Protein 5NCK (pdb70)

Structure (mmCIF, N/CA/C/O backbone):
data_5NCK
#
_entry.id   5NCK
#
_cell.length_a   126.520
_cell.length_b   126.520
_cell.length_c   108.850
_cell.angle_alpha   90.00
_cell.angle_beta   90.00
_cell.angle_gamma   120.00
#
_symmetry.space_group_name_H-M   'P 32 2 1'
#
loop_
_entity.id
_entity.type
_entity.pdbx_description
1 polymer 'N-acetylmannosamine kinase'
2 water water
#
loop_
_atom_site.group_PDB
_atom_site.id
_atom_site.type_symbol
_atom_site.label_atom_id
_atom_site.label_alt_id
_atom_site.label_comp_id
_atom_site.label_asym_id
_atom_site.label_entity_id
_atom_site.label_seq_id
_atom_site.pdbx_PDB_ins_code
_atom_site.Cartn_x
_atom_site.Cartn_y
_atom_site.Cartn_z
_atom_site.occupancy
_atom_site.B_iso_or_equiv
_atom_site.auth_seq_id
_atom_site.auth_comp_id
_atom_site.auth_asym_id
_atom_site.auth_atom_id
_atom_site.pdbx_PDB_model_num
ATOM 1 N N . MET A 1 1 ? 87.483 24.260 43.055 1.00 66.19 1 MET A N 1
ATOM 2 C CA . MET A 1 1 ? 86.703 23.549 44.065 1.00 61.58 1 MET A CA 1
ATOM 3 C C . MET A 1 1 ? 85.292 23.177 43.553 1.00 57.95 1 MET A C 1
ATOM 4 O O . MET A 1 1 ? 85.024 23.266 42.352 1.00 54.84 1 MET A O 1
ATOM 9 N N . ASN A 1 2 ? 84.401 22.774 44.468 1.00 41.53 2 ASN A N 1
ATOM 10 C CA . ASN A 1 2 ? 83.089 22.223 44.134 1.00 36.67 2 ASN A CA 1
ATOM 11 C C . ASN A 1 2 ? 82.051 22.642 45.165 1.00 36.31 2 ASN A C 1
ATOM 12 O O . ASN A 1 2 ? 82.373 23.075 46.273 1.00 31.14 2 ASN A O 1
ATOM 17 N N . ILE A 1 3 ? 80.791 22.379 44.829 1.00 27.12 3 ILE A N 1
ATOM 18 C CA . ILE A 1 3 ? 79.644 22.705 45.666 1.00 24.58 3 ILE A CA 1
ATOM 19 C C . ILE A 1 3 ? 78.894 21.416 45.985 1.00 26.68 3 ILE A C 1
ATOM 20 O O . ILE A 1 3 ? 78.558 20.647 45.073 1.00 26.21 3 ILE A O 1
ATOM 25 N N . LEU A 1 4 ? 78.611 21.194 47.272 1.00 21.77 4 LEU A N 1
ATOM 26 C CA . LEU A 1 4 ? 77.746 20.098 47.707 1.00 27.33 4 LEU A CA 1
ATOM 27 C C . LEU A 1 4 ? 76.286 20.538 47.577 1.00 35.92 4 LEU A C 1
ATOM 28 O O . LEU A 1 4 ? 75.817 21.420 48.320 1.00 28.29 4 LEU A O 1
ATOM 33 N N . ALA A 1 5 ? 75.561 19.917 46.647 1.00 21.12 5 ALA A N 1
ATOM 34 C CA . ALA A 1 5 ? 74.189 20.290 46.341 1.00 23.68 5 ALA A CA 1
ATOM 35 C C . ALA A 1 5 ? 73.243 19.198 46.817 1.00 31.61 5 ALA A C 1
ATOM 36 O O . ALA A 1 5 ? 73.497 18.004 46.613 1.00 30.08 5 ALA A O 1
ATOM 38 N N . ILE A 1 6 ? 72.147 19.616 47.444 1.00 19.49 6 ILE A N 1
ATOM 39 C CA . ILE A 1 6 ? 71.177 18.708 48.039 1.00 25.63 6 ILE A CA 1
ATOM 40 C C . ILE A 1 6 ? 69.789 19.150 47.598 1.00 25.83 6 ILE A C 1
ATOM 41 O O . ILE A 1 6 ? 69.382 20.292 47.852 1.00 22.60 6 ILE A O 1
ATOM 46 N N . ASP A 1 7 ? 69.067 18.243 46.951 1.00 26.13 7 ASP A N 1
ATOM 47 C CA . ASP A 1 7 ? 67.734 18.484 46.407 1.00 21.23 7 ASP A CA 1
ATOM 48 C C . ASP A 1 7 ? 66.745 17.643 47.214 1.00 27.31 7 ASP A C 1
ATOM 49 O O . ASP A 1 7 ? 66.633 16.429 47.012 1.00 34.63 7 ASP A O 1
ATOM 54 N N . ILE A 1 8 ? 66.024 18.286 48.126 1.00 29.06 8 ILE A N 1
ATOM 55 C CA . ILE A 1 8 ? 65.076 17.598 49.000 1.00 36.95 8 ILE A CA 1
ATOM 56 C C . ILE A 1 8 ? 63.709 17.555 48.323 1.00 31.05 8 ILE A C 1
ATOM 57 O O . ILE A 1 8 ? 63.040 18.580 48.189 1.00 35.78 8 ILE A O 1
ATOM 62 N N . GLY A 1 9 ? 63.304 16.368 47.871 1.00 40.01 9 GLY A N 1
ATOM 63 C CA . GLY A 1 9 ? 61.948 16.136 47.425 1.00 34.91 9 GLY A CA 1
ATOM 64 C C . GLY A 1 9 ? 61.115 15.460 48.514 1.00 41.88 9 GLY A C 1
ATOM 65 O O . GLY A 1 9 ? 61.627 14.998 49.531 1.00 37.80 9 GLY A O 1
ATOM 66 N N . GLY A 1 10 ? 59.803 15.398 48.276 1.00 38.93 10 GLY A N 1
ATOM 67 C CA . GLY A 1 10 ? 58.905 14.777 49.237 1.00 31.39 10 GLY A CA 1
ATOM 68 C C . GLY A 1 10 ? 59.130 13.289 49.414 1.00 39.03 10 GLY A C 1
ATOM 69 O O . GLY A 1 10 ? 58.797 12.744 50.472 1.00 42.95 10 GLY A O 1
ATOM 70 N N . THR A 1 11 ? 59.712 12.629 48.418 1.00 37.83 11 THR A N 1
ATOM 71 C CA . THR A 1 11 ? 59.957 11.193 48.471 1.00 41.16 11 THR A CA 1
ATOM 72 C C . THR A 1 11 ? 61.433 10.850 48.458 1.00 35.29 11 THR A C 1
ATOM 73 O O . THR A 1 11 ? 61.860 9.932 49.165 1.00 38.36 11 THR A O 1
ATOM 77 N N . MET A 1 12 ? 62.222 11.557 47.654 1.00 32.68 12 MET A N 1
ATOM 78 C CA . MET A 1 12 ? 63.643 11.278 47.546 1.00 40.37 12 MET A CA 1
ATOM 79 C C . MET A 1 12 ? 64.453 12.541 47.787 1.00 45.78 12 MET A C 1
ATOM 80 O O . MET A 1 12 ? 64.021 13.658 47.484 1.00 36.96 12 MET A O 1
ATOM 85 N N . ILE A 1 13 ? 65.662 12.335 48.289 1.00 36.56 13 ILE A N 1
ATOM 86 C CA . ILE A 1 13 ? 66.681 13.372 48.358 1.00 36.58 13 ILE A CA 1
ATOM 87 C C . ILE A 1 13 ? 67.760 12.982 47.369 1.00 26.37 13 ILE A C 1
ATOM 88 O O . ILE A 1 13 ? 68.283 11.866 47.431 1.00 36.41 13 ILE A O 1
ATOM 93 N N . LYS A 1 14 ? 68.058 13.879 46.438 1.00 32.91 14 LYS A N 1
ATOM 94 C CA . LYS A 1 14 ? 69.120 13.713 45.456 1.00 29.30 14 LYS A CA 1
ATOM 95 C C . LYS A 1 14 ? 70.260 14.673 45.816 1.00 36.56 14 LYS A C 1
ATOM 96 O O . LYS A 1 14 ? 70.015 15.842 46.141 1.00 29.98 14 LYS A O 1
ATOM 102 N N . TYR A 1 15 ? 71.503 14.194 45.781 1.00 27.52 15 TYR A N 1
ATOM 103 C CA . TYR A 1 15 ? 72.603 15.047 46.211 1.00 31.82 15 TYR A CA 1
ATOM 104 C C . TYR A 1 15 ? 73.881 14.664 45.483 1.00 39.10 15 TYR A C 1
ATOM 105 O O . TYR A 1 15 ? 73.992 13.574 44.919 1.00 32.99 15 TYR A O 1
ATOM 114 N N . GLY A 1 16 ? 74.852 15.573 45.513 1.00 28.32 16 GLY A N 1
ATOM 115 C CA . GLY A 1 16 ? 76.149 15.310 44.915 1.00 27.03 16 GLY A CA 1
ATOM 116 C C . GLY A 1 16 ? 76.931 16.600 44.740 1.00 28.61 16 GLY A C 1
ATOM 117 O O . GLY A 1 16 ? 76.563 17.637 45.284 1.00 25.85 16 GLY A O 1
ATOM 118 N N . LEU A 1 17 ? 77.983 16.522 43.924 1.00 22.86 17 LEU A N 1
ATOM 119 C CA . LEU A 1 17 ? 78.878 17.657 43.718 1.00 34.02 17 LEU A CA 1
ATOM 120 C C . LEU A 1 17 ? 78.563 18.340 42.396 1.00 32.77 17 LEU A C 1
ATOM 121 O O . LEU A 1 17 ? 78.307 17.679 41.386 1.00 30.20 17 LEU A O 1
ATOM 126 N N . VAL A 1 18 ? 78.597 19.670 42.407 1.00 29.94 18 VAL A N 1
ATOM 127 C CA . VAL A 1 18 ? 78.401 20.480 41.215 1.00 22.03 18 VAL A CA 1
ATOM 128 C C . VAL A 1 18 ? 79.626 21.361 41.031 1.00 25.22 18 VAL A C 1
ATOM 129 O O . VAL A 1 18 ? 80.139 21.939 41.995 1.00 31.89 18 VAL A O 1
ATOM 133 N N . SER A 1 19 ? 80.087 21.478 39.797 1.00 28.06 19 SER A N 1
ATOM 134 C CA . SER A 1 19 ? 81.254 22.300 39.549 1.00 31.24 19 SER A CA 1
ATOM 135 C C . SER A 1 19 ? 80.882 23.781 39.549 1.00 31.79 19 SER A C 1
ATOM 136 O O . SER A 1 19 ? 79.708 24.169 39.498 1.00 32.50 19 SER A O 1
ATOM 139 N N . PHE A 1 20 ? 81.923 24.616 39.578 1.00 29.69 20 PHE A N 1
ATOM 140 C CA . PHE A 1 20 ? 81.790 26.067 39.470 1.00 36.45 20 PHE A CA 1
ATOM 141 C C . PHE A 1 20 ? 81.245 26.512 38.126 1.00 32.22 20 PHE A C 1
ATOM 142 O O . PHE A 1 20 ? 80.863 27.677 37.989 1.00 41.12 20 PHE A O 1
ATOM 150 N N . ASP A 1 21 ? 81.226 25.623 37.142 1.00 27.69 21 ASP A N 1
ATOM 151 C CA . ASP A 1 21 ? 80.659 25.868 35.824 1.00 35.53 21 ASP A CA 1
ATOM 152 C C . ASP A 1 21 ? 79.269 25.279 35.679 1.00 35.02 21 ASP A C 1
ATOM 153 O O . ASP A 1 21 ? 78.708 25.304 34.577 1.00 35.01 21 ASP A O 1
ATOM 158 N N . GLY A 1 22 ? 78.724 24.709 36.747 1.00 27.06 22 GLY A N 1
ATOM 159 C CA . GLY A 1 22 ? 77.389 24.172 36.708 1.00 25.59 22 GLY A CA 1
ATOM 160 C C . GLY A 1 22 ? 77.285 22.745 36.235 1.00 27.07 22 GLY A C 1
ATOM 161 O O . GLY A 1 22 ? 76.208 22.351 35.784 1.00 31.11 22 GLY A O 1
ATOM 162 N N . LYS A 1 23 ? 78.361 21.961 36.282 1.00 30.73 23 LYS A N 1
ATOM 163 C CA . LYS A 1 23 ? 78.323 20.584 35.799 1.00 32.51 23 LYS A CA 1
ATOM 164 C C . LYS A 1 23 ? 78.123 19.628 36.967 1.00 25.86 23 LYS A C 1
ATOM 165 O O . LYS A 1 23 ? 78.793 19.754 37.994 1.00 32.31 23 LYS A O 1
ATOM 171 N N . ILE A 1 24 ? 77.192 18.687 36.805 1.00 33.02 24 ILE A N 1
ATOM 172 C CA . ILE A 1 24 ? 77.017 17.595 37.759 1.00 30.79 24 ILE A CA 1
ATOM 173 C C . ILE A 1 24 ? 78.260 16.710 37.726 1.00 34.39 24 ILE A C 1
ATOM 174 O O . ILE A 1 24 ? 78.638 16.178 36.676 1.00 29.91 24 ILE A O 1
ATOM 179 N N . LEU A 1 25 ? 78.905 16.557 38.880 1.00 32.51 25 LEU A N 1
ATOM 180 C CA . LEU A 1 25 ? 80.067 15.690 39.018 1.00 32.12 25 LEU A CA 1
ATOM 181 C C . LEU A 1 25 ? 79.724 14.354 39.652 1.00 30.65 25 LEU A C 1
ATOM 182 O O . LEU A 1 25 ? 80.384 13.352 39.359 1.00 33.64 25 LEU A O 1
ATOM 187 N N . SER A 1 26 ? 78.709 14.308 40.506 1.00 22.73 26 SER A N 1
ATOM 188 C CA . SER A 1 26 ? 78.260 13.041 41.063 1.00 32.93 26 SER A CA 1
ATOM 189 C C . SER A 1 26 ? 76.871 13.235 41.652 1.00 35.83 26 SER A C 1
ATOM 190 O O . SER A 1 26 ? 76.503 14.337 42.058 1.00 39.77 26 SER A O 1
ATOM 193 N N . THR A 1 27 ? 76.098 12.159 41.664 1.00 29.82 27 THR A N 1
ATOM 194 C CA . THR A 1 27 ? 74.774 12.168 42.258 1.00 29.41 27 THR A CA 1
ATOM 195 C C . THR A 1 27 ? 74.558 10.867 43.013 1.00 30.97 27 THR A C 1
ATOM 196 O O . THR A 1 27 ? 75.162 9.834 42.702 1.00 33.80 27 THR A O 1
ATOM 200 N N . ASP A 1 28 ? 73.699 10.954 44.024 1.00 28.03 28 ASP A N 1
ATOM 201 C CA . ASP A 1 28 ? 73.218 9.836 44.808 1.00 29.13 28 ASP A CA 1
ATOM 202 C C . ASP A 1 28 ? 71.775 10.129 45.150 1.00 32.72 28 ASP A C 1
ATOM 203 O O . ASP A 1 28 ? 71.307 11.266 45.036 1.00 36.57 28 ASP A O 1
ATOM 208 N N . LYS A 1 29 ? 71.102 9.120 45.672 1.00 34.11 29 LYS A N 1
ATOM 209 C CA . LYS A 1 29 ? 69.719 9.266 46.065 1.00 32.95 29 LYS A CA 1
ATOM 210 C C . LYS A 1 29 ? 69.542 8.573 47.399 1.00 34.55 29 LYS A C 1
ATOM 211 O O . LYS A 1 29 ? 70.230 7.594 47.695 1.00 38.86 29 LYS A O 1
ATOM 217 N N . ILE A 1 30 ? 68.620 9.087 48.208 1.00 36.35 30 ILE A N 1
ATOM 218 C CA . ILE A 1 30 ? 68.260 8.437 49.461 1.00 39.95 30 ILE A CA 1
ATOM 219 C C . ILE A 1 30 ? 66.835 8.867 49.785 1.00 32.49 30 ILE A C 1
ATOM 220 O O . ILE A 1 30 ? 66.406 9.961 49.414 1.00 40.35 30 ILE A O 1
ATOM 225 N N . LYS A 1 31 ? 66.074 7.969 50.415 1.00 41.99 31 LYS A N 1
ATOM 226 C CA . LYS A 1 31 ? 64.664 8.242 50.677 1.00 43.19 31 LYS A CA 1
ATOM 227 C C . LYS A 1 31 ? 64.534 9.428 51.622 1.00 38.93 31 LYS A C 1
ATOM 228 O O . LYS A 1 31 ? 65.298 9.557 52.583 1.00 45.13 31 LYS A O 1
ATOM 234 N N . THR A 1 32 ? 63.560 10.304 51.353 1.00 38.67 32 THR A N 1
ATOM 235 C CA . THR A 1 32 ? 63.376 11.443 52.246 1.00 40.18 32 THR A CA 1
ATOM 236 C C . THR A 1 32 ? 62.875 10.985 53.606 1.00 45.08 32 THR A C 1
ATOM 237 O O . THR A 1 32 ? 63.365 11.450 54.643 1.00 35.63 32 THR A O 1
ATOM 241 N N . GLU A 1 33 ? 61.911 10.062 53.615 1.00 50.11 33 GLU A N 1
ATOM 242 C CA . GLU A 1 33 ? 61.234 9.638 54.838 1.00 41.84 33 GLU A CA 1
ATOM 243 C C . GLU A 1 33 ? 60.626 10.847 55.542 1.00 42.33 33 GLU A C 1
ATOM 244 O O . GLU A 1 33 ? 60.864 11.091 56.728 1.00 47.57 33 GLU A O 1
ATOM 250 N N . ALA A 1 34 ? 59.804 11.588 54.795 1.00 36.38 34 ALA A N 1
ATOM 251 C CA . ALA A 1 34 ? 59.332 12.895 55.250 1.00 42.38 34 ALA A CA 1
ATOM 252 C C . ALA A 1 34 ? 58.652 12.819 56.611 1.00 44.57 34 ALA A C 1
ATOM 253 O O . ALA A 1 34 ? 58.812 13.724 57.439 1.00 43.02 34 ALA A O 1
ATOM 255 N N . SER A 1 35 ? 57.888 11.755 56.866 1.00 43.63 35 SER A N 1
ATOM 256 C CA . SER A 1 35 ? 57.096 11.707 58.091 1.00 48.44 35 SER A CA 1
ATOM 257 C C . SER A 1 35 ? 57.963 11.612 59.342 1.00 38.51 35 SER A C 1
ATOM 258 O O . SER A 1 35 ? 57.485 11.916 60.441 1.00 40.14 35 SER A O 1
ATOM 261 N N . LYS A 1 36 ? 59.238 11.255 59.197 1.00 42.19 36 LYS A N 1
ATOM 262 C CA . LYS A 1 36 ? 60.130 11.194 60.349 1.00 36.24 36 LYS A CA 1
ATOM 263 C C . LYS A 1 36 ? 60.541 12.571 60.868 1.00 38.64 36 LYS A C 1
ATOM 264 O O . LYS A 1 36 ? 61.083 12.658 61.977 1.00 49.13 36 LYS A O 1
ATOM 270 N N . GLY A 1 37 ? 60.286 13.646 60.124 1.00 39.52 37 GLY A N 1
ATOM 271 C CA . GLY A 1 37 ? 60.442 14.982 60.667 1.00 31.34 37 GLY A CA 1
ATOM 272 C C . GLY A 1 37 ? 61.792 15.618 60.381 1.00 38.66 37 GLY A C 1
ATOM 273 O O . GLY A 1 37 ? 62.660 15.088 59.665 1.00 31.05 37 GLY A O 1
ATOM 274 N N . LEU A 1 38 ? 61.963 16.795 61.000 1.00 32.14 38 LEU A N 1
ATOM 275 C CA . LEU A 1 38 ? 63.121 17.639 60.728 1.00 29.57 38 LEU A CA 1
ATOM 276 C C . LEU A 1 38 ? 64.428 16.969 61.150 1.00 36.96 38 LEU A C 1
ATOM 277 O O . LEU A 1 38 ? 65.410 17.002 60.395 1.00 32.71 38 LEU A O 1
ATOM 282 N N . ASN A 1 39 ? 64.453 16.322 62.331 1.00 32.22 39 ASN A N 1
ATOM 283 C CA . ASN A 1 39 ? 65.709 15.755 62.835 1.00 39.76 39 ASN A CA 1
ATOM 284 C C . ASN A 1 39 ? 66.203 14.645 61.920 1.00 36.63 39 ASN A C 1
ATOM 285 O O . ASN A 1 39 ? 67.415 14.496 61.703 1.00 34.90 39 ASN A O 1
ATOM 290 N N . ASN A 1 40 ? 65.268 13.885 61.351 1.00 32.18 40 ASN A N 1
ATOM 291 C CA . ASN A 1 40 ? 65.572 12.957 60.269 1.00 33.13 40 ASN A CA 1
ATOM 292 C C . ASN A 1 40 ? 66.228 13.679 59.084 1.00 26.96 40 ASN A C 1
ATOM 293 O O . ASN A 1 40 ? 67.266 13.243 58.572 1.00 31.40 40 ASN A O 1
ATOM 298 N N . ILE A 1 41 ? 65.640 14.789 58.631 1.00 24.86 41 ILE A N 1
ATOM 299 C CA . ILE A 1 41 ? 66.226 15.519 57.503 1.00 28.81 41 ILE A CA 1
ATOM 300 C C . ILE A 1 41 ? 67.646 15.970 57.844 1.00 33.58 41 ILE A C 1
ATOM 301 O O . ILE A 1 41 ? 68.571 15.843 57.026 1.00 36.80 41 ILE A O 1
ATOM 306 N N . LEU A 1 42 ? 67.848 16.473 59.074 1.00 31.26 42 LEU A N 1
ATOM 307 C CA . LEU A 1 42 ? 69.169 16.949 59.486 1.00 32.04 42 LEU A CA 1
ATOM 308 C C . LEU A 1 42 ? 70.188 15.815 59.542 1.00 30.54 42 LEU A C 1
ATOM 309 O O . LEU A 1 42 ? 71.353 16.011 59.180 1.00 41.35 42 LEU A O 1
ATOM 314 N N . ASN A 1 43 ? 69.762 14.618 59.961 1.00 29.87 43 ASN A N 1
ATOM 315 C CA . ASN A 1 43 ? 70.636 13.445 59.922 1.00 35.63 43 ASN A CA 1
ATOM 316 C C . ASN A 1 43 ? 71.056 13.117 58.500 1.00 40.69 43 ASN A C 1
ATOM 317 O O . ASN A 1 43 ? 72.240 12.879 58.220 1.00 29.01 43 ASN A O 1
ATOM 322 N N . LYS A 1 44 ? 70.087 13.058 57.588 1.00 29.97 44 LYS A N 1
ATOM 323 C CA . LYS A 1 44 ? 70.430 12.761 56.207 1.00 38.53 44 LYS A CA 1
ATOM 324 C C . LYS A 1 44 ? 71.417 13.791 55.665 1.00 29.07 44 LYS A C 1
ATOM 325 O O . LYS A 1 44 ? 72.428 13.424 55.056 1.00 28.12 44 LYS A O 1
ATOM 331 N N . ILE A 1 45 ? 71.170 15.086 55.916 1.00 33.86 45 ILE A N 1
ATOM 332 C CA . ILE A 1 45 ? 72.130 16.102 55.478 1.00 29.90 45 ILE A CA 1
ATOM 333 C C . ILE A 1 45 ? 73.502 15.834 56.081 1.00 31.62 45 ILE A C 1
ATOM 334 O O . ILE A 1 45 ? 74.533 15.946 55.399 1.00 28.16 45 ILE A O 1
ATOM 339 N N . ASP A 1 46 ? 73.530 15.431 57.358 1.00 27.32 46 ASP A N 1
ATOM 340 C CA . ASP A 1 46 ? 74.789 15.142 58.041 1.00 27.20 46 ASP A CA 1
ATOM 341 C C . ASP A 1 46 ? 75.537 13.978 57.385 1.00 35.13 46 ASP A C 1
ATOM 342 O O . ASP A 1 46 ? 76.756 14.046 57.166 1.00 31.68 46 ASP A O 1
ATOM 347 N N . ASN A 1 47 ? 74.828 12.892 57.071 1.00 34.03 47 ASN A N 1
ATOM 348 C CA . ASN A 1 47 ? 75.475 11.773 56.394 1.00 33.42 47 ASN A CA 1
ATOM 349 C C . ASN A 1 47 ? 75.906 12.160 54.988 1.00 36.18 47 ASN A C 1
ATOM 350 O O . ASN A 1 47 ? 76.967 11.731 54.515 1.00 35.80 47 ASN A O 1
ATOM 355 N N . ILE A 1 48 ? 75.097 12.969 54.305 1.00 32.35 48 ILE A N 1
ATOM 356 C CA . ILE A 1 48 ? 75.514 13.497 53.013 1.00 28.14 48 ILE A CA 1
ATOM 357 C C . ILE A 1 48 ? 76.792 14.316 53.156 1.00 29.33 48 ILE A C 1
ATOM 358 O O . ILE A 1 48 ? 77.745 14.151 52.382 1.00 34.19 48 ILE A O 1
ATOM 363 N N . PHE A 1 49 ? 76.853 15.186 54.171 1.00 31.32 49 PHE A N 1
ATOM 364 C CA . PHE A 1 49 ? 78.054 15.999 54.342 1.00 37.51 49 PHE A CA 1
ATOM 365 C C . PHE A 1 49 ? 79.270 15.134 54.690 1.00 42.64 49 PHE A C 1
ATOM 366 O O . PHE A 1 49 ? 80.366 15.360 54.157 1.00 37.05 49 PHE A O 1
ATOM 374 N N . LYS A 1 50 ? 79.104 14.127 55.561 1.00 36.94 50 LYS A N 1
ATOM 375 C CA . LYS A 1 50 ? 80.244 13.271 55.888 1.00 40.20 50 LYS A CA 1
ATOM 376 C C . LYS A 1 50 ? 80.788 12.552 54.659 1.00 37.77 50 LYS A C 1
ATOM 377 O O . LYS A 1 50 ? 82.007 12.416 54.507 1.00 42.02 50 LYS A O 1
ATOM 383 N N . ARG A 1 51 ? 79.907 12.087 53.769 1.00 38.10 51 ARG A N 1
ATOM 384 C CA . ARG A 1 51 ? 80.379 11.398 52.572 1.00 29.17 51 ARG A CA 1
ATOM 385 C C . ARG A 1 51 ? 81.220 12.306 51.686 1.00 36.61 51 ARG A C 1
ATOM 386 O O . ARG A 1 51 ? 82.148 11.835 51.018 1.00 41.63 51 ARG A O 1
ATOM 394 N N . TYR A 1 52 ? 80.945 13.605 51.675 1.00 34.70 52 TYR A N 1
ATOM 395 C CA . TYR A 1 52 ? 81.667 14.486 50.774 1.00 30.31 52 TYR A CA 1
ATOM 396 C C . TYR A 1 52 ? 82.623 15.446 51.472 1.00 39.95 52 TYR A C 1
ATOM 397 O O . TYR A 1 52 ? 83.272 16.242 50.785 1.00 44.00 52 TYR A O 1
ATOM 406 N N . LYS A 1 53 ? 82.756 15.370 52.803 1.00 38.45 53 LYS A N 1
ATOM 407 C CA . LYS A 1 53 ? 83.593 16.319 53.540 1.00 41.98 53 LYS A CA 1
ATOM 408 C C . LYS A 1 53 ? 85.005 16.400 52.963 1.00 49.76 53 LYS A C 1
ATOM 409 O O . LYS A 1 53 ? 85.614 17.477 52.938 1.00 51.58 53 LYS A O 1
ATOM 415 N N . GLU A 1 54 ? 85.548 15.265 52.503 1.00 48.67 54 GLU A N 1
ATOM 416 C CA . GLU A 1 54 ? 86.949 15.195 52.102 1.00 42.51 54 GLU A CA 1
ATOM 417 C C . GLU A 1 54 ? 87.204 15.748 50.708 1.00 44.26 54 GLU A C 1
ATOM 418 O O . GLU A 1 54 ? 88.367 15.887 50.310 1.00 46.90 54 GLU A O 1
ATOM 424 N N . ASN A 1 55 ? 86.155 16.104 49.974 1.00 49.11 55 ASN A N 1
ATOM 425 C CA . ASN A 1 55 ? 86.294 16.897 48.765 1.00 37.63 55 ASN A CA 1
ATOM 426 C C . ASN A 1 55 ? 86.340 18.382 49.059 1.00 37.37 55 ASN A C 1
ATOM 427 O O . ASN A 1 55 ? 86.454 19.176 48.114 1.00 42.05 55 ASN A O 1
ATOM 432 N N . ASN A 1 56 ? 86.211 18.763 50.331 1.00 36.75 56 ASN A N 1
ATOM 433 C CA . ASN A 1 56 ? 86.239 20.158 50.757 1.00 46.20 56 ASN A CA 1
ATOM 434 C C . ASN A 1 56 ? 85.284 21.038 49.940 1.00 35.71 56 ASN A C 1
ATOM 435 O O . ASN A 1 56 ? 85.722 21.966 49.258 1.00 29.72 56 ASN A O 1
ATOM 440 N N . PRO A 1 57 ? 83.985 20.743 49.972 1.00 30.45 57 PRO A N 1
ATOM 441 C CA . PRO A 1 57 ? 83.035 21.589 49.229 1.00 29.75 57 PRO A CA 1
ATOM 442 C C . PRO A 1 57 ? 83.057 23.012 49.762 1.00 33.49 57 PRO A C 1
ATOM 443 O O . PRO A 1 57 ? 83.230 23.238 50.959 1.00 26.19 57 PRO A O 1
ATOM 447 N N . VAL A 1 58 ? 82.903 23.981 48.856 1.00 26.66 58 VAL A N 1
ATOM 448 C CA . VAL A 1 58 ? 82.901 25.367 49.289 1.00 32.36 58 VAL A CA 1
ATOM 449 C C . VAL A 1 58 ? 81.640 25.723 50.063 1.00 32.12 58 VAL A C 1
ATOM 450 O O . VAL A 1 58 ? 81.617 26.748 50.747 1.00 33.76 58 VAL A O 1
ATOM 454 N N . GLY A 1 59 ? 80.596 24.906 49.999 1.00 35.98 59 GLY A N 1
ATOM 455 C CA . GLY A 1 59 ? 79.380 25.191 50.737 1.00 25.62 59 GLY A CA 1
ATOM 456 C C . GLY A 1 59 ? 78.336 24.155 50.407 1.00 25.51 59 GLY A C 1
ATOM 457 O O . GLY A 1 59 ? 78.545 23.280 49.567 1.00 29.84 59 GLY A O 1
ATOM 458 N N . ILE A 1 60 ? 77.205 24.253 51.095 1.00 21.18 60 ILE A N 1
ATOM 459 C CA . ILE A 1 60 ? 76.075 23.352 50.900 1.00 22.08 60 ILE A CA 1
ATOM 460 C C . ILE A 1 60 ? 74.936 24.176 50.307 1.00 38.76 60 ILE A C 1
ATOM 461 O O . ILE A 1 60 ? 74.518 25.186 50.900 1.00 24.09 60 ILE A O 1
ATOM 466 N N . ALA A 1 61 ? 74.452 23.765 49.130 1.00 22.84 61 ALA A N 1
ATOM 467 C CA . ALA A 1 61 ? 73.379 24.462 48.422 1.00 21.55 61 ALA A CA 1
ATOM 468 C C . ALA A 1 61 ? 72.165 23.538 48.404 1.00 26.51 61 ALA A C 1
ATOM 469 O O . ALA A 1 61 ? 72.244 22.423 47.871 1.00 29.93 61 ALA A O 1
ATOM 471 N N . VAL A 1 62 ? 71.053 23.985 48.992 1.00 19.38 62 VAL A N 1
ATOM 472 C CA . VAL A 1 62 ? 69.915 23.109 49.246 1.00 18.77 62 VAL A CA 1
ATOM 473 C C . VAL A 1 62 ? 68.711 23.593 48.459 1.00 27.41 62 VAL A C 1
ATOM 474 O O . VAL A 1 62 ? 68.264 24.733 48.633 1.00 27.32 62 VAL A O 1
ATOM 478 N N . SER A 1 63 ? 68.163 22.711 47.629 1.00 28.52 63 SER A N 1
ATOM 479 C CA . SER A 1 63 ? 66.834 22.906 47.064 1.00 28.13 63 SER A CA 1
ATOM 480 C C . SER A 1 63 ? 65.870 22.185 47.985 1.00 19.65 63 SER A C 1
ATOM 481 O O . SER A 1 63 ? 65.963 20.964 48.142 1.00 24.48 63 SER A O 1
ATOM 484 N N . GLY A 1 64 ? 64.897 22.919 48.523 1.00 23.64 64 GLY A N 1
ATOM 485 C CA . GLY A 1 64 ? 64.019 22.396 49.541 1.00 27.60 64 GLY A CA 1
ATOM 486 C C . GLY A 1 64 ? 62.592 22.231 49.044 1.00 30.42 64 GLY A C 1
ATOM 487 O O . GLY A 1 64 ? 62.220 22.637 47.949 1.00 43.11 64 GLY A O 1
ATOM 488 N N . THR A 1 65 ? 61.801 21.573 49.869 1.00 29.18 65 THR A N 1
ATOM 489 C CA . THR A 1 65 ? 60.392 21.369 49.588 1.00 36.28 65 THR A CA 1
ATOM 490 C C . THR A 1 65 ? 59.564 22.362 50.405 1.00 38.91 65 THR A C 1
ATOM 491 O O . THR A 1 65 ? 60.017 22.863 51.437 1.00 29.86 65 THR A O 1
ATOM 495 N N . GLY A 1 66 ? 58.361 22.684 49.918 1.00 28.14 66 GLY A N 1
ATOM 496 C CA . GLY A 1 66 ? 57.519 23.633 50.634 1.00 19.77 66 GLY A CA 1
ATOM 497 C C . GLY A 1 66 ? 57.737 25.073 50.204 1.00 30.37 66 GLY A C 1
ATOM 498 O O . GLY A 1 66 ? 58.429 25.387 49.230 1.00 24.50 66 GLY A O 1
ATOM 499 N N . GLN A 1 67 ? 57.101 25.975 50.943 1.00 22.68 67 GLN A N 1
ATOM 500 C CA . GLN A 1 67 ? 57.282 27.404 50.730 1.00 24.50 67 GLN A CA 1
ATOM 501 C C . GLN A 1 67 ? 58.486 27.895 51.522 1.00 25.69 67 GLN A C 1
ATOM 502 O O . GLN A 1 67 ? 58.610 27.623 52.724 1.00 27.32 67 GLN A O 1
ATOM 508 N N . ILE A 1 68 ? 59.367 28.627 50.855 1.00 16.07 68 ILE A N 1
ATOM 509 C CA . ILE A 1 68 ? 60.659 28.960 51.429 1.00 18.47 68 ILE A CA 1
ATOM 510 C C . ILE A 1 68 ? 60.978 30.415 51.132 1.00 25.19 68 ILE A C 1
ATOM 511 O O . ILE A 1 68 ? 60.782 30.879 50.003 1.00 23.45 68 ILE A O 1
ATOM 516 N N . ASN A 1 69 ? 61.440 31.138 52.161 1.00 24.28 69 ASN A N 1
ATOM 517 C CA . ASN A 1 69 ? 62.069 32.450 52.000 1.00 20.08 69 ASN A CA 1
ATOM 518 C C . ASN A 1 69 ? 63.512 32.187 51.593 1.00 27.98 69 ASN A C 1
ATOM 519 O O . ASN A 1 69 ? 64.345 31.825 52.425 1.00 22.51 69 ASN A O 1
ATOM 524 N N . GLY A 1 70 ? 63.814 32.361 50.304 1.00 25.18 70 GLY A N 1
ATOM 525 C CA . GLY A 1 70 ? 65.145 32.044 49.805 1.00 24.17 70 GLY A CA 1
ATOM 526 C C . GLY A 1 70 ? 66.206 33.083 50.103 1.00 27.31 70 GLY A C 1
ATOM 527 O O . GLY A 1 70 ? 67.400 32.769 50.043 1.00 22.22 70 GLY A O 1
ATOM 528 N N . MET A 1 71 ? 65.810 34.308 50.444 1.00 19.54 71 MET A N 1
ATOM 529 C CA . MET A 1 71 ? 66.815 35.300 50.802 1.00 28.54 71 MET A CA 1
ATOM 530 C C . MET A 1 71 ? 67.497 34.957 52.127 1.00 29.68 71 MET A C 1
ATOM 531 O O . MET A 1 71 ? 68.699 35.186 52.287 1.00 28.28 71 MET A O 1
ATOM 536 N N . ILE A 1 72 ? 66.764 34.417 53.093 1.00 29.69 72 ILE A N 1
ATOM 537 C CA . ILE A 1 72 ? 67.385 34.054 54.360 1.00 25.38 72 ILE A CA 1
ATOM 538 C C . ILE A 1 72 ? 67.506 32.549 54.529 1.00 33.42 72 ILE A C 1
ATOM 539 O O . ILE A 1 72 ? 68.325 32.107 55.348 1.00 24.09 72 ILE A O 1
ATOM 544 N N . GLY A 1 73 ? 66.791 31.749 53.735 1.00 24.83 73 GLY A N 1
ATOM 545 C CA . GLY A 1 73 ? 66.906 30.312 53.843 1.00 19.92 73 GLY A CA 1
ATOM 546 C C . GLY A 1 73 ? 66.090 29.726 54.973 1.00 20.80 73 GLY A C 1
ATOM 547 O O . GLY A 1 73 ? 66.599 28.923 55.760 1.00 22.94 73 GLY A O 1
ATOM 548 N N . LYS A 1 74 ? 64.814 30.115 55.058 1.00 23.50 74 LYS A N 1
ATOM 549 C CA . LYS A 1 74 ? 63.892 29.652 56.090 1.00 20.67 74 LYS A CA 1
ATOM 550 C C . LYS A 1 74 ? 62.626 29.094 55.451 1.00 25.12 74 LYS A C 1
ATOM 551 O O . LYS A 1 74 ? 62.090 29.677 54.499 1.00 25.78 74 LYS A O 1
ATOM 557 N N . VAL A 1 75 ? 62.140 27.980 55.992 1.00 17.88 75 VAL A N 1
ATOM 558 C CA . VAL A 1 75 ? 60.874 27.393 55.560 1.00 24.95 75 VAL A CA 1
ATOM 559 C C . VAL A 1 75 ? 59.729 28.172 56.197 1.00 29.35 75 VAL A C 1
ATOM 560 O O . VAL A 1 75 ? 59.665 28.304 57.423 1.00 30.30 75 VAL A O 1
ATOM 564 N N . ILE A 1 76 ? 58.830 28.706 55.369 1.00 32.68 76 ILE A N 1
ATOM 565 C CA . ILE A 1 76 ? 57.752 29.564 55.858 1.00 22.92 76 ILE A CA 1
ATOM 566 C C . ILE A 1 76 ? 56.369 28.951 55.693 1.00 34.60 76 ILE A C 1
ATOM 567 O O . ILE A 1 76 ? 55.398 29.513 56.234 1.00 29.61 76 ILE A O 1
ATOM 572 N N . GLY A 1 77 ? 56.234 27.835 54.984 1.00 30.29 77 GLY A N 1
ATOM 573 C CA . GLY A 1 77 ? 54.915 27.254 54.824 1.00 26.45 77 GLY A CA 1
ATOM 574 C C . GLY A 1 77 ? 54.918 26.107 53.837 1.00 33.16 77 GLY A C 1
ATOM 575 O O . GLY A 1 77 ? 55.953 25.489 53.564 1.00 27.22 77 GLY A O 1
ATOM 576 N N . GLY A 1 78 ? 53.743 25.851 53.294 1.00 30.86 78 GLY A N 1
ATOM 577 C CA . GLY A 1 78 ? 53.530 24.731 52.405 1.00 25.65 78 GLY A CA 1
ATOM 578 C C . GLY A 1 78 ? 52.769 23.630 53.115 1.00 37.73 78 GLY A C 1
ATOM 579 O O . GLY A 1 78 ? 52.395 23.745 54.284 1.00 41.52 78 GLY A O 1
ATOM 580 N N . ASN A 1 79 ? 52.560 22.548 52.376 1.00 40.94 79 ASN A N 1
ATOM 581 C CA . ASN A 1 79 ? 51.811 21.415 52.901 1.00 42.40 79 ASN A CA 1
ATOM 582 C C . ASN A 1 79 ? 52.652 20.731 53.976 1.00 47.36 79 ASN A C 1
ATOM 583 O O . ASN A 1 79 ? 53.794 20.345 53.708 1.00 50.91 79 ASN A O 1
ATOM 588 N N . PRO A 1 80 ? 52.105 20.520 55.182 1.00 49.83 80 PRO A N 1
ATOM 589 C CA . PRO A 1 80 ? 52.937 20.008 56.290 1.00 59.07 80 PRO A CA 1
ATOM 590 C C . PRO A 1 80 ? 53.303 18.529 56.193 1.00 47.43 80 PRO A C 1
ATOM 591 O O . PRO A 1 80 ? 52.831 17.716 56.987 1.00 60.52 80 PRO A O 1
ATOM 595 N N . ILE A 1 81 ? 54.183 18.180 55.254 1.00 38.84 81 ILE A N 1
ATOM 596 C CA . ILE A 1 81 ? 54.585 16.789 55.062 1.00 43.60 81 ILE A CA 1
ATOM 597 C C . ILE A 1 81 ? 55.723 16.359 55.996 1.00 44.81 81 ILE A C 1
ATOM 598 O O . ILE A 1 81 ? 55.869 15.164 56.290 1.00 40.32 81 ILE A O 1
ATOM 603 N N . ILE A 1 82 ? 56.546 17.294 56.460 1.00 38.86 82 ILE A N 1
ATOM 604 C CA . ILE A 1 82 ? 57.681 16.967 57.319 1.00 31.80 82 ILE A CA 1
ATOM 605 C C . ILE A 1 82 ? 57.456 17.710 58.632 1.00 48.50 82 ILE A C 1
ATOM 606 O O . ILE A 1 82 ? 57.451 18.953 58.649 1.00 38.98 82 ILE A O 1
ATOM 611 N N . PRO A 1 83 ? 57.223 17.003 59.738 1.00 40.51 83 PRO A N 1
ATOM 612 C CA . PRO A 1 83 ? 56.979 17.688 61.018 1.00 47.62 83 PRO A CA 1
ATOM 613 C C . PRO A 1 83 ? 58.167 18.558 61.420 1.00 36.45 83 PRO A C 1
ATOM 614 O O . PRO A 1 83 ? 59.328 18.147 61.313 1.00 34.62 83 PRO A O 1
ATOM 618 N N . ASN A 1 84 ? 57.865 19.788 61.849 1.00 27.75 84 ASN A N 1
ATOM 619 C CA . ASN A 1 84 ? 58.810 20.817 62.287 1.00 36.37 84 ASN A CA 1
ATOM 620 C C . ASN A 1 84 ? 59.672 21.388 61.165 1.00 40.16 84 ASN A C 1
ATOM 621 O O . ASN A 1 84 ? 60.531 22.251 61.440 1.00 28.52 84 ASN A O 1
ATOM 626 N N . TRP A 1 85 ? 59.474 20.962 59.918 1.00 35.24 85 TRP A N 1
ATOM 627 C CA . TRP A 1 85 ? 60.186 21.575 58.804 1.00 24.57 85 TRP A CA 1
ATOM 628 C C . TRP A 1 85 ? 59.792 23.044 58.669 1.00 26.23 85 TRP A C 1
ATOM 629 O O . TRP A 1 85 ? 60.657 23.923 58.613 1.00 24.66 85 TRP A O 1
ATOM 640 N N . ILE A 1 86 ? 58.487 23.342 58.690 1.00 25.34 86 ILE A N 1
ATOM 641 C CA . ILE A 1 86 ? 58.051 24.735 58.592 1.00 32.43 86 ILE A CA 1
ATOM 642 C C . ILE A 1 86 ? 58.530 25.509 59.812 1.00 31.99 86 ILE A C 1
ATOM 643 O O . ILE A 1 86 ? 58.410 25.049 60.952 1.00 31.44 86 ILE A O 1
ATOM 648 N N . GLY A 1 87 ? 59.079 26.695 59.579 1.00 24.54 87 GLY A N 1
ATOM 649 C CA . GLY A 1 87 ? 59.670 27.479 60.632 1.00 26.10 87 GLY A CA 1
ATOM 650 C C . GLY A 1 87 ? 61.170 27.319 60.746 1.00 29.91 87 GLY A C 1
ATOM 651 O O . GLY A 1 87 ? 61.812 28.124 61.428 1.00 29.77 87 GLY A O 1
ATOM 652 N N . THR A 1 88 ? 61.741 26.292 60.112 1.00 26.49 88 THR A N 1
ATOM 653 C CA . THR A 1 88 ? 63.161 25.989 60.253 1.00 23.94 88 THR A CA 1
ATOM 654 C C . THR A 1 88 ? 64.001 26.989 59.468 1.00 28.31 88 THR A C 1
ATOM 655 O O . THR A 1 88 ? 63.823 27.153 58.254 1.00 25.11 88 THR A O 1
ATOM 659 N N . ASN A 1 89 ? 64.952 27.614 60.163 1.00 25.35 89 ASN A N 1
ATOM 660 C CA . ASN A 1 89 ? 65.940 28.512 59.567 1.00 25.47 89 ASN A CA 1
ATOM 661 C C . ASN A 1 89 ? 67.162 27.650 59.271 1.00 27.62 89 ASN A C 1
ATOM 662 O O . ASN A 1 89 ? 68.142 27.619 60.024 1.00 22.64 89 ASN A O 1
ATOM 667 N N . LEU A 1 90 ? 67.113 26.966 58.122 1.00 22.58 90 LEU A N 1
ATOM 668 C CA . LEU A 1 90 ? 68.128 25.958 57.826 1.00 24.72 90 LEU A CA 1
ATOM 669 C C . LEU A 1 90 ? 69.507 26.579 57.637 1.00 29.34 90 LEU A C 1
ATOM 670 O O . LEU A 1 90 ? 70.519 25.986 58.046 1.00 23.53 90 LEU A O 1
ATOM 675 N N . VAL A 1 91 ? 69.569 27.771 57.029 1.00 19.44 91 VAL A N 1
ATOM 676 C CA . VAL A 1 91 ? 70.863 28.418 56.818 1.00 25.48 91 VAL A CA 1
ATOM 677 C C . VAL A 1 91 ? 71.534 28.711 58.159 1.00 27.78 91 VAL A C 1
ATOM 678 O O . VAL A 1 91 ? 72.721 28.411 58.352 1.00 26.33 91 VAL A O 1
ATOM 682 N N . LYS A 1 92 ? 70.774 29.243 59.127 1.00 22.79 92 LYS A N 1
ATOM 683 C CA . LYS A 1 92 ? 71.338 29.514 60.449 1.00 27.17 92 LYS A CA 1
ATOM 684 C C . LYS A 1 92 ? 71.867 28.229 61.072 1.00 25.61 92 LYS A C 1
ATOM 685 O O . LYS A 1 92 ? 73.008 28.173 61.539 1.00 27.08 92 LYS A O 1
ATOM 691 N N . ILE A 1 93 ? 71.074 27.163 61.015 1.00 26.31 93 ILE A N 1
ATOM 692 C CA . ILE A 1 93 ? 71.446 25.915 61.674 1.00 29.86 93 ILE A CA 1
ATOM 693 C C . ILE A 1 93 ? 72.691 25.310 61.029 1.00 30.50 93 ILE A C 1
ATOM 694 O O . ILE A 1 93 ? 73.619 24.869 61.716 1.00 30.01 93 ILE A O 1
ATOM 699 N N . LEU A 1 94 ? 72.734 25.282 59.702 1.00 26.99 94 LEU A N 1
ATOM 700 C CA . LEU A 1 94 ? 73.823 24.576 59.040 1.00 25.36 94 LEU A CA 1
ATOM 701 C C . LEU A 1 94 ? 75.102 25.403 59.002 1.00 29.85 94 LEU A C 1
ATOM 702 O O . LEU A 1 94 ? 76.197 24.830 59.017 1.00 26.24 94 LEU A O 1
ATOM 707 N N . GLU A 1 95 ? 75.000 26.734 58.910 1.00 24.35 95 GLU A N 1
ATOM 708 C CA . GLU A 1 95 ? 76.218 27.534 58.971 1.00 26.63 95 GLU A CA 1
ATOM 709 C C . GLU A 1 95 ? 76.891 27.393 60.328 1.00 30.36 95 GLU A C 1
ATOM 710 O O . GLU A 1 95 ? 78.122 27.373 60.414 1.00 29.97 95 GLU A O 1
ATOM 716 N N . GLU A 1 96 ? 76.108 27.249 61.391 1.00 22.58 96 GLU A N 1
ATOM 717 C CA . GLU A 1 96 ? 76.704 27.031 62.702 1.00 28.14 96 GLU A CA 1
ATOM 718 C C . GLU A 1 96 ? 77.236 25.612 62.837 1.00 30.72 96 GLU A C 1
ATOM 719 O O . GLU A 1 96 ? 78.317 25.404 63.393 1.00 33.92 96 GLU A O 1
ATOM 725 N N . LYS A 1 97 ? 76.507 24.627 62.311 1.00 26.41 97 LYS A N 1
ATOM 726 C CA . LYS A 1 97 ? 76.926 23.236 62.452 1.00 26.26 97 LYS A CA 1
ATOM 727 C C . LYS A 1 97 ? 78.165 22.941 61.618 1.00 32.26 97 LYS A C 1
ATOM 728 O O . LYS A 1 97 ? 79.123 22.342 62.114 1.00 31.36 97 LYS A O 1
ATOM 734 N N . TYR A 1 98 ? 78.191 23.382 60.359 1.00 25.16 98 TYR A N 1
ATOM 735 C CA . TYR A 1 98 ? 79.275 22.996 59.461 1.00 25.63 98 TYR A CA 1
ATOM 736 C C . TYR A 1 98 ? 80.239 24.127 59.128 1.00 27.11 98 TYR A C 1
ATOM 737 O O . TYR A 1 98 ? 81.278 23.866 58.509 1.00 23.62 98 TYR A O 1
ATOM 746 N N . ASN A 1 99 ? 79.945 25.358 59.539 1.00 24.27 99 ASN A N 1
ATOM 747 C CA . ASN A 1 99 ? 80.853 26.487 59.338 1.00 26.06 99 ASN A CA 1
ATOM 748 C C . ASN A 1 99 ? 81.227 26.661 57.870 1.00 25.71 99 ASN A C 1
ATOM 749 O O . ASN A 1 99 ? 82.384 26.924 57.537 1.00 29.57 99 ASN A O 1
ATOM 754 N N . LEU A 1 100 ? 80.229 26.559 56.994 1.00 35.31 100 LEU A N 1
ATOM 755 C CA . LEU A 1 100 ? 80.353 26.844 55.571 1.00 31.88 100 LEU A CA 1
ATOM 756 C C . LEU A 1 100 ? 79.133 27.641 55.141 1.00 22.38 100 LEU A C 1
ATOM 757 O O . LEU A 1 100 ? 78.060 27.490 55.736 1.00 26.81 100 LEU A O 1
ATOM 762 N N . PRO A 1 101 ? 79.246 28.449 54.092 1.00 23.63 101 PRO A N 1
ATOM 763 C CA . PRO A 1 101 ? 78.052 29.137 53.580 1.00 27.15 101 PRO A CA 1
ATOM 764 C C . PRO A 1 101 ? 76.996 28.129 53.124 1.00 29.38 101 PRO A C 1
ATOM 765 O O . PRO A 1 101 ? 77.311 27.070 52.574 1.00 24.11 101 PRO A O 1
ATOM 769 N N . ILE A 1 102 ? 75.737 28.432 53.437 1.00 23.57 102 ILE A N 1
ATOM 770 C CA . ILE A 1 102 ? 74.591 27.593 53.107 1.00 22.31 102 ILE A CA 1
ATOM 771 C C . ILE A 1 102 ? 73.585 28.452 52.354 1.00 29.42 102 ILE A C 1
ATOM 772 O O . ILE A 1 102 ? 73.458 29.651 52.624 1.00 18.48 102 ILE A O 1
ATOM 777 N N . VAL A 1 103 ? 72.851 27.836 51.410 1.00 20.36 103 VAL A N 1
ATOM 778 C CA . VAL A 1 103 ? 71.610 28.428 50.915 1.00 23.66 103 VAL A CA 1
ATOM 779 C C . VAL A 1 103 ? 70.508 27.381 50.928 1.00 22.83 103 VAL A C 1
ATOM 780 O O . VAL A 1 103 ? 70.750 26.179 50.749 1.00 27.55 103 VAL A O 1
ATOM 784 N N . LEU A 1 104 ? 69.285 27.864 51.147 1.00 20.39 104 LEU A N 1
ATOM 785 C CA . LEU A 1 104 ? 68.064 27.083 51.021 1.00 21.70 104 LEU A CA 1
ATOM 786 C C . LEU A 1 104 ? 67.084 27.877 50.175 1.00 24.88 104 LEU A C 1
ATOM 787 O O . LEU A 1 104 ? 66.791 29.033 50.502 1.00 22.60 104 LEU A O 1
ATOM 792 N N . GLU A 1 105 ? 66.567 27.253 49.108 1.00 26.07 105 GLU A N 1
ATOM 793 C CA . GLU A 1 105 ? 65.645 27.895 48.172 1.00 20.89 105 GLU A CA 1
ATOM 794 C C . GLU A 1 105 ? 64.553 26.899 47.783 1.00 20.35 105 GLU A C 1
ATOM 795 O O . GLU A 1 105 ? 64.715 25.683 47.936 1.00 22.77 105 GLU A O 1
ATOM 801 N N . ASN A 1 106 ? 63.402 27.415 47.335 1.00 18.99 106 ASN A N 1
ATOM 802 C CA . ASN A 1 106 ? 62.317 26.501 47.009 1.00 20.72 106 ASN A CA 1
ATOM 803 C C . ASN A 1 106 ? 62.619 25.759 45.695 1.00 25.46 106 ASN A C 1
ATOM 804 O O . ASN A 1 106 ? 63.547 26.092 44.942 1.00 18.47 106 ASN A O 1
ATOM 809 N N . ASP A 1 107 ? 61.794 24.747 45.429 1.00 23.03 107 ASP A N 1
ATOM 810 C CA . ASP A 1 107 ? 62.052 23.775 44.369 1.00 23.75 107 ASP A CA 1
ATOM 811 C C . ASP A 1 107 ? 62.096 24.433 42.987 1.00 26.11 107 ASP A C 1
ATOM 812 O O . ASP A 1 107 ? 63.073 24.285 42.241 1.00 23.27 107 ASP A O 1
ATOM 817 N N . VAL A 1 108 ? 61.036 25.152 42.613 1.00 24.45 108 VAL A N 1
ATOM 818 C CA . VAL A 1 108 ? 60.961 25.609 41.231 1.00 21.08 108 VAL A CA 1
ATOM 819 C C . VAL A 1 108 ? 61.834 26.831 41.005 1.00 25.34 108 VAL A C 1
ATOM 820 O O . VAL A 1 108 ? 62.242 27.083 39.864 1.00 28.37 108 VAL A O 1
ATOM 824 N N . ASN A 1 109 ? 62.158 27.591 42.054 1.00 24.36 109 ASN A N 1
ATOM 825 C CA . ASN A 1 109 ? 63.117 28.669 41.854 1.00 24.07 109 ASN A CA 1
ATOM 826 C C . ASN A 1 109 ? 64.495 28.099 41.552 1.00 28.00 109 ASN A C 1
ATOM 827 O O . ASN A 1 109 ? 65.235 28.664 40.740 1.00 25.82 109 ASN A O 1
ATOM 832 N N . CYS A 1 110 ? 64.865 26.990 42.210 1.00 22.36 110 CYS A N 1
ATOM 833 C CA . CYS A 1 110 ? 66.142 26.341 41.906 1.00 24.73 110 CYS A CA 1
ATOM 834 C C . CYS A 1 110 ? 66.167 25.821 40.473 1.00 24.59 110 CYS A C 1
ATOM 835 O O . CYS A 1 110 ? 67.172 25.990 39.763 1.00 21.66 110 CYS A O 1
ATOM 838 N N . VAL A 1 111 ? 65.074 25.185 40.032 1.00 18.52 111 VAL A N 1
ATOM 839 C CA . VAL A 1 111 ? 65.001 24.723 38.647 1.00 18.39 111 VAL A CA 1
ATOM 840 C C . VAL A 1 111 ? 65.194 25.893 37.691 1.00 22.65 111 VAL A C 1
ATOM 841 O O . VAL A 1 111 ? 66.016 25.831 36.771 1.00 24.62 111 VAL A O 1
ATOM 845 N N . ALA A 1 112 ? 64.495 27.007 37.941 1.00 23.63 112 ALA A N 1
ATOM 846 C CA . ALA A 1 112 ? 64.625 28.186 37.086 1.00 21.44 112 ALA A CA 1
ATOM 847 C C . ALA A 1 112 ? 66.066 28.686 37.030 1.00 27.21 112 ALA A C 1
ATOM 848 O O . ALA A 1 112 ? 66.606 28.956 35.947 1.00 20.97 112 ALA A O 1
ATOM 850 N N . LEU A 1 113 ? 66.709 28.822 38.192 1.00 26.09 113 LEU A N 1
ATOM 851 C CA . LEU A 1 113 ? 68.092 29.285 38.203 1.00 27.51 113 LEU A CA 1
ATOM 852 C C . LEU A 1 113 ? 69.030 28.268 37.554 1.00 26.99 113 LEU A C 1
ATOM 853 O O . LEU A 1 113 ? 70.032 28.653 36.941 1.00 22.92 113 LEU A O 1
ATOM 858 N N . GLY A 1 114 ? 68.740 26.973 37.692 1.00 23.80 114 GLY A N 1
ATOM 859 C CA . GLY A 1 114 ? 69.516 25.984 36.960 1.00 23.91 114 GLY A CA 1
ATOM 860 C C . GLY A 1 114 ? 69.416 26.194 35.461 1.00 30.03 114 GLY A C 1
ATOM 861 O O . GLY A 1 114 ? 70.426 26.275 34.758 1.00 28.43 114 GLY A O 1
ATOM 862 N N . GLU A 1 115 ? 68.191 26.318 34.950 1.00 27.18 115 GLU A N 1
ATOM 863 C CA . GLU A 1 115 ? 68.028 26.563 33.522 1.00 25.17 115 GLU A CA 1
ATOM 864 C C . GLU A 1 115 ? 68.642 27.893 33.116 1.00 26.92 115 GLU A C 1
ATOM 865 O O . GLU A 1 115 ? 69.155 28.022 31.994 1.00 26.68 115 GLU A O 1
ATOM 871 N N . LYS A 1 116 ? 68.618 28.883 34.020 1.00 26.08 116 LYS A N 1
ATOM 872 C CA . LYS A 1 116 ? 69.227 30.182 33.740 1.00 21.57 116 LYS A CA 1
ATOM 873 C C . LYS A 1 116 ? 70.731 30.051 33.559 1.00 27.20 116 LYS A C 1
ATOM 874 O O . LYS A 1 116 ? 71.323 30.700 32.690 1.00 28.80 116 LYS A O 1
ATOM 880 N N . TRP A 1 117 ? 71.366 29.226 34.387 1.00 27.25 117 TRP A N 1
ATOM 881 C CA . TRP A 1 117 ? 72.820 29.160 34.405 1.00 28.13 117 TRP A CA 1
ATOM 882 C C . TRP A 1 117 ? 73.363 28.461 33.157 1.00 30.91 117 TRP A C 1
ATOM 883 O O . TRP A 1 117 ? 74.177 29.031 32.419 1.00 25.38 117 TRP A O 1
ATOM 894 N N . VAL A 1 118 ? 72.909 27.232 32.894 1.00 25.89 118 VAL A N 1
ATOM 895 C CA . VAL A 1 118 ? 73.495 26.395 31.849 1.00 30.80 118 VAL A CA 1
ATOM 896 C C . VAL A 1 118 ? 72.414 25.657 31.063 1.00 35.23 118 VAL A C 1
ATOM 897 O O . VAL A 1 118 ? 72.708 24.709 30.330 1.00 34.33 118 VAL A O 1
ATOM 901 N N . GLY A 1 119 ? 71.152 26.028 31.245 1.00 25.72 119 GLY A N 1
ATOM 902 C CA . GLY A 1 119 ? 70.109 25.309 30.535 1.00 21.04 119 GLY A CA 1
ATOM 903 C C . GLY A 1 119 ? 69.404 26.165 29.508 1.00 24.16 119 GLY A C 1
ATOM 904 O O . GLY A 1 119 ? 70.035 26.994 28.844 1.00 24.41 119 GLY A O 1
ATOM 905 N N . ALA A 1 120 ? 68.083 26.005 29.399 1.00 28.98 120 ALA A N 1
ATOM 906 C CA . ALA A 1 120 ? 67.321 26.717 28.380 1.00 27.12 120 ALA A CA 1
ATOM 907 C C . ALA A 1 120 ? 67.237 28.218 28.642 1.00 28.60 120 ALA A C 1
ATOM 908 O O . ALA A 1 120 ? 66.787 28.955 27.763 1.00 33.78 120 ALA A O 1
ATOM 910 N N . GLY A 1 121 ? 67.654 28.697 29.809 1.00 26.60 121 GLY A N 1
ATOM 911 C CA . GLY A 1 121 ? 67.684 30.122 30.057 1.00 23.69 121 GLY A CA 1
ATOM 912 C C . GLY A 1 121 ? 69.055 30.727 29.904 1.00 19.57 121 GLY A C 1
ATOM 913 O O . GLY A 1 121 ? 69.226 31.915 30.201 1.00 27.24 121 GLY A O 1
ATOM 914 N N . LYS A 1 122 ? 70.014 29.945 29.404 1.00 28.82 122 LYS A N 1
ATOM 915 C CA . LYS A 1 122 ? 71.421 30.321 29.304 1.00 34.51 122 LYS A CA 1
ATOM 916 C C . LYS A 1 122 ? 71.632 31.728 28.747 1.00 37.55 122 LYS A C 1
ATOM 917 O O . LYS A 1 122 ? 72.535 32.438 29.198 1.00 49.79 122 LYS A O 1
ATOM 923 N N . ASP A 1 123 ? 70.820 32.170 27.781 1.00 25.24 123 ASP A N 1
ATOM 924 C CA . ASP A 1 123 ? 71.071 33.494 27.210 1.00 53.27 123 ASP A CA 1
ATOM 925 C C . ASP A 1 123 ? 69.941 34.495 27.418 1.00 57.04 123 ASP A C 1
ATOM 926 O O . ASP A 1 123 ? 69.880 35.515 26.719 1.00 45.48 123 ASP A O 1
ATOM 931 N N . LEU A 1 124 ? 69.084 34.266 28.396 1.00 30.38 124 LEU A N 1
ATOM 932 C CA . LEU A 1 124 ? 67.915 35.097 28.599 1.00 32.58 124 LEU A CA 1
ATOM 933 C C . LEU A 1 124 ? 68.073 35.876 29.891 1.00 34.75 124 LEU A C 1
ATOM 934 O O . LEU A 1 124 ? 68.567 35.351 30.894 1.00 34.25 124 LEU A O 1
ATOM 939 N N . SER A 1 125 ? 67.604 37.112 29.875 1.00 40.74 125 SER A N 1
ATOM 940 C CA . SER A 1 125 ? 67.499 37.877 31.100 1.00 35.97 125 SER A CA 1
ATOM 941 C C . SER A 1 125 ? 66.093 37.840 31.686 1.00 29.62 125 SER A C 1
ATOM 942 O O . SER A 1 125 ? 65.908 38.232 32.838 1.00 30.65 125 SER A O 1
ATOM 945 N N . ASN A 1 126 ? 65.097 37.406 30.915 1.00 30.49 126 ASN A N 1
ATOM 946 C CA . ASN A 1 126 ? 63.714 37.357 31.367 1.00 28.86 126 ASN A CA 1
ATOM 947 C C . ASN A 1 126 ? 63.113 36.062 30.854 1.00 38.26 126 ASN A C 1
ATOM 948 O O . ASN A 1 126 ? 63.326 35.719 29.685 1.00 33.25 126 ASN A O 1
ATOM 953 N N . PHE A 1 127 ? 62.416 35.329 31.727 1.00 20.45 127 PHE A N 1
ATOM 954 C CA . PHE A 1 127 ? 61.598 34.200 31.294 1.00 23.39 127 PHE A CA 1
ATOM 955 C C . PHE A 1 127 ? 60.729 33.754 32.455 1.00 22.81 127 PHE A C 1
ATOM 956 O O . PHE A 1 127 ? 60.958 34.121 33.611 1.00 23.98 127 PHE A O 1
ATOM 964 N N . ILE A 1 128 ? 59.747 32.922 32.132 1.00 21.68 128 ILE A N 1
ATOM 965 C CA . ILE A 1 128 ? 58.968 32.186 33.115 1.00 20.95 128 ILE A CA 1
ATOM 966 C C . ILE A 1 128 ? 59.177 30.703 32.872 1.00 28.51 128 ILE A C 1
ATOM 967 O O . ILE A 1 128 ? 58.996 30.221 31.747 1.00 23.90 128 ILE A O 1
ATOM 972 N N . CYS A 1 129 ? 59.535 29.984 33.929 1.00 22.65 129 CYS A N 1
ATOM 973 C CA . CYS A 1 129 ? 59.851 28.565 33.868 1.00 28.10 129 CYS A CA 1
ATOM 974 C C . CYS A 1 129 ? 58.819 27.805 34.685 1.00 33.00 129 CYS A C 1
ATOM 975 O O . CYS A 1 129 ? 58.673 28.059 35.882 1.00 34.69 129 CYS A O 1
ATOM 978 N N . LEU A 1 130 ? 58.062 26.927 34.034 1.00 24.95 130 LEU A N 1
ATOM 979 C CA . LEU A 1 130 ? 57.079 26.099 34.717 1.00 25.02 130 LEU A CA 1
ATOM 980 C C . LEU A 1 130 ? 57.513 24.635 34.762 1.00 29.37 130 LEU A C 1
ATOM 981 O O . LEU A 1 130 ? 57.941 24.065 33.747 1.00 26.97 130 LEU A O 1
ATOM 986 N N . THR A 1 131 ? 57.351 24.017 35.932 1.00 27.60 131 THR A N 1
ATOM 987 C CA . THR A 1 131 ? 57.428 22.569 36.078 1.00 30.15 131 THR A CA 1
ATOM 988 C C . THR A 1 131 ? 56.015 22.000 36.112 1.00 33.41 131 THR A C 1
ATOM 989 O O . THR A 1 131 ? 55.123 22.548 36.770 1.00 32.03 131 THR A O 1
ATOM 993 N N . ILE A 1 132 ? 55.805 20.913 35.376 1.00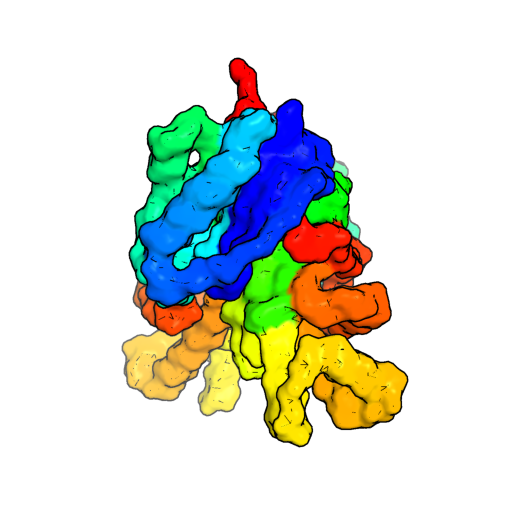 34.64 132 ILE A N 1
ATOM 994 C CA . ILE A 1 132 ? 54.475 20.340 35.238 1.00 32.97 132 ILE A CA 1
ATOM 995 C C . ILE A 1 132 ? 54.495 18.900 35.748 1.00 32.01 132 ILE A C 1
ATOM 996 O O . ILE A 1 132 ? 54.220 17.963 34.995 1.00 58.12 132 ILE A O 1
ATOM 1001 N N . GLY A 1 133 ? 54.651 18.713 37.050 1.00 43.43 133 GLY A N 1
ATOM 1002 C CA . GLY A 1 133 ? 54.714 17.354 37.560 1.00 35.96 133 GLY A CA 1
ATOM 1003 C C . GLY A 1 133 ? 53.536 16.971 38.434 1.00 33.83 133 GLY A C 1
ATOM 1004 O O . GLY A 1 133 ? 52.413 16.890 37.923 1.00 30.95 133 GLY A O 1
ATOM 1005 N N . THR A 1 134 ? 53.755 16.713 39.730 1.00 33.55 134 THR A N 1
ATOM 1006 C CA . THR A 1 134 ? 52.616 16.381 40.587 1.00 39.87 134 THR A CA 1
ATOM 1007 C C . THR A 1 134 ? 51.730 17.598 40.811 1.00 36.56 134 THR A C 1
ATOM 1008 O O . THR A 1 134 ? 50.533 17.461 41.085 1.00 45.98 134 THR A O 1
ATOM 1012 N N . GLY A 1 135 ? 52.301 18.785 40.711 1.00 40.05 135 GLY A N 1
ATOM 1013 C CA . GLY A 1 135 ? 51.505 19.988 40.609 1.00 31.14 135 GLY A CA 1
ATOM 1014 C C . GLY A 1 135 ? 52.095 20.844 39.510 1.00 27.40 135 GLY A C 1
ATOM 1015 O O . GLY A 1 135 ? 52.795 20.330 38.631 1.00 31.74 135 GLY A O 1
ATOM 1016 N N . ILE A 1 136 ? 51.819 22.144 39.546 1.00 24.30 136 ILE A N 1
ATOM 1017 C CA . ILE A 1 136 ? 52.377 23.110 38.609 1.00 25.48 136 ILE A CA 1
ATOM 1018 C C . ILE A 1 136 ? 52.982 24.245 39.427 1.00 24.60 136 ILE A C 1
ATOM 1019 O O . ILE A 1 136 ? 52.291 24.857 40.243 1.00 30.78 136 ILE A O 1
ATOM 1024 N N . GLY A 1 137 ? 54.256 24.546 39.193 1.00 29.98 137 GLY A N 1
ATOM 1025 C CA . GLY A 1 137 ? 54.880 25.691 39.818 1.00 22.91 137 GLY A CA 1
ATOM 1026 C C . GLY A 1 137 ? 55.789 26.395 38.833 1.00 27.00 137 GLY A C 1
ATOM 1027 O O . GLY A 1 137 ? 56.122 25.861 37.779 1.00 27.79 137 GLY A O 1
ATOM 1028 N N . GLY A 1 138 ? 56.177 27.605 39.189 1.00 19.28 138 GLY A N 1
ATOM 1029 C CA . GLY A 1 138 ? 56.951 28.425 38.283 1.00 20.36 138 GLY A CA 1
ATOM 1030 C C . GLY A 1 138 ? 57.989 29.250 39.007 1.00 24.01 138 GLY A C 1
ATOM 1031 O O . GLY A 1 138 ? 57.809 29.646 40.160 1.00 37.32 138 GLY A O 1
ATOM 1032 N N . GLY A 1 139 ? 59.097 29.487 38.317 1.00 24.73 139 GLY A N 1
ATOM 1033 C CA . GLY A 1 139 ? 60.113 30.425 38.757 1.00 20.47 139 GLY A CA 1
ATOM 1034 C C . GLY A 1 139 ? 60.179 31.541 37.732 1.00 26.95 139 GLY A C 1
ATOM 1035 O O . GLY A 1 139 ? 60.131 31.283 36.531 1.00 25.04 139 GLY A O 1
ATOM 1036 N N . ILE A 1 140 ? 60.248 32.776 38.214 1.00 29.10 140 ILE A N 1
ATOM 1037 C CA . ILE A 1 140 ? 60.137 33.956 37.364 1.00 27.14 140 ILE A CA 1
ATOM 1038 C C . ILE A 1 140 ? 61.482 34.664 37.370 1.00 27.15 140 ILE A C 1
ATOM 1039 O O . ILE A 1 140 ? 61.980 35.056 38.431 1.00 24.97 140 ILE A O 1
ATOM 1044 N N . LEU A 1 141 ? 62.075 34.826 36.198 1.00 27.42 141 LEU A N 1
ATOM 1045 C CA . LEU A 1 141 ? 63.306 35.585 36.049 1.00 17.29 141 LEU A CA 1
ATOM 1046 C C . LEU A 1 141 ? 62.963 36.885 35.335 1.00 23.32 141 LEU A C 1
ATOM 1047 O O . LEU A 1 141 ? 62.382 36.855 34.249 1.00 29.29 141 LEU A O 1
ATOM 1052 N N . LEU A 1 142 ? 63.267 38.018 35.970 1.00 29.26 142 LEU A N 1
ATOM 1053 C CA . LEU A 1 142 ? 63.034 39.343 35.408 1.00 31.56 142 LEU A CA 1
ATOM 1054 C C . LEU A 1 142 ? 64.293 40.160 35.611 1.00 35.98 142 LEU A C 1
ATOM 1055 O O . LEU A 1 142 ? 64.918 40.091 36.675 1.00 32.68 142 LEU A O 1
ATOM 1060 N N . ASN A 1 143 ? 64.683 40.870 34.554 1.00 39.54 143 ASN A N 1
ATOM 1061 C CA . ASN A 1 143 ? 65.953 41.611 34.461 1.00 31.69 143 ASN A CA 1
ATOM 1062 C C . ASN A 1 143 ? 67.090 40.893 35.181 1.00 35.53 143 ASN A C 1
ATOM 1063 O O . ASN A 1 143 ? 67.788 41.461 36.017 1.00 40.25 143 ASN A O 1
ATOM 1068 N N . ASN A 1 144 ? 67.332 39.646 34.768 1.00 31.90 144 ASN A N 1
ATOM 1069 C CA . ASN A 1 144 ? 68.407 38.784 35.273 1.00 41.75 144 ASN A CA 1
ATOM 1070 C C . ASN A 1 144 ? 68.278 38.391 36.750 1.00 42.88 144 ASN A C 1
ATOM 1071 O O . ASN A 1 144 ? 69.215 37.799 37.301 1.00 37.59 144 ASN A O 1
ATOM 1076 N N . GLN A 1 145 ? 67.134 38.647 37.405 1.00 29.34 145 GLN A N 1
ATOM 1077 C CA . GLN A 1 145 ? 66.987 38.375 38.835 1.00 35.52 145 GLN A CA 1
ATOM 1078 C C . GLN A 1 145 ? 65.799 37.461 39.075 1.00 19.86 145 GLN A C 1
ATOM 1079 O O . GLN A 1 145 ? 64.728 37.658 38.501 1.00 27.98 145 GLN A O 1
ATOM 1085 N N . LEU A 1 146 ? 65.977 36.495 39.957 1.00 23.49 146 LEU A N 1
ATOM 1086 C CA . LEU A 1 146 ? 64.842 35.729 40.432 1.00 21.43 146 LEU A CA 1
ATOM 1087 C C . LEU A 1 146 ? 63.826 36.663 41.078 1.00 27.25 146 LEU A C 1
ATOM 1088 O O . LEU A 1 146 ? 64.184 37.556 41.855 1.00 27.04 146 LEU A O 1
ATOM 1093 N N . PHE A 1 147 ? 62.563 36.484 40.725 1.00 23.95 147 PHE A N 1
ATOM 1094 C CA . PHE A 1 147 ? 61.468 37.305 41.238 1.00 26.69 147 PHE A CA 1
ATOM 1095 C C . PHE A 1 147 ? 60.693 36.432 42.221 1.00 24.52 147 PHE A C 1
ATOM 1096 O O . PHE A 1 147 ? 59.928 35.551 41.817 1.00 23.81 147 PHE A O 1
ATOM 1104 N N . ARG A 1 148 ? 60.889 36.677 43.513 1.00 21.76 148 ARG A N 1
ATOM 1105 C CA . ARG A 1 148 ? 60.356 35.773 44.519 1.00 23.42 148 ARG A CA 1
ATOM 1106 C C . ARG A 1 148 ? 58.975 36.165 45.040 1.00 24.28 148 ARG A C 1
ATOM 1107 O O . ARG A 1 148 ? 58.256 35.301 45.571 1.00 24.69 148 ARG A O 1
ATOM 1115 N N . GLY A 1 149 ? 58.563 37.410 44.855 1.00 19.10 149 GLY A N 1
ATOM 1116 C CA . GLY A 1 149 ? 57.355 37.902 45.479 1.00 28.02 149 GLY A CA 1
ATOM 1117 C C . GLY A 1 149 ? 57.634 38.537 46.832 1.00 26.21 149 GLY A C 1
ATOM 1118 O O . GLY A 1 149 ? 58.626 38.247 47.499 1.00 25.30 149 GLY A O 1
ATOM 1119 N N . GLU A 1 150 ? 56.726 39.436 47.234 1.00 21.52 150 GLU A N 1
ATOM 1120 C CA . GLU A 1 150 ? 56.901 40.189 48.471 1.00 26.87 150 GLU A CA 1
ATOM 1121 C C . GLU A 1 150 ? 56.881 39.297 49.702 1.00 26.51 150 GLU A C 1
ATOM 1122 O O . GLU A 1 150 ? 57.412 39.695 50.746 1.00 27.86 150 GLU A O 1
ATOM 1128 N N . ASN A 1 151 ? 56.303 38.094 49.604 1.00 23.60 151 ASN A N 1
ATOM 1129 C CA . ASN A 1 151 ? 56.370 37.110 50.679 1.00 22.57 151 ASN A CA 1
ATOM 1130 C C . ASN A 1 151 ? 56.878 35.769 50.149 1.00 22.83 151 ASN A C 1
ATOM 1131 O O . ASN A 1 151 ? 56.459 34.705 50.622 1.00 18.39 151 ASN A O 1
ATOM 1136 N N . PHE A 1 152 ? 57.729 35.794 49.120 1.00 22.49 152 PHE A N 1
ATOM 1137 C CA . PHE A 1 152 ? 58.529 34.638 48.710 1.00 25.88 152 PHE A CA 1
ATOM 1138 C C . PHE A 1 152 ? 57.709 33.508 48.106 1.00 20.49 152 PHE A C 1
ATOM 1139 O O . PHE A 1 152 ? 58.235 32.393 47.921 1.00 21.46 152 PHE A O 1
ATOM 1147 N N . VAL A 1 153 ? 56.451 33.756 47.758 1.00 17.36 153 VAL A N 1
ATOM 1148 C CA . VAL A 1 153 ? 55.630 32.714 47.159 1.00 20.74 153 VAL A CA 1
ATOM 1149 C C . VAL A 1 153 ? 55.067 33.130 45.789 1.00 21.66 153 VAL A C 1
ATOM 1150 O O . VAL A 1 153 ? 54.100 32.535 45.313 1.00 21.09 153 VAL A O 1
ATOM 1154 N N . ALA A 1 154 ? 55.694 34.083 45.096 1.00 20.56 154 ALA A N 1
ATOM 1155 C CA . ALA A 1 154 ? 55.319 34.301 43.696 1.00 28.76 154 ALA A CA 1
ATOM 1156 C C . ALA A 1 154 ? 55.546 33.023 42.885 1.00 28.75 154 ALA A C 1
ATOM 1157 O O . ALA A 1 154 ? 56.342 32.153 43.256 1.00 22.12 154 ALA A O 1
ATOM 1159 N N . GLY A 1 155 ? 54.801 32.889 41.794 1.00 23.14 155 GLY A N 1
ATOM 1160 C CA . GLY A 1 155 ? 54.993 31.770 40.903 1.00 20.22 155 GLY A CA 1
ATOM 1161 C C . GLY A 1 155 ? 54.249 30.503 41.266 1.00 25.75 155 GLY A C 1
ATOM 1162 O O . GLY A 1 155 ? 54.472 29.475 40.617 1.00 24.78 155 GLY A O 1
ATOM 1163 N N . GLU A 1 156 ? 53.341 30.536 42.244 1.00 20.28 156 GLU A N 1
ATOM 1164 C CA . GLU A 1 156 ? 52.540 29.351 42.555 1.00 20.48 156 GLU A CA 1
ATOM 1165 C C . GLU A 1 156 ? 51.383 29.248 41.563 1.00 27.78 156 GLU A C 1
ATOM 1166 O O . GLU A 1 156 ? 50.204 29.346 41.902 1.00 23.11 156 GLU A O 1
ATOM 1172 N N . PHE A 1 157 ? 51.764 29.077 40.298 1.00 24.82 157 PHE A N 1
ATOM 1173 C CA . PHE A 1 157 ? 50.808 29.113 39.205 1.00 18.95 157 PHE A CA 1
ATOM 1174 C C . PHE A 1 157 ? 49.758 28.022 39.329 1.00 21.90 157 PHE A C 1
ATOM 1175 O O . PHE A 1 157 ? 48.649 28.186 38.812 1.00 24.65 157 PHE A O 1
ATOM 1183 N N . GLY A 1 158 ? 50.069 26.918 40.021 1.00 19.73 158 GLY A N 1
ATOM 1184 C CA . GLY A 1 158 ? 49.112 25.827 40.126 1.00 18.75 158 GLY A CA 1
ATOM 1185 C C . GLY A 1 158 ? 47.759 26.223 40.698 1.00 27.64 158 GLY A C 1
ATOM 1186 O O . GLY A 1 158 ? 46.765 25.531 40.436 1.00 25.54 158 GLY A O 1
ATOM 1187 N N . HIS A 1 159 ? 47.694 27.329 41.465 1.00 18.49 159 HIS A N 1
ATOM 1188 C CA . HIS A 1 159 ? 46.471 27.779 42.129 1.00 30.09 159 HIS A CA 1
ATOM 1189 C C . HIS A 1 159 ? 45.650 28.795 41.344 1.00 32.25 159 HIS A C 1
ATOM 1190 O O . HIS A 1 159 ? 44.550 29.135 41.797 1.00 30.34 159 HIS A O 1
ATOM 1197 N N . ILE A 1 160 ? 46.130 29.314 40.205 1.00 20.91 160 ILE A N 1
ATOM 1198 C CA . ILE A 1 160 ? 45.269 30.221 39.428 1.00 20.14 160 ILE A CA 1
ATOM 1199 C C . ILE A 1 160 ? 44.068 29.454 38.855 1.00 23.43 160 ILE A C 1
ATOM 1200 O O . ILE A 1 160 ? 44.052 28.216 38.742 1.00 23.39 160 ILE A O 1
ATOM 1205 N N . LEU A 1 161 ? 43.033 30.203 38.503 1.00 24.97 161 LEU A N 1
ATOM 1206 C CA . LEU A 1 161 ? 41.807 29.604 37.995 1.00 30.96 161 LEU A CA 1
ATOM 1207 C C . LEU A 1 161 ? 41.855 29.428 36.481 1.00 33.27 161 LEU A C 1
ATOM 1208 O O . LEU A 1 161 ? 42.409 30.263 35.758 1.00 23.08 161 LEU A O 1
ATOM 1213 N N . ILE A 1 162 ? 41.287 28.317 36.019 1.00 25.45 162 ILE A N 1
ATOM 1214 C CA . ILE A 1 162 ? 40.872 28.158 34.634 1.00 33.56 162 ILE A CA 1
ATOM 1215 C C . ILE A 1 162 ? 39.379 27.852 34.690 1.00 38.88 162 ILE A C 1
ATOM 1216 O O . ILE A 1 162 ? 38.821 27.706 35.787 1.00 35.74 162 ILE A O 1
ATOM 1221 N N . LYS A 1 163 ? 38.718 27.750 33.526 1.00 53.30 163 LYS A N 1
ATOM 1222 C CA . LYS A 1 163 ? 37.269 27.544 33.513 1.00 49.56 163 LYS A CA 1
ATOM 1223 C C . LYS A 1 163 ? 36.863 26.311 34.313 1.00 29.88 163 LYS A C 1
ATOM 1224 O O . LYS A 1 163 ? 35.828 26.324 34.977 1.00 46.11 163 LYS A O 1
ATOM 1230 N N . LYS A 1 164 ? 37.669 25.246 34.283 1.00 44.01 164 LYS A N 1
ATOM 1231 C CA . LYS A 1 164 ? 37.309 24.011 34.975 1.00 35.35 164 LYS A CA 1
ATOM 1232 C C . LYS A 1 164 ? 37.605 24.023 36.472 1.00 41.21 164 LYS A C 1
ATOM 1233 O O . LYS A 1 164 ? 37.103 23.146 37.187 1.00 41.50 164 LYS A O 1
ATOM 1239 N N . GLY A 1 165 ? 38.421 24.951 36.961 1.00 42.78 165 GLY A N 1
ATOM 1240 C CA . GLY A 1 165 ? 38.756 24.967 38.377 1.00 28.85 165 GLY A CA 1
ATOM 1241 C C . GLY A 1 165 ? 40.193 25.411 38.594 1.00 30.53 165 GLY A C 1
ATOM 1242 O O . GLY A 1 165 ? 40.661 26.322 37.910 1.00 27.78 165 GLY A O 1
ATOM 1243 N N . GLU A 1 166 ? 40.887 24.783 39.552 1.00 26.63 166 GLU A N 1
ATOM 1244 C CA . GLU A 1 166 ? 42.293 25.109 39.781 1.00 33.59 166 GLU A CA 1
ATOM 1245 C C . GLU A 1 166 ? 43.170 24.528 38.677 1.00 22.42 166 GLU A C 1
ATOM 1246 O O . GLU A 1 166 ? 43.052 23.347 38.345 1.00 29.99 166 GLU A O 1
ATOM 1252 N N . PHE A 1 167 ? 44.071 25.357 38.145 1.00 23.99 167 PHE A N 1
ATOM 1253 C CA . PHE A 1 167 ? 45.000 24.982 37.081 1.00 21.57 167 PHE A CA 1
ATOM 1254 C C . PHE A 1 167 ? 45.648 23.609 37.325 1.00 23.88 167 PHE A C 1
ATOM 1255 O O . PHE A 1 167 ? 45.470 22.671 36.536 1.00 27.22 167 PHE A O 1
ATOM 1263 N N . GLU A 1 168 ? 46.361 23.491 38.452 1.00 24.98 168 GLU A N 1
ATOM 1264 C CA . GLU A 1 168 ? 47.031 22.260 38.890 1.00 23.62 168 GLU A CA 1
ATOM 1265 C C . GLU A 1 168 ? 46.125 21.044 38.831 1.00 24.13 168 GLU A C 1
ATOM 1266 O O . GLU A 1 168 ? 46.573 19.949 38.483 1.00 21.05 168 GLU A O 1
ATOM 1272 N N . GLN A 1 169 ? 44.870 21.193 39.259 1.00 17.18 169 GLN A N 1
ATOM 1273 C CA . GLN A 1 169 ? 43.975 20.048 39.327 1.00 20.79 169 GLN A CA 1
ATOM 1274 C C . GLN A 1 169 ? 43.583 19.531 37.948 1.00 29.13 169 GLN A C 1
ATOM 1275 O O . GLN A 1 169 ? 42.955 18.464 37.865 1.00 25.54 169 GLN A O 1
ATOM 1281 N N . PHE A 1 170 ? 43.892 20.260 36.867 1.00 19.99 170 PHE A N 1
ATOM 1282 C CA . PHE A 1 170 ? 43.466 19.804 35.552 1.00 32.66 170 PHE A CA 1
ATOM 1283 C C . PHE A 1 170 ? 44.576 19.833 34.525 1.00 22.88 170 PHE A C 1
ATOM 1284 O O . PHE A 1 170 ? 44.363 19.380 33.397 1.00 28.15 170 PHE A O 1
ATOM 1292 N N . ALA A 1 171 ? 45.761 20.306 34.892 1.00 17.80 171 ALA A N 1
ATOM 1293 C CA . ALA A 1 171 ? 46.814 20.479 33.907 1.00 26.77 171 ALA A CA 1
ATOM 1294 C C . ALA A 1 171 ? 48.167 19.978 34.372 1.00 24.86 171 ALA A C 1
ATOM 1295 O O . ALA A 1 171 ? 49.101 20.006 33.574 1.00 19.77 171 ALA A O 1
ATOM 1297 N N . SER A 1 172 ? 48.314 19.519 35.614 1.00 24.06 172 SER A N 1
ATOM 1298 C CA . SER A 1 172 ? 49.540 18.842 36.022 1.00 25.27 172 SER A CA 1
ATOM 1299 C C . SER A 1 172 ? 49.573 17.428 35.427 1.00 23.29 172 SER A C 1
ATOM 1300 O O . SER A 1 172 ? 48.572 16.926 34.910 1.00 26.54 172 SER A O 1
ATOM 1303 N N . THR A 1 173 ? 50.733 16.772 35.519 1.00 29.79 173 THR A N 1
ATOM 1304 C CA . THR A 1 173 ? 50.817 15.370 35.111 1.00 27.78 173 THR A CA 1
ATOM 1305 C C . THR A 1 173 ? 49.916 14.487 35.977 1.00 24.44 173 THR A C 1
ATOM 1306 O O . THR A 1 173 ? 49.254 13.568 35.473 1.00 30.37 173 THR A O 1
ATOM 1310 N N . THR A 1 174 ? 49.860 14.771 37.278 1.00 28.07 174 THR A N 1
ATOM 1311 C CA . THR A 1 174 ? 48.910 14.104 38.164 1.00 25.67 174 THR A CA 1
ATOM 1312 C C . THR A 1 174 ? 47.488 14.202 37.638 1.00 28.28 174 THR A C 1
ATOM 1313 O O . THR A 1 174 ? 46.749 13.209 37.624 1.00 37.48 174 THR A O 1
ATOM 1317 N N . ALA A 1 175 ? 47.094 15.385 37.167 1.00 29.79 175 ALA A N 1
ATOM 1318 C CA . ALA A 1 175 ? 45.748 15.542 36.635 1.00 22.40 175 ALA A CA 1
ATOM 1319 C C . ALA A 1 175 ? 45.549 14.704 35.375 1.00 25.78 175 ALA A C 1
ATOM 1320 O O . ALA A 1 175 ? 44.481 14.109 35.187 1.00 26.62 175 ALA A O 1
ATOM 1322 N N . LEU A 1 176 ? 46.561 14.647 34.500 1.00 23.75 176 LEU A N 1
ATOM 1323 C CA . LEU A 1 176 ? 46.445 13.827 33.297 1.00 27.89 176 LEU A CA 1
ATOM 1324 C C . LEU A 1 176 ? 46.228 12.354 33.657 1.00 26.86 176 LEU A C 1
ATOM 1325 O O . LEU A 1 176 ? 45.312 11.702 33.132 1.00 23.78 176 LEU A O 1
ATOM 1330 N N . ILE A 1 177 ? 47.054 11.827 34.576 1.00 25.17 177 ILE A N 1
ATOM 1331 C CA . ILE A 1 177 ? 46.878 10.466 35.090 1.00 22.40 177 ILE A CA 1
ATOM 1332 C C . ILE A 1 177 ? 45.483 10.282 35.667 1.00 29.45 177 ILE A C 1
ATOM 1333 O O . ILE A 1 177 ? 44.799 9.288 35.389 1.00 32.15 177 ILE A O 1
ATOM 1338 N N . ARG A 1 178 ? 45.018 11.258 36.443 1.00 32.06 178 ARG A N 1
ATOM 1339 C CA . ARG A 1 178 ? 43.698 11.129 37.042 1.00 26.98 178 ARG A CA 1
ATOM 1340 C C . ARG A 1 178 ? 42.625 11.126 35.971 1.00 36.94 178 ARG A C 1
ATOM 1341 O O . ARG A 1 178 ? 41.679 10.336 36.045 1.00 38.70 178 ARG A O 1
ATOM 1349 N N . LEU A 1 179 ? 42.768 11.981 34.953 1.00 27.50 179 LEU A N 1
ATOM 1350 C CA . LEU A 1 179 ? 41.804 11.973 33.861 1.00 36.62 179 LEU A CA 1
ATOM 1351 C C . LEU A 1 179 ? 41.765 10.611 33.173 1.00 46.61 179 LEU A C 1
ATOM 1352 O O . LEU A 1 179 ? 40.681 10.085 32.907 1.00 40.73 179 LEU A O 1
ATOM 1357 N N . VAL A 1 180 ? 42.931 10.002 32.913 1.00 34.03 180 VAL A N 1
ATOM 1358 C CA . VAL A 1 180 ? 42.934 8.664 32.322 1.00 29.53 180 VAL A CA 1
ATOM 1359 C C . VAL A 1 180 ? 42.304 7.653 33.279 1.00 42.47 180 VAL A C 1
ATOM 1360 O O . VAL A 1 180 ? 41.539 6.773 32.862 1.00 32.81 180 VAL A O 1
ATOM 1364 N N . LYS A 1 181 ? 42.591 7.774 34.578 1.00 32.39 181 LYS A N 1
ATOM 1365 C CA . LYS A 1 181 ? 42.004 6.846 35.545 1.00 34.02 181 LYS A CA 1
ATOM 1366 C C . LYS A 1 181 ? 40.481 6.987 35.601 1.00 44.93 181 LYS A C 1
ATOM 1367 O O . LYS A 1 181 ? 39.760 5.982 35.660 1.00 40.85 181 LYS A O 1
ATOM 1373 N N . GLU A 1 182 ? 39.971 8.225 35.585 1.00 46.11 182 GLU A N 1
ATOM 1374 C CA . GLU A 1 182 ? 38.525 8.427 35.651 1.00 43.05 182 GLU A CA 1
ATOM 1375 C C . GLU A 1 182 ? 37.817 7.866 34.425 1.00 46.37 182 GLU A C 1
ATOM 1376 O O . GLU A 1 182 ? 36.708 7.330 34.534 1.00 47.11 182 GLU A O 1
ATOM 1382 N N . ARG A 1 183 ? 38.423 7.999 33.246 1.00 38.65 183 ARG A N 1
ATOM 1383 C CA . ARG A 1 183 ? 37.737 7.596 32.025 1.00 47.26 183 ARG A CA 1
ATOM 1384 C C . ARG A 1 183 ? 37.880 6.107 31.728 1.00 52.16 183 ARG A C 1
ATOM 1385 O O . ARG A 1 183 ? 36.956 5.510 31.163 1.00 51.15 183 ARG A O 1
ATOM 1393 N N . THR A 1 184 ? 39.014 5.493 32.088 1.00 47.52 184 THR A N 1
ATOM 1394 C CA . THR A 1 184 ? 39.328 4.131 31.673 1.00 52.23 184 THR A CA 1
ATOM 1395 C C . THR A 1 184 ? 39.419 3.123 32.814 1.00 50.47 184 THR A C 1
ATOM 1396 O O . THR A 1 184 ? 39.468 1.917 32.542 1.00 54.26 184 THR A O 1
ATOM 1400 N N . GLY A 1 185 ? 39.475 3.573 34.070 1.00 42.33 185 GLY A N 1
ATOM 1401 C CA . GLY A 1 185 ? 39.713 2.700 35.200 1.00 39.86 185 GLY A CA 1
ATOM 1402 C C . GLY A 1 185 ? 41.163 2.318 35.431 1.00 43.12 185 GLY A C 1
ATOM 1403 O O . GLY A 1 185 ? 41.464 1.700 36.459 1.00 40.98 185 GLY A O 1
ATOM 1404 N N . LYS A 1 186 ? 42.073 2.667 34.527 1.00 38.32 186 LYS A N 1
ATOM 1405 C CA . LYS A 1 186 ? 43.468 2.256 34.618 1.00 34.97 186 LYS A CA 1
ATOM 1406 C C . LYS A 1 186 ? 44.345 3.373 35.171 1.00 42.67 186 LYS A C 1
ATOM 1407 O O . LYS A 1 186 ? 44.144 4.548 34.853 1.00 44.05 186 LYS A O 1
ATOM 1413 N N . THR A 1 187 ? 45.339 2.993 35.977 1.00 38.78 187 THR A N 1
ATOM 1414 C CA . THR A 1 187 ? 46.315 3.923 36.544 1.00 33.27 187 THR A CA 1
ATOM 1415 C C . THR A 1 187 ? 47.633 3.772 35.785 1.00 38.34 187 THR A C 1
ATOM 1416 O O . THR A 1 187 ? 48.334 2.767 35.944 1.00 41.43 187 THR A O 1
ATOM 1420 N N . LEU A 1 188 ? 47.962 4.762 34.952 1.00 47.46 188 LEU A N 1
ATOM 1421 C CA . LEU A 1 188 ? 49.118 4.715 34.064 1.00 32.85 188 LEU A CA 1
ATOM 1422 C C . LEU A 1 188 ? 50.089 5.828 34.445 1.00 33.34 188 LEU A C 1
ATOM 1423 O O . LEU A 1 188 ? 49.734 6.733 35.201 1.00 35.69 188 LEU A O 1
ATOM 1428 N N . ASN A 1 189 ? 51.335 5.741 33.945 1.00 41.04 189 ASN A N 1
ATOM 1429 C CA . ASN A 1 189 ? 52.422 6.641 34.366 1.00 45.85 189 ASN A CA 1
ATOM 1430 C C . ASN A 1 189 ? 52.672 7.871 33.490 1.00 64.65 189 ASN A C 1
ATOM 1431 O O . ASN A 1 189 ? 53.399 8.779 33.916 1.00 71.91 189 ASN A O 1
ATOM 1436 N N . GLY A 1 190 ? 52.146 7.935 32.278 1.00 40.73 190 GLY A N 1
ATOM 1437 C CA . GLY A 1 190 ? 52.406 9.136 31.506 1.00 52.07 190 GLY A CA 1
ATOM 1438 C C . GLY A 1 190 ? 53.180 8.778 30.259 1.00 46.37 190 GLY A C 1
ATOM 1439 O O . GLY A 1 190 ? 52.755 9.127 29.156 1.00 42.35 190 GLY A O 1
ATOM 1440 N N . LYS A 1 191 ? 54.297 8.057 30.407 1.00 45.16 191 LYS A N 1
ATOM 1441 C CA . LYS A 1 191 ? 54.865 7.383 29.244 1.00 50.02 191 LYS A CA 1
ATOM 1442 C C . LYS A 1 191 ? 53.846 6.402 28.675 1.00 58.02 191 LYS A C 1
ATOM 1443 O O . LYS A 1 191 ? 53.569 6.398 27.467 1.00 58.26 191 LYS A O 1
ATOM 1449 N N . GLU A 1 192 ? 53.254 5.577 29.551 1.00 47.55 192 GLU A N 1
ATOM 1450 C CA . GLU A 1 192 ? 52.226 4.636 29.118 1.00 40.51 192 GLU A CA 1
ATOM 1451 C C . GLU A 1 192 ? 51.050 5.362 28.469 1.00 39.13 192 GLU A C 1
ATOM 1452 O O . GLU A 1 192 ? 50.476 4.879 27.481 1.00 40.49 192 GLU A O 1
ATOM 1458 N N . ILE A 1 193 ? 50.684 6.530 29.003 1.00 50.61 193 ILE A N 1
ATOM 1459 C CA . ILE A 1 193 ? 49.577 7.293 28.439 1.00 37.46 193 ILE A CA 1
ATOM 1460 C C . ILE A 1 193 ? 49.930 7.789 27.040 1.00 41.41 193 ILE A C 1
ATOM 1461 O O . ILE A 1 193 ? 49.159 7.624 26.087 1.00 38.92 193 ILE A O 1
ATOM 1466 N N . PHE A 1 194 ? 51.117 8.359 26.879 1.00 37.30 194 PHE A N 1
ATOM 1467 C CA . PHE A 1 194 ? 51.453 8.891 25.566 1.00 54.05 194 PHE A CA 1
ATOM 1468 C C . PHE A 1 194 ? 51.779 7.782 24.570 1.00 57.57 194 PHE A C 1
ATOM 1469 O O . PHE A 1 194 ? 51.478 7.926 23.378 1.00 50.21 194 PHE A O 1
ATOM 1477 N N . ASP A 1 195 ? 52.364 6.667 25.034 1.00 55.71 195 ASP A N 1
ATOM 1478 C CA . ASP A 1 195 ? 52.547 5.513 24.154 1.00 51.26 195 ASP A CA 1
ATOM 1479 C C . ASP A 1 195 ? 51.216 5.064 23.566 1.00 48.38 195 ASP A C 1
ATOM 1480 O O . ASP A 1 195 ? 51.121 4.770 22.368 1.00 43.55 195 ASP A O 1
ATOM 1485 N N . LEU A 1 196 ? 50.172 5.020 24.395 1.00 45.72 196 LEU A N 1
ATOM 1486 C CA . LEU A 1 196 ? 48.851 4.657 23.898 1.00 42.77 196 LEU A CA 1
ATOM 1487 C C . LEU A 1 196 ? 48.328 5.674 22.888 1.00 54.61 196 LEU A C 1
ATOM 1488 O O . LEU A 1 196 ? 47.596 5.297 21.962 1.00 50.29 196 LEU A O 1
ATOM 1493 N N . GLU A 1 197 ? 48.684 6.960 23.036 1.00 56.81 197 GLU A N 1
ATOM 1494 C CA . GLU A 1 197 ? 48.297 7.934 22.014 1.00 54.82 197 GLU A CA 1
ATOM 1495 C C . GLU A 1 197 ? 49.029 7.690 20.691 1.00 52.46 197 GLU A C 1
ATOM 1496 O O . GLU A 1 197 ? 48.420 7.795 19.616 1.00 48.09 197 GLU A O 1
ATOM 1502 N N . LYS A 1 198 ? 50.327 7.345 20.742 1.00 45.74 198 LYS A N 1
ATOM 1503 C CA . LYS A 1 198 ? 51.073 7.064 19.513 1.00 54.83 198 LYS A CA 1
ATOM 1504 C C . LYS A 1 198 ? 50.473 5.891 18.758 1.00 62.14 198 LYS A C 1
ATOM 1505 O O . LYS A 1 198 ? 50.548 5.840 17.529 1.00 58.88 198 LYS A O 1
ATOM 1511 N N . LYS A 1 199 ? 49.838 4.984 19.462 1.00 60.87 199 LYS A N 1
ATOM 1512 C CA . LYS A 1 199 ? 49.106 3.887 18.864 1.00 52.74 199 LYS A CA 1
ATOM 1513 C C . LYS A 1 199 ? 47.705 4.292 18.384 1.00 59.09 199 LYS A C 1
ATOM 1514 O O . LYS A 1 199 ? 46.880 3.412 18.094 1.00 62.80 199 LYS A O 1
ATOM 1520 N N . GLU A 1 200 ? 47.455 5.597 18.250 1.00 49.92 200 GLU A N 1
ATOM 1521 C CA . GLU A 1 200 ? 46.191 6.145 17.736 1.00 57.61 200 GLU A CA 1
ATOM 1522 C C . GLU A 1 200 ? 44.985 5.533 18.430 1.00 57.26 200 GLU A C 1
ATOM 1523 O O . GLU A 1 200 ? 43.924 5.359 17.827 1.00 57.45 200 GLU A O 1
ATOM 1529 N N . ILE A 1 201 ? 45.128 5.258 19.724 1.00 51.30 201 ILE A N 1
ATOM 1530 C CA . ILE A 1 201 ? 43.982 4.821 20.507 1.00 48.37 201 ILE A CA 1
ATOM 1531 C C . ILE A 1 201 ? 43.130 6.058 20.776 1.00 64.93 201 ILE A C 1
ATOM 1532 O O . ILE A 1 201 ? 43.596 7.014 21.408 1.00 60.92 201 ILE A O 1
ATOM 1537 N N . LEU A 1 202 ? 41.886 6.047 20.275 1.00 47.17 202 LEU A N 1
ATOM 1538 C CA . LEU A 1 202 ? 41.083 7.268 20.264 1.00 58.48 202 LEU A CA 1
ATOM 1539 C C . LEU A 1 202 ? 40.867 7.813 21.667 1.00 56.13 202 LEU A C 1
ATOM 1540 O O . LEU A 1 202 ? 40.941 9.027 21.889 1.00 55.10 202 LEU A O 1
ATOM 1545 N N . GLU A 1 203 ? 40.583 6.923 22.618 1.00 61.12 203 GLU A N 1
ATOM 1546 C CA . GLU A 1 203 ? 40.301 7.317 23.992 1.00 56.75 203 GLU A CA 1
ATOM 1547 C C . GLU A 1 203 ? 41.412 8.195 24.561 1.00 53.82 203 GLU A C 1
ATOM 1548 O O . GLU A 1 203 ? 41.150 9.248 25.160 1.00 43.84 203 GLU A O 1
ATOM 1554 N N . TYR A 1 204 ? 42.663 7.798 24.335 1.00 46.88 204 TYR A N 1
ATOM 1555 C CA . TYR A 1 204 ? 43.806 8.501 24.901 1.00 45.57 204 TYR A CA 1
ATOM 1556 C C . TYR A 1 204 ? 44.158 9.754 24.112 1.00 56.88 204 TY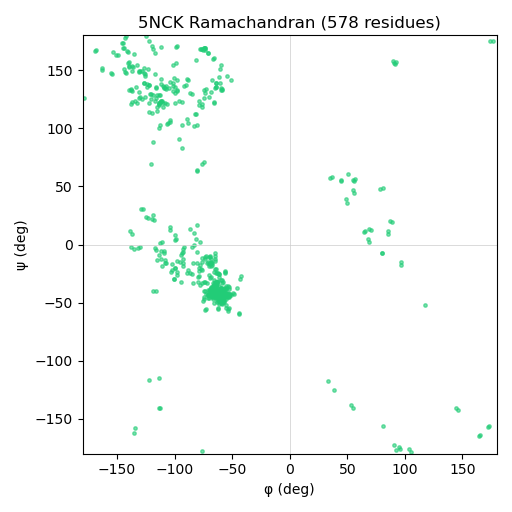R A C 1
ATOM 1557 O O . TYR A 1 204 ? 44.706 10.708 24.680 1.00 47.35 204 TYR A O 1
ATOM 1566 N N . GLN A 1 205 ? 43.850 9.781 22.815 1.00 48.46 205 GLN A N 1
ATOM 1567 C CA . GLN A 1 205 ? 44.015 11.018 22.063 1.00 48.09 205 GLN A CA 1
ATOM 1568 C C . GLN A 1 205 ? 43.062 12.088 22.570 1.00 39.96 205 GLN A C 1
ATOM 1569 O O . GLN A 1 205 ? 43.443 13.257 22.694 1.00 39.11 205 GLN A O 1
ATOM 1575 N N . GLU A 1 206 ? 41.816 11.709 22.857 1.00 35.33 206 GLU A N 1
ATOM 1576 C CA . GLU A 1 206 ? 40.840 12.686 23.326 1.00 49.28 206 GLU A CA 1
ATOM 1577 C C . GLU A 1 206 ? 41.193 13.210 24.719 1.00 47.06 206 GLU A C 1
ATOM 1578 O O . GLU A 1 206 ? 40.976 14.394 25.016 1.00 43.41 206 GLU A O 1
ATOM 1584 N N . ILE A 1 207 ? 41.719 12.345 25.594 1.00 43.89 207 ILE A N 1
ATOM 1585 C CA . ILE A 1 207 ? 42.048 12.771 26.954 1.00 35.61 207 ILE A CA 1
ATOM 1586 C C . ILE A 1 207 ? 43.250 13.699 26.944 1.00 37.47 207 ILE A C 1
ATOM 1587 O O . ILE A 1 207 ? 43.267 14.726 27.646 1.00 29.87 207 ILE A O 1
ATOM 1592 N N . ILE A 1 208 ? 44.278 13.353 26.159 1.00 29.05 208 ILE A N 1
ATOM 1593 C CA . ILE A 1 208 ? 45.460 14.205 26.084 1.00 31.29 208 ILE A CA 1
ATOM 1594 C C . ILE A 1 208 ? 45.116 15.556 25.468 1.00 36.34 208 ILE A C 1
ATOM 1595 O O . ILE A 1 208 ? 45.613 16.600 25.918 1.00 31.24 208 ILE A O 1
ATOM 1600 N N . SER A 1 209 ? 44.249 15.566 24.447 1.00 30.47 209 SER A N 1
ATOM 1601 C CA . SER A 1 209 ? 43.870 16.825 23.807 1.00 32.30 209 SER A CA 1
ATOM 1602 C C . SER A 1 209 ? 43.118 17.723 24.770 1.00 33.31 209 SER A C 1
ATOM 1603 O O . SER A 1 209 ? 43.298 18.946 24.764 1.00 30.11 209 SER A O 1
ATOM 1606 N N . GLU A 1 210 ? 42.252 17.132 25.584 1.00 28.91 210 GLU A N 1
ATOM 1607 C CA . GLU A 1 210 ? 41.556 17.891 26.609 1.00 29.62 210 GLU A CA 1
ATOM 1608 C C . GLU A 1 210 ? 42.536 18.419 27.654 1.00 29.14 210 GLU A C 1
ATOM 1609 O O . GLU A 1 210 ? 42.438 19.575 28.090 1.00 24.03 210 GLU A O 1
ATOM 1615 N N . TRP A 1 211 ? 43.516 17.594 28.032 1.00 32.50 211 TRP A N 1
ATOM 1616 C CA . TRP A 1 211 ? 44.514 18.010 29.011 1.00 27.93 211 TRP A CA 1
ATOM 1617 C C . TRP A 1 211 ? 45.380 19.159 28.485 1.00 29.34 211 TRP A C 1
ATOM 1618 O O . TRP A 1 211 ? 45.728 20.079 29.240 1.00 24.02 211 TRP A O 1
ATOM 1629 N N . ILE A 1 212 ? 45.728 19.126 27.192 1.00 26.87 212 ILE A N 1
ATOM 1630 C CA . ILE A 1 212 ? 46.507 20.208 26.584 1.00 24.55 212 ILE A CA 1
ATOM 1631 C C . ILE A 1 212 ? 45.734 21.526 26.628 1.00 20.80 212 ILE A C 1
ATOM 1632 O O . ILE A 1 212 ? 46.306 22.581 26.930 1.00 22.61 212 ILE A O 1
ATOM 1637 N N . GLU A 1 213 ? 44.420 21.487 26.357 1.00 20.14 213 GLU A N 1
ATOM 1638 C CA . GLU A 1 213 ? 43.596 22.698 26.468 1.00 22.33 213 GLU A CA 1
ATOM 1639 C C . GLU A 1 213 ? 43.587 23.235 27.901 1.00 22.89 213 GLU A C 1
ATOM 1640 O O . GLU A 1 213 ? 43.670 24.451 28.115 1.00 24.05 213 GLU A O 1
ATOM 1646 N N . ASN A 1 214 ? 43.448 22.348 28.896 1.00 29.99 214 ASN A N 1
ATOM 1647 C CA . ASN A 1 214 ? 43.565 22.780 30.285 1.00 26.58 214 ASN A CA 1
ATOM 1648 C C . ASN A 1 214 ? 44.885 23.493 30.513 1.00 20.84 214 ASN A C 1
ATOM 1649 O O . ASN A 1 214 ? 44.934 24.541 31.162 1.00 21.82 214 ASN A O 1
ATOM 1654 N N . LEU A 1 215 ? 45.964 22.956 29.954 1.00 19.06 215 LEU A N 1
ATOM 1655 C CA . LEU A 1 215 ? 47.277 23.533 30.212 1.00 27.94 215 LEU A CA 1
ATOM 1656 C C . LEU A 1 215 ? 47.413 24.925 29.598 1.00 24.46 215 LEU A C 1
ATOM 1657 O O . LEU A 1 215 ? 47.940 25.838 30.244 1.00 16.98 215 LEU A O 1
ATOM 1662 N N . THR A 1 216 ? 46.959 25.112 28.349 1.00 17.60 216 THR A N 1
ATOM 1663 C CA . THR A 1 216 ? 47.140 26.416 27.713 1.00 24.69 216 THR A CA 1
ATOM 1664 C C . THR A 1 216 ? 46.133 27.448 28.222 1.00 23.73 216 THR A C 1
ATOM 1665 O O . THR A 1 216 ? 46.415 28.653 28.168 1.00 21.62 216 THR A O 1
ATOM 1669 N N . ASP A 1 217 ? 45.004 27.009 28.782 1.00 20.96 217 ASP A N 1
ATOM 1670 C CA . ASP A 1 217 ? 44.152 27.927 29.534 1.00 25.23 217 ASP A CA 1
ATOM 1671 C C . ASP A 1 217 ? 44.948 28.651 30.606 1.00 18.72 217 ASP A C 1
ATOM 1672 O O . ASP A 1 217 ? 44.968 29.887 30.669 1.00 22.41 217 ASP A O 1
ATOM 1677 N N . GLY A 1 218 ? 45.618 27.880 31.464 1.00 17.81 218 GLY A N 1
ATOM 1678 C CA . GLY A 1 218 ? 46.368 28.483 32.544 1.00 19.04 218 GLY A CA 1
ATOM 1679 C C . GLY A 1 218 ? 47.536 29.297 32.033 1.00 19.38 218 GLY A C 1
ATOM 1680 O O . GLY A 1 218 ? 47.786 30.405 32.519 1.00 20.17 218 GLY A O 1
ATOM 1681 N N . LEU A 1 219 ? 48.249 28.774 31.028 1.00 15.96 219 LEU A N 1
ATOM 1682 C CA . LEU A 1 219 ? 49.364 29.522 30.465 1.00 18.24 219 LEU A CA 1
ATOM 1683 C C . LEU A 1 219 ? 48.905 30.870 29.929 1.00 20.05 219 LEU A C 1
ATOM 1684 O O . LEU A 1 219 ? 49.618 31.869 30.075 1.00 20.40 219 LEU A O 1
ATOM 1689 N N . SER A 1 220 ? 47.711 30.924 29.319 1.00 17.93 220 SER A N 1
ATOM 1690 C CA . SER A 1 220 ? 47.235 32.178 28.734 1.00 20.86 220 SER A CA 1
ATOM 1691 C C . SER A 1 220 ? 47.008 33.237 29.815 1.00 22.58 220 SER A C 1
ATOM 1692 O O . SER A 1 220 ? 47.338 34.415 29.616 1.00 24.41 220 SER A O 1
ATOM 1695 N N . SER A 1 221 ? 46.508 32.830 30.986 1.00 18.08 221 SER A N 1
ATOM 1696 C CA . SER A 1 221 ? 46.397 33.771 32.101 1.00 25.01 221 SER A CA 1
ATOM 1697 C C . SER A 1 221 ? 47.761 34.304 32.545 1.00 23.08 221 SER A C 1
ATOM 1698 O O . SER A 1 221 ? 47.902 35.503 32.834 1.00 23.13 221 SER A O 1
ATOM 1701 N N . ILE A 1 222 ? 48.778 33.436 32.598 1.00 21.44 222 ILE A N 1
ATOM 1702 C CA . ILE A 1 222 ? 50.126 33.875 32.962 1.00 18.22 222 ILE A CA 1
ATOM 1703 C C . ILE A 1 222 ? 50.650 34.863 31.931 1.00 21.56 222 ILE A C 1
ATOM 1704 O O . ILE A 1 222 ? 51.309 35.856 32.265 1.00 22.48 222 ILE A O 1
ATOM 1709 N N . ILE A 1 223 ? 50.352 34.613 30.659 1.00 24.48 223 ILE A N 1
ATOM 1710 C CA . ILE A 1 223 ? 50.855 35.472 29.593 1.00 23.04 223 ILE A CA 1
ATOM 1711 C C . ILE A 1 223 ? 50.198 36.839 29.653 1.00 21.36 223 ILE A C 1
ATOM 1712 O O . ILE A 1 223 ? 50.862 37.865 29.462 1.00 20.42 223 ILE A O 1
ATOM 1717 N N . TYR A 1 224 ? 48.896 36.881 29.952 1.00 22.61 224 TYR A N 1
ATOM 1718 C CA . TYR A 1 224 ? 48.216 38.165 30.089 1.00 24.95 224 TYR A CA 1
ATOM 1719 C C . TYR A 1 224 ? 48.741 38.962 31.283 1.00 20.69 224 TYR A C 1
ATOM 1720 O O . TYR A 1 224 ? 48.766 40.203 31.248 1.00 25.27 224 TYR A O 1
ATOM 1729 N N . CYS A 1 225 ? 49.199 38.281 32.331 1.00 21.13 225 CYS A N 1
ATOM 1730 C CA . CYS A 1 225 ? 49.789 38.990 33.465 1.00 25.84 225 CYS A CA 1
ATOM 1731 C C . CYS A 1 225 ? 51.192 39.504 33.153 1.00 26.53 225 CYS A C 1
ATOM 1732 O O . CYS A 1 225 ? 51.507 40.669 33.434 1.00 25.54 225 CYS A O 1
ATOM 1735 N N . PHE A 1 226 ? 52.058 38.650 32.594 1.00 21.04 226 PHE A N 1
ATOM 1736 C CA . PHE A 1 226 ? 53.477 38.963 32.482 1.00 18.45 226 PHE A CA 1
ATOM 1737 C C . PHE A 1 226 ? 53.909 39.412 31.076 1.00 25.54 226 PHE A C 1
ATOM 1738 O O . PHE A 1 226 ? 54.941 40.086 30.960 1.00 20.80 226 PHE A O 1
ATOM 1746 N N . ASN A 1 227 ? 53.156 39.071 30.002 1.00 23.29 227 ASN A N 1
ATOM 1747 C CA . ASN A 1 227 ? 53.583 39.329 28.620 1.00 21.30 227 ASN A CA 1
ATOM 1748 C C . ASN A 1 227 ? 55.053 38.928 28.454 1.00 18.29 227 ASN A C 1
ATOM 1749 O O . ASN A 1 227 ? 55.879 39.763 28.082 1.00 17.32 227 ASN A O 1
ATOM 1754 N N . PRO A 1 228 ? 55.422 37.686 28.788 1.00 15.54 228 PRO A N 1
ATOM 1755 C CA . PRO A 1 228 ? 56.804 37.257 28.584 1.00 25.00 228 PRO A CA 1
ATOM 1756 C C . PRO A 1 228 ? 57.117 37.076 27.108 1.00 30.72 228 PRO A C 1
ATOM 1757 O O . PRO A 1 228 ? 56.220 36.987 26.261 1.00 19.88 228 PRO A O 1
ATOM 1761 N N . ALA A 1 229 ? 58.421 37.002 26.809 1.00 22.66 229 ALA A N 1
ATOM 1762 C CA . ALA A 1 229 ? 58.889 36.557 25.501 1.00 33.91 229 ALA A CA 1
ATOM 1763 C C . ALA A 1 229 ? 59.324 35.101 25.496 1.00 29.90 229 ALA A C 1
ATOM 1764 O O . ALA A 1 229 ? 59.328 34.489 24.426 1.00 23.95 229 ALA A O 1
ATOM 1766 N N . ASN A 1 230 ? 59.633 34.526 26.666 1.00 28.42 230 ASN A N 1
ATOM 1767 C CA . ASN A 1 230 ? 60.161 33.167 26.780 1.00 22.28 230 ASN A CA 1
ATOM 1768 C C . ASN A 1 230 ? 59.502 32.431 27.933 1.00 25.20 230 ASN A C 1
ATOM 1769 O O . ASN A 1 230 ? 59.598 32.867 29.086 1.00 25.39 230 ASN A O 1
ATOM 1774 N N . ILE A 1 231 ? 58.856 31.313 27.614 1.00 25.60 231 ILE A N 1
ATOM 1775 C CA . ILE A 1 231 ? 58.348 30.363 28.593 1.00 24.42 231 ILE A CA 1
ATOM 1776 C C . ILE A 1 231 ? 59.101 29.049 28.433 1.00 33.60 231 ILE A C 1
ATOM 1777 O O . ILE A 1 231 ? 59.188 28.506 27.320 1.00 32.50 231 ILE A O 1
ATOM 1782 N N . ILE A 1 232 ? 59.633 28.539 29.546 1.00 26.41 232 ILE A N 1
ATOM 1783 C CA . ILE A 1 232 ? 60.360 27.275 29.595 1.00 16.15 232 ILE A CA 1
ATOM 1784 C C . ILE A 1 232 ? 59.494 26.283 30.355 1.00 20.10 232 ILE A C 1
ATOM 1785 O O . ILE A 1 232 ? 59.095 26.551 31.495 1.00 26.09 232 ILE A O 1
ATOM 1790 N N . LEU A 1 233 ? 59.157 25.166 29.711 1.00 18.97 233 LEU A N 1
ATOM 1791 C CA . LEU A 1 233 ? 58.352 24.111 30.319 1.00 23.54 233 LEU A CA 1
ATOM 1792 C C . LEU A 1 233 ? 59.225 22.903 30.624 1.00 21.87 233 LEU A C 1
ATOM 1793 O O . LEU A 1 233 ? 60.026 22.484 29.781 1.00 25.88 233 LEU A O 1
ATOM 1798 N N . GLY A 1 234 ? 59.070 22.351 31.832 1.00 26.60 234 GLY A N 1
ATOM 1799 C CA . GLY A 1 234 ? 59.757 21.137 32.223 1.00 27.20 234 GLY A CA 1
ATOM 1800 C C . GLY A 1 234 ? 58.871 20.273 33.099 1.00 34.63 234 GLY A C 1
ATOM 1801 O O . GLY A 1 234 ? 57.739 20.645 33.417 1.00 33.77 234 GLY A O 1
ATOM 1802 N N . GLY A 1 235 ? 59.394 19.109 33.467 1.00 45.53 235 GLY A N 1
ATOM 1803 C CA . GLY A 1 235 ? 58.697 18.175 34.345 1.00 32.69 235 GLY A CA 1
ATOM 1804 C C . GLY A 1 235 ? 57.840 17.169 33.600 1.00 61.16 235 GLY A C 1
ATOM 1805 O O . GLY A 1 235 ? 57.367 17.404 32.487 1.00 50.51 235 GLY A O 1
ATOM 1806 N N . GLY A 1 236 ? 57.603 16.035 34.264 1.00 67.73 236 GLY A N 1
ATOM 1807 C CA . GLY A 1 236 ? 56.651 15.007 33.871 1.00 38.71 236 GLY A CA 1
ATOM 1808 C C . GLY A 1 236 ? 56.544 14.717 32.389 1.00 43.61 236 GLY A C 1
ATOM 1809 O O . GLY A 1 236 ? 57.556 14.472 31.723 1.00 33.79 236 GLY A O 1
ATOM 1810 N N . VAL A 1 237 ? 55.323 14.812 31.856 1.00 39.94 237 VAL A N 1
ATOM 1811 C CA . VAL A 1 237 ? 55.073 14.475 30.466 1.00 42.95 237 VAL A CA 1
ATOM 1812 C C . VAL A 1 237 ? 55.776 15.401 29.484 1.00 41.45 237 VAL A C 1
ATOM 1813 O O . VAL A 1 237 ? 55.736 15.130 28.288 1.00 45.33 237 VAL A O 1
ATOM 1817 N N . ILE A 1 238 ? 56.409 16.489 29.935 1.00 27.01 238 ILE A N 1
ATOM 1818 C CA . ILE A 1 238 ? 57.176 17.294 28.994 1.00 32.29 238 ILE A CA 1
ATOM 1819 C C . ILE A 1 238 ? 58.411 16.553 28.499 1.00 39.66 238 ILE A C 1
ATOM 1820 O O . ILE A 1 238 ? 58.981 16.945 27.470 1.00 40.88 238 ILE A O 1
ATOM 1825 N N . GLU A 1 239 ? 58.805 15.463 29.166 1.00 51.33 239 GLU A N 1
ATOM 1826 C CA . GLU A 1 239 ? 59.727 14.468 28.617 1.00 53.75 239 GLU A CA 1
ATOM 1827 C C . GLU A 1 239 ? 59.412 14.122 27.162 1.00 44.41 239 GLU A C 1
ATOM 1828 O O . GLU A 1 239 ? 60.326 13.764 26.423 1.00 56.92 239 GLU A O 1
ATOM 1834 N N . GLN A 1 240 ? 58.139 14.201 26.747 1.00 43.44 240 GLN A N 1
ATOM 1835 C CA . GLN A 1 240 ? 57.728 13.910 25.364 1.00 51.90 240 GLN A CA 1
ATOM 1836 C C . GLN A 1 240 ? 58.467 14.770 24.332 1.00 36.35 240 GLN A C 1
ATOM 1837 O O . GLN A 1 240 ? 58.457 14.429 23.144 1.00 39.55 240 GLN A O 1
ATOM 1843 N N . GLY A 1 241 ? 58.983 15.944 24.734 1.00 38.33 241 GLY A N 1
ATOM 1844 C CA . GLY A 1 241 ? 59.797 16.785 23.874 1.00 42.34 241 GLY A CA 1
ATOM 1845 C C . GLY A 1 241 ? 59.046 17.663 22.880 1.00 52.14 241 GLY A C 1
ATOM 1846 O O . GLY A 1 241 ? 57.864 17.998 23.043 1.00 39.13 241 GLY A O 1
ATOM 1847 N N . GLU A 1 242 ? 59.762 18.011 21.810 1.00 50.11 242 GLU A N 1
ATOM 1848 C CA . GLU A 1 242 ? 59.245 18.941 20.819 1.00 52.50 242 GLU A CA 1
ATOM 1849 C C . GLU A 1 242 ? 57.877 18.587 20.221 1.00 40.10 242 GLU A C 1
ATOM 1850 O O . GLU A 1 242 ? 57.106 19.526 19.969 1.00 32.08 242 GLU A O 1
ATOM 1856 N N . PRO A 1 243 ? 57.513 17.310 19.997 1.00 40.72 243 PRO A N 1
ATOM 1857 C CA . PRO A 1 243 ? 56.161 17.070 19.453 1.00 51.09 243 PRO A CA 1
ATOM 1858 C C . PRO A 1 243 ? 55.058 17.555 20.376 1.00 50.26 243 PRO A C 1
ATOM 1859 O O . PRO A 1 243 ? 54.056 18.116 19.895 1.00 44.84 243 PRO A O 1
ATOM 1863 N N . LEU A 1 244 ? 55.255 17.430 21.695 1.00 41.86 244 LEU A N 1
ATOM 1864 C CA . LEU A 1 244 ? 54.291 17.975 22.646 1.00 35.51 244 LEU A CA 1
ATOM 1865 C C . LEU A 1 244 ? 54.387 19.496 22.750 1.00 29.75 244 LEU A C 1
ATOM 1866 O O . LEU A 1 244 ? 53.355 20.173 22.739 1.00 27.91 244 LEU A O 1
ATOM 1871 N N . ILE A 1 245 ? 55.602 20.052 22.843 1.00 18.30 245 ILE A N 1
ATOM 1872 C CA . ILE A 1 245 ? 55.754 21.508 22.944 1.00 23.28 245 ILE A CA 1
ATOM 1873 C C . ILE A 1 245 ? 55.039 22.195 21.787 1.00 36.16 245 ILE A C 1
ATOM 1874 O O . ILE A 1 245 ? 54.307 23.179 21.967 1.00 29.00 245 ILE A O 1
ATOM 1879 N N . ASN A 1 246 ? 55.203 21.659 20.583 1.00 28.99 246 ASN A N 1
ATOM 1880 C CA . ASN A 1 246 ? 54.631 22.322 19.424 1.00 28.62 246 ASN A CA 1
ATOM 1881 C C . ASN A 1 246 ? 53.108 22.329 19.496 1.00 27.29 246 ASN A C 1
ATOM 1882 O O . ASN A 1 246 ? 52.472 23.340 19.179 1.00 26.42 246 ASN A O 1
ATOM 1887 N N . ARG A 1 247 ? 52.507 21.214 19.916 1.00 24.45 247 ARG A N 1
ATOM 1888 C CA . ARG A 1 247 ? 51.061 21.178 20.128 1.00 26.23 247 ARG A CA 1
ATOM 1889 C C . ARG A 1 247 ? 50.627 22.159 21.212 1.00 29.70 247 ARG A C 1
ATOM 1890 O O . ARG A 1 247 ? 49.549 22.763 21.114 1.00 25.56 247 ARG A O 1
ATOM 1898 N N . ILE A 1 248 ? 51.432 22.303 22.274 1.00 22.61 248 ILE A N 1
ATOM 1899 C CA . ILE A 1 248 ? 51.078 23.256 23.322 1.00 22.95 248 ILE A CA 1
ATOM 1900 C C . ILE A 1 248 ? 51.095 24.662 22.759 1.00 20.20 248 ILE A C 1
ATOM 1901 O O . ILE A 1 248 ? 50.180 25.458 23.001 1.00 23.76 248 ILE A O 1
ATOM 1906 N N . LYS A 1 249 ? 52.112 24.966 21.953 1.00 23.20 249 LYS A N 1
ATOM 1907 C CA . LYS A 1 249 ? 52.245 26.291 21.366 1.00 24.77 249 LYS A CA 1
ATOM 1908 C C . LYS A 1 249 ? 51.052 26.605 20.462 1.00 26.63 249 LYS A C 1
ATOM 1909 O O . LYS A 1 249 ? 50.453 27.680 20.560 1.00 26.10 249 LYS A O 1
ATOM 1915 N N . ASN A 1 250 ? 50.649 25.648 19.619 1.00 26.36 250 ASN A N 1
ATOM 1916 C CA . ASN A 1 250 ? 49.526 25.889 18.708 1.00 28.66 250 ASN A CA 1
ATOM 1917 C C . ASN A 1 250 ? 48.237 26.096 19.477 1.00 27.59 250 ASN A C 1
ATOM 1918 O O . ASN A 1 250 ? 47.415 26.949 19.114 1.00 27.80 250 ASN A O 1
ATOM 1923 N N . SER A 1 251 ? 48.020 25.274 20.503 1.00 27.44 251 SER A N 1
ATOM 1924 C CA . SER A 1 251 ? 46.837 25.415 21.339 1.00 26.22 251 SER A CA 1
ATOM 1925 C C . SER A 1 251 ? 46.825 26.773 22.025 1.00 22.81 251 SER A C 1
ATOM 1926 O O . SER A 1 251 ? 45.805 27.469 22.026 1.00 17.78 251 SER A O 1
ATOM 1929 N N . LEU A 1 252 ? 47.967 27.169 22.593 1.00 21.88 252 LEU A N 1
ATOM 1930 C CA . LEU A 1 252 ? 48.076 28.442 23.301 1.00 21.36 252 LEU A CA 1
ATOM 1931 C C . LEU A 1 252 ? 47.875 29.636 22.365 1.00 26.79 252 LEU A C 1
ATOM 1932 O O . LEU A 1 252 ? 47.185 30.599 22.728 1.00 21.93 252 LEU A O 1
ATOM 1937 N N . PHE A 1 253 ? 48.453 29.598 21.152 1.00 23.87 253 PHE A N 1
ATOM 1938 C CA . PHE A 1 253 ? 48.376 30.778 20.287 1.00 23.09 253 PHE A CA 1
ATOM 1939 C C . PHE A 1 253 ? 46.956 31.060 19.806 1.00 25.31 253 PHE A C 1
ATOM 1940 O O . PHE A 1 253 ? 46.655 32.203 19.434 1.00 25.90 253 PHE A O 1
ATOM 1948 N N . LYS A 1 254 ? 46.052 30.082 19.890 1.00 23.30 254 LYS A N 1
ATOM 1949 C CA . LYS A 1 254 ? 44.645 30.354 19.611 1.00 22.02 254 LYS A CA 1
ATOM 1950 C C . LYS A 1 254 ? 43.957 31.159 20.708 1.00 26.74 254 LYS A C 1
ATOM 1951 O O . LYS A 1 254 ? 42.816 31.575 20.501 1.00 28.85 254 LYS A O 1
ATOM 1957 N N . LYS A 1 255 ? 44.599 31.368 21.861 1.00 27.90 255 LYS A N 1
ATOM 1958 C CA . LYS A 1 255 ? 43.954 31.931 23.044 1.00 32.95 255 LYS A CA 1
ATOM 1959 C C . LYS A 1 255 ? 44.532 33.266 23.485 1.00 29.53 255 LYS A C 1
ATOM 1960 O O . LYS A 1 255 ? 44.073 33.828 24.490 1.00 30.96 255 LYS A O 1
ATOM 1966 N N . ILE A 1 256 ? 45.569 33.750 22.827 1.00 21.23 256 ILE A N 1
ATOM 1967 C CA . ILE A 1 256 ? 46.193 34.999 23.225 1.00 25.22 256 ILE A CA 1
ATOM 1968 C C . ILE A 1 256 ? 46.317 35.867 21.983 1.00 28.65 256 ILE A C 1
ATOM 1969 O O . ILE A 1 256 ? 46.435 35.358 20.863 1.00 22.11 256 ILE A O 1
ATOM 1974 N N . GLY A 1 257 ? 46.254 37.189 22.178 1.00 30.19 257 GLY A N 1
ATOM 1975 C CA . GLY A 1 257 ? 46.258 38.125 21.063 1.00 20.96 257 GLY A CA 1
ATOM 1976 C C . GLY A 1 257 ? 47.631 38.309 20.451 1.00 21.96 257 GLY A C 1
ATOM 1977 O O . GLY A 1 257 ? 48.675 37.904 21.006 1.00 25.05 257 GLY A O 1
ATOM 1978 N N . PRO A 1 258 ? 47.640 38.964 19.284 1.00 29.13 258 PRO A N 1
ATOM 1979 C CA . PRO A 1 258 ? 48.890 39.132 18.514 1.00 23.95 258 PRO A CA 1
ATOM 1980 C C . PRO A 1 258 ? 50.052 39.727 19.296 1.00 29.43 258 PRO A C 1
ATOM 1981 O O . PRO A 1 258 ? 51.191 39.266 19.144 1.00 19.27 258 PRO A O 1
ATOM 1985 N N . GLN A 1 259 ? 49.810 40.759 20.113 1.00 20.08 259 GLN A N 1
ATOM 1986 C CA . GLN A 1 259 ? 50.928 41.365 20.822 1.00 19.86 259 GLN A CA 1
ATOM 1987 C C . GLN A 1 259 ? 51.501 40.437 21.879 1.00 24.88 259 GLN A C 1
ATOM 1988 O O . GLN A 1 259 ? 52.655 40.623 22.291 1.00 21.18 259 GLN A O 1
ATOM 1994 N N . PHE A 1 260 ? 50.745 39.418 22.286 1.00 19.05 260 PHE A N 1
ATOM 1995 C CA . PHE A 1 260 ? 51.236 38.466 23.273 1.00 23.10 260 PHE A CA 1
ATOM 1996 C C . PHE A 1 260 ? 51.976 37.283 22.659 1.00 26.33 260 PHE A C 1
ATOM 1997 O O . PHE A 1 260 ? 52.832 36.691 23.330 1.00 20.30 260 PHE A O 1
ATOM 2005 N N . LYS A 1 261 ? 51.705 36.946 21.396 1.00 23.93 261 LYS A N 1
ATOM 2006 C CA . LYS A 1 261 ? 52.346 35.800 20.772 1.00 25.36 261 LYS A CA 1
ATOM 2007 C C . LYS A 1 261 ? 53.377 36.186 19.737 1.00 22.91 261 LYS A C 1
ATOM 2008 O O . LYS A 1 261 ? 54.215 35.352 19.399 1.00 25.33 261 LYS A O 1
ATOM 2014 N N . GLU A 1 262 ? 53.370 37.437 19.282 1.00 26.23 262 GLU A N 1
ATOM 2015 C CA . GLU A 1 262 ? 54.236 37.856 18.188 1.00 30.01 262 GLU A CA 1
ATOM 2016 C C . GLU A 1 262 ? 55.688 37.507 18.459 1.00 29.71 262 GLU A C 1
ATOM 2017 O O . GLU A 1 262 ? 56.394 37.037 17.565 1.00 31.51 262 GLU A O 1
ATOM 2023 N N . LYS A 1 263 ? 56.130 37.650 19.710 1.00 32.87 263 LYS A N 1
ATOM 2024 C CA . LYS A 1 263 ? 57.526 37.439 20.076 1.00 35.04 263 LYS A CA 1
ATOM 2025 C C . LYS A 1 263 ? 57.712 36.330 21.109 1.00 25.88 263 LYS A C 1
ATOM 2026 O O . LYS A 1 263 ? 58.766 36.256 21.744 1.00 33.67 263 LYS A O 1
ATOM 2032 N N . LEU A 1 264 ? 56.763 35.410 21.232 1.00 24.99 264 LEU A N 1
ATOM 2033 C CA . LEU A 1 264 ? 56.762 34.462 22.343 1.00 30.62 264 LEU A CA 1
ATOM 2034 C C . LEU A 1 264 ? 57.322 33.104 21.920 1.00 34.93 264 LEU A C 1
ATOM 2035 O O . LEU A 1 264 ? 56.889 32.543 20.906 1.00 30.27 264 LEU A O 1
ATOM 2040 N N . ASN A 1 265 ? 58.264 32.570 22.710 1.00 32.15 265 ASN A N 1
ATOM 2041 C CA . ASN A 1 265 ? 58.811 31.227 22.518 1.00 30.90 265 ASN A CA 1
ATOM 2042 C C . ASN A 1 265 ? 58.411 30.313 23.658 1.00 31.84 265 ASN A C 1
ATOM 2043 O O . ASN A 1 265 ? 58.632 30.645 24.826 1.00 27.48 265 ASN A O 1
ATOM 2048 N N . ILE A 1 266 ? 57.870 29.155 23.314 1.00 28.68 266 ILE A N 1
ATOM 2049 C CA . ILE A 1 266 ? 57.675 28.062 24.251 1.00 29.76 266 ILE A CA 1
ATOM 2050 C C . ILE A 1 266 ? 58.829 27.097 24.024 1.00 34.13 266 ILE A C 1
ATOM 2051 O O . ILE A 1 266 ? 59.007 26.590 22.911 1.00 35.42 266 ILE A O 1
ATOM 2056 N N . THR A 1 267 ? 59.609 26.829 25.062 1.00 34.74 267 THR A N 1
ATOM 2057 C CA . THR A 1 267 ? 60.817 26.035 24.930 1.00 27.47 267 THR A CA 1
ATOM 2058 C C . THR A 1 267 ? 60.848 24.991 26.035 1.00 35.12 267 THR A C 1
ATOM 2059 O O . THR A 1 267 ? 60.257 25.179 27.104 1.00 25.33 267 THR A O 1
ATOM 2063 N N . GLN A 1 268 ? 61.554 23.891 25.780 1.00 30.41 268 GLN A N 1
ATOM 2064 C CA . GLN A 1 268 ? 61.661 22.827 26.759 1.00 33.37 268 GLN A CA 1
ATOM 2065 C C . GLN A 1 268 ? 62.876 23.069 27.653 1.00 24.90 268 GLN A C 1
ATOM 2066 O O . GLN A 1 268 ? 63.933 23.492 27.184 1.00 27.29 268 GLN A O 1
ATOM 2072 N N . ALA A 1 269 ? 62.710 22.849 28.954 1.00 29.04 269 ALA A N 1
ATOM 2073 C CA . ALA A 1 269 ? 63.864 22.824 29.850 1.00 27.94 269 ALA A CA 1
ATOM 2074 C C . ALA A 1 269 ? 64.891 21.817 29.344 1.00 32.33 269 ALA A C 1
ATOM 2075 O O . ALA A 1 269 ? 64.532 20.775 28.788 1.00 27.61 269 ALA A O 1
ATOM 2077 N N . LYS A 1 270 ? 66.176 22.128 29.538 1.00 26.68 270 LYS A N 1
ATOM 2078 C CA . LYS A 1 270 ? 67.254 21.262 29.077 1.00 32.29 270 LYS A CA 1
ATOM 2079 C C . LYS A 1 270 ? 67.829 20.349 30.160 1.00 36.96 270 LYS A C 1
ATOM 2080 O O . LYS A 1 270 ? 68.327 19.266 29.837 1.00 37.39 270 LYS A O 1
ATOM 2086 N N . LEU A 1 271 ? 67.751 20.715 31.435 1.00 35.20 271 LEU A N 1
ATOM 2087 C CA . LEU A 1 271 ? 68.521 20.024 32.462 1.00 28.83 271 LEU A CA 1
ATOM 2088 C C . LEU A 1 271 ? 67.776 18.883 33.135 1.00 28.97 271 LEU A C 1
ATOM 2089 O O . LEU A 1 271 ? 68.363 18.209 33.988 1.00 43.98 271 LEU A O 1
ATOM 2094 N N . GLY A 1 272 ? 66.509 18.668 32.806 1.00 25.22 272 GLY A N 1
ATOM 2095 C CA . GLY A 1 272 ? 65.761 17.616 33.481 1.00 27.32 272 GLY A CA 1
ATOM 2096 C C . GLY A 1 272 ? 65.780 17.754 34.993 1.00 32.93 272 GLY A C 1
ATOM 2097 O O . GLY A 1 272 ? 65.681 18.856 35.540 1.00 33.59 272 GLY A O 1
ATOM 2098 N N . ASN A 1 273 ? 65.895 16.624 35.687 1.00 26.77 273 ASN A N 1
ATOM 2099 C CA . ASN A 1 273 ? 65.807 16.641 37.144 1.00 32.74 273 ASN A CA 1
ATOM 2100 C C . ASN A 1 273 ? 67.128 17.001 37.828 1.00 30.43 273 ASN A C 1
ATOM 2101 O O . ASN A 1 273 ? 67.233 16.804 39.040 1.00 30.46 273 ASN A O 1
ATOM 2106 N N . ASN A 1 274 ? 68.136 17.457 37.080 1.00 26.70 274 ASN A N 1
ATOM 2107 C CA . ASN A 1 274 ? 69.373 17.987 37.641 1.00 27.73 274 ASN A CA 1
ATOM 2108 C C . ASN A 1 274 ? 69.332 19.497 37.831 1.00 29.99 274 ASN A C 1
ATOM 2109 O O . ASN A 1 274 ? 70.220 20.045 38.498 1.00 27.93 274 ASN A O 1
ATOM 2114 N N . ALA A 1 275 ? 68.333 20.177 37.251 1.00 25.80 275 ALA A N 1
ATOM 2115 C CA . ALA A 1 275 ? 68.257 21.634 37.338 1.00 23.16 275 ALA A CA 1
ATOM 2116 C C . ALA A 1 275 ? 68.284 22.119 38.787 1.00 21.96 275 ALA A C 1
ATOM 2117 O O . ALA A 1 275 ? 68.914 23.139 39.088 1.00 22.06 275 ALA A O 1
ATOM 2119 N N . GLY A 1 276 ? 67.563 21.432 39.683 1.00 15.58 276 GLY A N 1
ATOM 2120 C CA . GLY A 1 276 ? 67.493 21.876 41.071 1.00 19.33 276 GLY A CA 1
ATOM 2121 C C . GLY A 1 276 ? 68.859 21.955 41.725 1.00 25.82 276 GLY A C 1
ATOM 2122 O O . GLY A 1 276 ? 69.223 22.973 42.321 1.00 24.39 276 GLY A O 1
ATOM 2123 N N . MET A 1 277 ? 69.645 20.883 41.607 1.00 17.56 277 MET A N 1
ATOM 2124 C CA . MET A 1 277 ? 70.992 20.919 42.167 1.00 23.02 277 MET A CA 1
ATOM 2125 C C . MET A 1 277 ? 71.806 22.047 41.574 1.00 25.47 277 MET A C 1
ATOM 2126 O O . MET A 1 277 ? 72.565 22.724 42.284 1.00 23.03 277 MET A O 1
ATOM 2131 N N . ILE A 1 278 ? 71.682 22.236 40.258 1.00 20.00 278 ILE A N 1
ATOM 2132 C CA . ILE A 1 278 ? 72.482 23.231 39.565 1.00 15.70 278 ILE A CA 1
ATOM 2133 C C . ILE A 1 278 ? 72.065 24.634 39.973 1.00 16.91 278 ILE A C 1
ATOM 2134 O O . ILE A 1 278 ? 72.919 25.497 40.209 1.00 23.26 278 ILE A O 1
ATOM 2139 N N . GLY A 1 279 ? 70.755 24.878 40.087 1.00 16.62 279 GLY A N 1
ATOM 2140 C CA . GLY A 1 279 ? 70.282 26.209 40.439 1.00 17.30 279 GLY A CA 1
ATOM 2141 C C . GLY A 1 279 ? 70.566 26.578 41.885 1.00 19.50 279 GLY A C 1
ATOM 2142 O O . GLY A 1 279 ? 70.949 27.712 42.183 1.00 19.12 279 GLY A O 1
ATOM 2143 N N 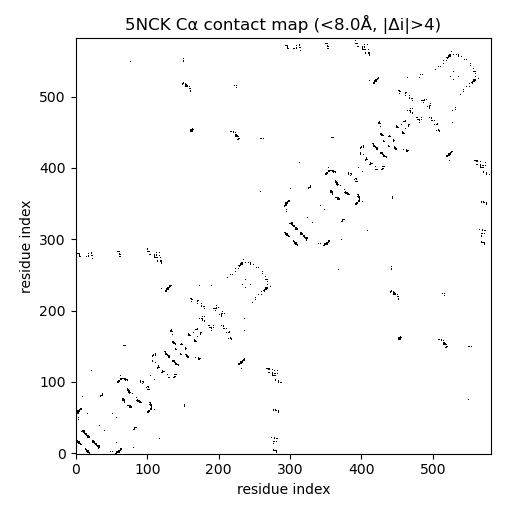. ALA A 1 280 ? 70.357 25.637 42.806 1.00 16.76 280 ALA A N 1
ATOM 2144 C CA . ALA A 1 280 ? 70.759 25.876 44.186 1.00 26.42 280 ALA A CA 1
ATOM 2145 C C . ALA A 1 280 ? 72.236 26.239 44.254 1.00 26.03 280 ALA A C 1
ATOM 2146 O O . ALA A 1 280 ? 72.634 27.091 45.052 1.00 25.23 280 ALA A O 1
ATOM 2148 N N . SER A 1 281 ? 73.064 25.609 43.406 1.00 24.41 281 SER A N 1
ATOM 2149 C CA . SER A 1 281 ? 74.499 25.890 43.416 1.00 20.57 281 SER A CA 1
ATOM 2150 C C . SER A 1 281 ? 74.782 27.270 42.852 1.00 23.39 281 SER A C 1
ATOM 2151 O O . SER A 1 281 ? 75.659 27.986 43.349 1.00 28.21 281 SER A O 1
ATOM 2154 N N . TYR A 1 282 ? 74.056 27.642 41.799 1.00 20.62 282 TYR A N 1
ATOM 2155 C CA . TYR A 1 282 ? 74.110 28.998 41.280 1.00 22.53 282 TYR A CA 1
ATOM 2156 C C . TYR A 1 282 ? 73.861 30.004 42.394 1.00 24.47 282 TYR A C 1
ATOM 2157 O O . TYR A 1 282 ? 74.558 31.017 42.500 1.00 24.82 282 TYR A O 1
ATOM 2166 N N . LEU A 1 283 ? 72.840 29.744 43.220 1.00 21.72 283 LEU A N 1
ATOM 2167 C CA . LEU A 1 283 ? 72.501 30.642 44.325 1.00 23.95 283 LEU A CA 1
ATOM 2168 C C . LEU A 1 283 ? 73.642 30.748 45.326 1.00 23.11 283 LEU A C 1
ATOM 2169 O O . LEU A 1 283 ? 73.973 31.841 45.801 1.00 23.81 283 LEU A O 1
ATOM 2174 N N . LEU A 1 284 ? 74.222 29.605 45.699 1.00 20.11 284 LEU A N 1
ATOM 2175 C CA . LEU A 1 284 ? 75.333 29.618 46.646 1.00 24.95 284 LEU A CA 1
ATOM 2176 C C . LEU A 1 284 ? 76.518 30.414 46.106 1.00 35.72 284 LEU A C 1
ATOM 2177 O O . LEU A 1 284 ? 77.143 31.183 46.854 1.00 28.80 284 LEU A O 1
ATOM 2182 N N . LEU A 1 285 ? 76.840 30.247 44.808 1.00 20.97 285 LEU A N 1
ATOM 2183 C CA . LEU A 1 285 ? 77.940 31.008 44.216 1.00 28.17 285 LEU A CA 1
ATOM 2184 C C . LEU A 1 285 ? 77.651 32.499 44.245 1.00 29.33 285 LEU A C 1
ATOM 2185 O O . LEU A 1 285 ? 78.565 33.308 44.464 1.00 27.02 285 LEU A O 1
ATOM 2190 N N . GLU A 1 286 ? 76.392 32.882 43.980 1.00 26.21 286 GLU A N 1
ATOM 2191 C CA . GLU A 1 286 ? 76.004 34.281 44.115 1.00 30.68 286 GLU A CA 1
ATOM 2192 C C . GLU A 1 286 ? 76.286 34.793 45.523 1.00 37.73 286 GLU A C 1
ATOM 2193 O O . GLU A 1 286 ? 76.789 35.908 45.700 1.00 27.07 286 GLU A O 1
ATOM 2199 N N . LYS A 1 287 ? 75.970 33.986 46.539 1.00 30.48 287 LYS A N 1
ATOM 2200 C CA . LYS A 1 287 ? 76.215 34.403 47.916 1.00 31.44 287 LYS A CA 1
ATOM 2201 C C . LYS A 1 287 ? 77.710 34.518 48.199 1.00 33.79 287 LYS A C 1
ATOM 2202 O O . LYS A 1 287 ? 78.151 35.454 48.871 1.00 39.69 287 LYS A O 1
ATOM 2208 N N . ILE A 1 288 ? 78.506 33.593 47.663 1.00 29.67 288 ILE A N 1
ATOM 2209 C CA . ILE A 1 288 ? 79.934 33.560 47.965 1.00 33.26 288 ILE A CA 1
ATOM 2210 C C . ILE A 1 288 ? 80.687 34.721 47.303 1.00 29.84 288 ILE A C 1
ATOM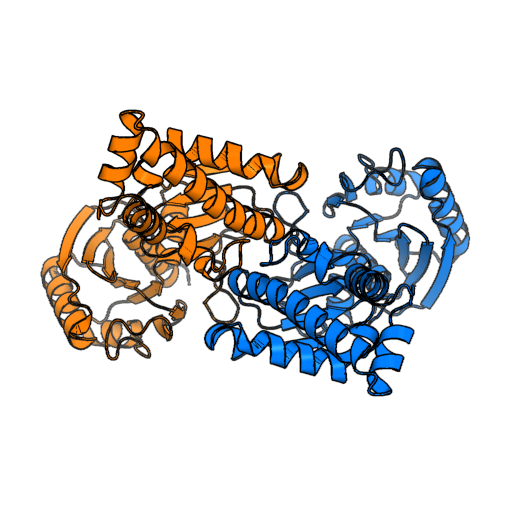 2211 O O . ILE A 1 288 ? 81.622 35.262 47.892 1.00 36.95 288 ILE A O 1
ATOM 2216 N N . ASN A 1 289 ? 80.263 35.166 46.116 1.00 33.17 289 ASN A N 1
ATOM 2217 C CA . ASN A 1 289 ? 81.070 36.051 45.262 1.00 51.59 289 ASN A CA 1
ATOM 2218 C C . ASN A 1 289 ? 80.744 37.529 45.495 1.00 44.69 289 ASN A C 1
ATOM 2219 O O . ASN A 1 289 ? 79.730 38.032 45.018 1.00 52.97 289 ASN A O 1
ATOM 2224 N N . LYS A 1 290 ? 81.614 38.231 46.234 1.00 94.68 290 LYS A N 1
ATOM 2225 C CA . LYS A 1 290 ? 81.560 39.688 46.372 1.00 100.43 290 LYS A CA 1
ATOM 2226 C C . LYS A 1 290 ? 82.964 40.214 46.683 1.00 85.59 290 LYS A C 1
ATOM 2227 O O . LYS A 1 290 ? 83.871 39.457 47.051 1.00 66.55 290 LYS A O 1
ATOM 2233 N N . ARG A 1 291 ? 83.126 41.533 46.534 1.00 67.56 291 ARG A N 1
ATOM 2234 C CA . ARG A 1 291 ? 84.397 42.226 46.835 1.00 119.84 291 ARG A CA 1
ATOM 2235 C C . ARG A 1 291 ? 84.208 43.456 47.759 1.00 104.78 291 ARG A C 1
ATOM 2236 O O . ARG A 1 291 ? 85.165 43.979 48.367 1.00 54.55 291 ARG A O 1
ATOM 2244 N N . MET B 1 1 ? 56.671 76.959 36.117 1.00 60.58 1 MET B N 1
ATOM 2245 C CA . MET B 1 1 ? 57.199 75.732 35.515 1.00 81.56 1 MET B CA 1
ATOM 2246 C C . MET B 1 1 ? 56.280 74.516 35.732 1.00 75.08 1 MET B C 1
ATOM 2247 O O . MET B 1 1 ? 56.142 73.977 36.834 1.00 71.01 1 MET B O 1
ATOM 2252 N N . ASN B 1 2 ? 55.670 74.098 34.623 1.00 55.73 2 ASN B N 1
ATOM 2253 C CA . ASN B 1 2 ? 54.577 73.140 34.624 1.00 61.76 2 ASN B CA 1
ATOM 2254 C C . ASN B 1 2 ? 54.634 72.255 33.376 1.00 58.74 2 ASN B C 1
ATOM 2255 O O . ASN B 1 2 ? 55.423 72.471 32.450 1.00 53.09 2 ASN B O 1
ATOM 2260 N N . ILE B 1 3 ? 53.755 71.254 33.361 1.00 43.30 3 ILE B N 1
ATOM 2261 C CA . ILE B 1 3 ? 53.670 70.246 32.308 1.00 34.91 3 ILE B CA 1
ATOM 2262 C C . ILE B 1 3 ? 52.272 70.276 31.704 1.00 39.67 3 ILE B C 1
ATOM 2263 O O . ILE B 1 3 ? 51.276 70.204 32.435 1.00 40.07 3 ILE B O 1
ATOM 2268 N N . LEU B 1 4 ? 52.193 70.344 30.377 1.00 32.16 4 LEU B N 1
ATOM 2269 C CA . LEU B 1 4 ? 50.907 70.186 29.707 1.00 28.39 4 LEU B CA 1
ATOM 2270 C C . LEU B 1 4 ? 50.610 68.696 29.583 1.00 40.61 4 LEU B C 1
ATOM 2271 O O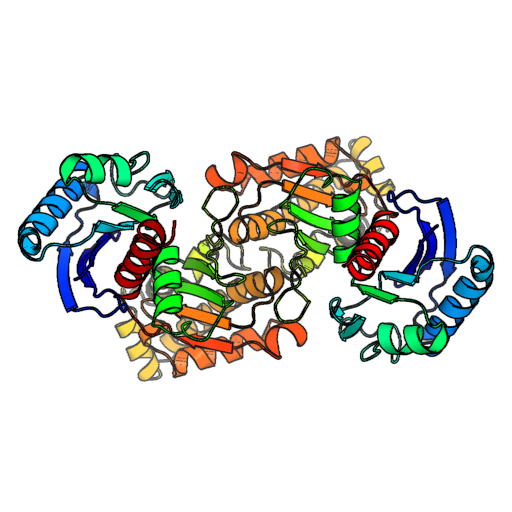 . LEU B 1 4 ? 51.292 67.975 28.848 1.00 40.89 4 LEU B O 1
ATOM 2276 N N . ALA B 1 5 ? 49.598 68.232 30.309 1.00 38.79 5 ALA B N 1
ATOM 2277 C CA . ALA B 1 5 ? 49.224 66.824 30.362 1.00 38.08 5 ALA B CA 1
ATOM 2278 C C . ALA B 1 5 ? 47.873 66.625 29.692 1.00 39.46 5 ALA B C 1
ATOM 2279 O O . ALA B 1 5 ? 46.964 67.443 29.858 1.00 35.29 5 ALA B O 1
ATOM 2281 N N . ILE B 1 6 ? 47.760 65.546 28.917 1.00 31.83 6 ILE B N 1
ATOM 2282 C CA . ILE B 1 6 ? 46.576 65.237 28.123 1.00 26.24 6 ILE B CA 1
ATOM 2283 C C . ILE B 1 6 ? 46.250 63.762 28.330 1.00 35.14 6 ILE B C 1
ATOM 2284 O O . ILE B 1 6 ? 47.106 62.898 28.115 1.00 39.41 6 ILE B O 1
ATOM 2289 N N . ASP B 1 7 ? 45.037 63.474 28.770 1.00 38.73 7 ASP B N 1
ATOM 2290 C CA . ASP B 1 7 ? 44.591 62.110 29.042 1.00 28.77 7 ASP B CA 1
ATOM 2291 C C . ASP B 1 7 ? 43.503 61.793 28.027 1.00 33.41 7 ASP B C 1
ATOM 2292 O O . ASP B 1 7 ? 42.346 62.169 28.215 1.00 44.13 7 ASP B O 1
ATOM 2297 N N . ILE B 1 8 ? 43.867 61.072 26.973 1.00 39.53 8 ILE B N 1
ATOM 2298 C CA . ILE B 1 8 ? 42.940 60.741 25.901 1.00 36.39 8 ILE B CA 1
ATOM 2299 C C . ILE B 1 8 ? 42.234 59.446 26.286 1.00 41.39 8 ILE B C 1
ATOM 2300 O O . ILE B 1 8 ? 42.804 58.360 26.170 1.00 47.37 8 ILE B O 1
ATOM 2305 N N . GLY B 1 9 ? 40.973 59.551 26.701 1.00 43.31 9 GLY B N 1
ATOM 2306 C CA . GLY B 1 9 ? 40.146 58.390 26.942 1.00 32.01 9 GLY B CA 1
ATOM 2307 C C . GLY B 1 9 ? 39.234 58.079 25.760 1.00 48.27 9 GLY B C 1
ATOM 2308 O O . GLY B 1 9 ? 39.107 58.852 24.813 1.00 41.54 9 GLY B O 1
ATOM 2309 N N . GLY B 1 10 ? 38.578 56.916 25.840 1.00 39.46 10 GLY B N 1
ATOM 2310 C CA . GLY B 1 10 ? 37.694 56.496 24.762 1.00 48.44 10 GLY B CA 1
ATOM 2311 C C . GLY B 1 10 ? 36.496 57.403 24.540 1.00 54.31 10 GLY B C 1
ATOM 2312 O O . GLY B 1 10 ? 35.953 57.442 23.427 1.00 53.71 10 GLY B O 1
ATOM 2313 N N . THR B 1 11 ? 36.074 58.136 25.573 1.00 53.64 11 THR B N 1
ATOM 2314 C CA . THR B 1 11 ? 34.954 59.072 25.509 1.00 47.69 11 THR B CA 1
ATOM 2315 C C . THR B 1 11 ? 35.347 60.511 25.802 1.00 47.35 11 THR B C 1
ATOM 2316 O O . THR B 1 11 ? 34.864 61.420 25.129 1.00 46.55 11 THR B O 1
ATOM 2320 N N . MET B 1 12 ? 36.219 60.754 26.771 1.00 43.14 12 MET B N 1
ATOM 2321 C CA . MET B 1 12 ? 36.607 62.112 27.101 1.00 53.41 12 MET B CA 1
ATOM 2322 C C . MET B 1 12 ? 38.112 62.278 27.001 1.00 42.03 12 MET B C 1
ATOM 2323 O O . MET B 1 12 ? 38.878 61.330 27.184 1.00 40.49 12 MET B O 1
ATOM 2328 N N . ILE B 1 13 ? 38.512 63.502 26.689 1.00 38.32 13 ILE B N 1
ATOM 2329 C CA . ILE B 1 13 ? 39.897 63.940 26.773 1.00 36.63 13 ILE B CA 1
ATOM 2330 C C . ILE B 1 13 ? 39.962 64.915 27.934 1.00 46.93 13 ILE B C 1
ATOM 2331 O O . ILE B 1 13 ? 39.313 65.969 27.907 1.00 49.65 13 ILE B O 1
ATOM 2336 N N . LYS B 1 14 ? 40.752 64.587 28.944 1.00 39.61 14 LYS B N 1
ATOM 2337 C CA . LYS B 1 14 ? 40.941 65.477 30.076 1.00 42.24 14 LYS B CA 1
ATOM 2338 C C . LYS B 1 14 ? 42.357 66.024 30.006 1.00 36.28 14 LYS B C 1
ATOM 2339 O O . LYS B 1 14 ? 43.297 65.276 29.736 1.00 54.07 14 LYS B O 1
ATOM 2345 N N . TYR B 1 15 ? 42.505 67.329 30.213 1.00 36.01 15 TYR B N 1
ATOM 2346 C CA . TYR B 1 15 ? 43.800 67.969 30.039 1.00 42.35 15 TYR B CA 1
ATOM 2347 C C . TYR B 1 15 ? 43.938 69.149 30.982 1.00 41.68 15 TYR B C 1
ATOM 2348 O O . TYR B 1 15 ? 42.953 69.674 31.503 1.00 46.18 15 TYR B O 1
ATOM 2357 N N . GLY B 1 16 ? 45.178 69.584 31.159 1.00 35.75 16 GLY B N 1
ATOM 2358 C CA . GLY B 1 16 ? 45.452 70.732 32.001 1.00 42.72 16 GLY B CA 1
ATOM 2359 C C . GLY B 1 16 ? 46.930 70.791 32.319 1.00 43.95 16 GLY B C 1
ATOM 2360 O O . GLY B 1 16 ? 47.745 70.156 31.651 1.00 45.84 16 GLY B O 1
ATOM 2361 N N . LEU B 1 17 ? 47.259 71.582 33.333 1.00 43.78 17 LEU B N 1
ATOM 2362 C CA . LEU B 1 17 ? 48.632 71.768 33.768 1.00 33.24 17 LEU B CA 1
ATOM 2363 C C . LEU B 1 17 ? 48.902 70.992 35.044 1.00 41.99 17 LEU B C 1
ATOM 2364 O O . LEU B 1 17 ? 48.067 70.962 35.958 1.00 41.57 17 LEU B O 1
ATOM 2369 N N . VAL B 1 18 ? 50.085 70.384 35.100 1.00 36.77 18 VAL B N 1
ATOM 2370 C CA . VAL B 1 18 ? 50.588 69.688 36.274 1.00 33.37 18 VAL B CA 1
ATOM 2371 C C . VAL B 1 18 ? 51.913 70.335 36.650 1.00 33.18 18 VAL B C 1
ATOM 2372 O O . VAL B 1 18 ? 52.733 70.652 35.781 1.00 40.56 18 VAL B O 1
ATOM 2376 N N . SER B 1 19 ? 52.112 70.553 37.938 1.00 37.42 19 SER B N 1
ATOM 2377 C CA . SER B 1 19 ? 53.351 71.137 38.405 1.00 43.89 19 SER B CA 1
ATOM 2378 C C . SER B 1 19 ? 54.451 70.080 38.406 1.00 43.16 19 SER B C 1
ATOM 2379 O O . SER B 1 19 ? 54.195 68.876 38.275 1.00 41.79 19 SER B O 1
ATOM 2382 N N . PHE B 1 20 ? 55.695 70.546 38.573 1.00 44.73 20 PHE B N 1
ATOM 2383 C CA . PHE B 1 20 ? 56.826 69.630 38.671 1.00 39.21 20 PHE B CA 1
ATOM 2384 C C . PHE B 1 20 ? 56.766 68.749 39.908 1.00 48.02 20 PHE B C 1
ATOM 2385 O O . PHE B 1 20 ? 57.547 67.796 39.996 1.00 49.21 20 PHE B O 1
ATOM 2393 N N . ASP B 1 21 ? 55.889 69.055 40.868 1.00 36.69 21 ASP B N 1
ATOM 2394 C CA . ASP B 1 21 ? 55.686 68.243 42.061 1.00 39.54 21 ASP B CA 1
ATOM 2395 C C . ASP B 1 21 ? 54.478 67.325 41.949 1.00 32.98 21 ASP B C 1
ATOM 2396 O O . ASP B 1 21 ? 54.133 66.658 42.925 1.00 36.46 21 ASP B O 1
ATOM 2401 N N . GLY B 1 22 ? 53.819 67.283 40.798 1.00 33.12 22 GLY B N 1
ATOM 2402 C CA . GLY B 1 22 ? 52.696 66.388 40.610 1.00 41.54 22 GLY B CA 1
ATOM 2403 C C . GLY B 1 22 ? 51.344 66.936 41.006 1.00 42.91 22 GLY B C 1
ATOM 2404 O O . GLY B 1 22 ? 50.409 66.147 41.191 1.00 38.89 22 GLY B O 1
ATOM 2405 N N . LYS B 1 23 ? 51.195 68.255 41.113 1.00 41.39 23 LYS B N 1
ATOM 2406 C CA . LYS B 1 23 ? 49.945 68.867 41.544 1.00 43.85 23 LYS B CA 1
ATOM 2407 C C . LYS B 1 23 ? 49.153 69.315 40.326 1.00 38.47 23 LYS B C 1
ATOM 2408 O O . LYS B 1 23 ? 49.712 69.946 39.422 1.00 34.77 23 LYS B O 1
ATOM 2414 N N . ILE B 1 24 ? 47.864 68.973 40.298 1.00 37.36 24 ILE B N 1
ATOM 2415 C CA . ILE B 1 24 ? 46.960 69.503 39.280 1.00 40.42 24 ILE B CA 1
ATOM 2416 C C . ILE B 1 24 ? 46.825 71.007 39.498 1.00 53.68 24 ILE B C 1
ATOM 2417 O O . ILE B 1 24 ? 46.467 71.455 40.595 1.00 51.37 24 ILE B O 1
ATOM 2422 N N . LEU B 1 25 ? 47.155 71.802 38.471 1.00 43.21 25 LEU B N 1
ATOM 2423 C CA . LEU B 1 25 ? 47.012 73.254 38.553 1.00 48.55 25 LEU B CA 1
ATOM 2424 C C . LEU B 1 25 ? 45.765 73.773 37.858 1.00 43.79 25 LEU B C 1
ATOM 2425 O O . LEU B 1 25 ? 45.227 74.811 38.262 1.00 48.50 25 LEU B O 1
ATOM 2430 N N . SER B 1 26 ? 45.308 73.086 36.817 1.00 40.25 26 SER B N 1
ATOM 2431 C CA . SER B 1 26 ? 44.077 73.427 36.123 1.00 38.39 26 SER B CA 1
ATOM 2432 C C . SER B 1 26 ? 43.666 72.215 35.301 1.00 44.16 26 SER B C 1
ATOM 2433 O O . SER B 1 26 ? 44.518 71.433 34.880 1.00 49.55 26 SER B O 1
ATOM 2436 N N . THR B 1 27 ? 42.356 72.046 35.099 1.00 43.71 27 THR B N 1
ATOM 2437 C CA . THR B 1 27 ? 41.836 70.958 34.272 1.00 36.48 27 THR B CA 1
ATOM 2438 C C . THR B 1 27 ? 40.681 71.457 33.410 1.00 40.23 27 THR B C 1
ATOM 2439 O O . THR B 1 27 ? 40.011 72.440 33.741 1.00 42.01 27 THR B O 1
ATOM 2443 N N . ASP B 1 28 ? 40.495 70.785 32.278 1.00 37.22 28 ASP B N 1
ATOM 2444 C CA . ASP B 1 28 ? 39.397 70.987 31.348 1.00 36.21 28 ASP B CA 1
ATOM 2445 C C . ASP B 1 28 ? 39.017 69.640 30.768 1.00 40.22 28 ASP B C 1
ATOM 2446 O O . ASP B 1 28 ? 39.698 68.628 30.989 1.00 41.65 28 ASP B O 1
ATOM 2451 N N . LYS B 1 29 ? 37.943 69.630 29.994 1.00 34.01 29 LYS B N 1
ATOM 2452 C CA . LYS B 1 29 ? 37.464 68.388 29.435 1.00 38.06 29 LYS B CA 1
ATOM 2453 C C . LYS B 1 29 ? 36.924 68.714 28.041 1.00 40.71 29 LYS B C 1
ATOM 2454 O O . LYS B 1 29 ? 36.466 69.837 27.782 1.00 45.63 29 LYS B O 1
ATOM 2460 N N . ILE B 1 30 ? 36.982 67.748 27.130 1.00 41.18 30 ILE B N 1
ATOM 2461 C CA . ILE B 1 30 ? 36.358 67.892 25.820 1.00 45.27 30 ILE B CA 1
ATOM 2462 C C . ILE B 1 30 ? 36.066 66.487 25.315 1.00 38.90 30 ILE B C 1
ATOM 2463 O O . ILE B 1 30 ? 36.768 65.530 25.652 1.00 40.02 30 ILE B O 1
ATOM 2468 N N . LYS B 1 31 ? 34.983 66.358 24.555 1.00 53.72 31 LYS B N 1
ATOM 2469 C CA . LYS B 1 31 ? 34.577 65.061 24.035 1.00 50.38 31 LYS B CA 1
ATOM 2470 C C . LYS B 1 31 ? 35.633 64.525 23.070 1.00 62.46 31 LYS B C 1
ATOM 2471 O O . LYS B 1 31 ? 36.180 65.265 22.241 1.00 46.40 31 LYS B O 1
ATOM 2477 N N . THR B 1 32 ? 35.957 63.236 23.215 1.00 45.71 32 THR B N 1
ATOM 2478 C CA . THR B 1 32 ? 36.983 62.637 22.369 1.00 47.47 32 THR B CA 1
ATOM 2479 C C . THR B 1 32 ? 36.516 62.566 20.927 1.00 60.68 32 THR B C 1
ATOM 2480 O O . THR B 1 32 ? 37.249 62.958 20.011 1.00 49.45 32 THR B O 1
ATOM 2484 N N . GLU B 1 33 ? 35.274 62.118 20.720 1.00 50.43 33 GLU B N 1
ATOM 2485 C CA . GLU B 1 33 ? 34.727 61.834 19.394 1.00 60.83 33 GLU B CA 1
ATOM 2486 C C . GLU B 1 33 ? 35.612 60.820 18.675 1.00 53.26 33 GLU B C 1
ATOM 2487 O O . GLU B 1 33 ? 36.118 61.053 17.577 1.00 49.05 33 GLU B O 1
ATOM 2493 N N . ALA B 1 34 ? 35.790 59.680 19.348 1.00 54.08 34 ALA B N 1
ATOM 2494 C CA . ALA B 1 34 ? 36.775 58.686 18.939 1.00 42.89 34 ALA B CA 1
ATOM 2495 C C . ALA B 1 34 ? 36.569 58.228 17.498 1.00 62.56 34 ALA B C 1
ATOM 2496 O O . ALA B 1 34 ? 37.542 57.977 16.774 1.00 54.01 34 ALA B O 1
ATOM 2498 N N . SER B 1 35 ? 35.314 58.086 17.064 1.00 64.11 35 SER B N 1
ATOM 2499 C CA . SER B 1 35 ? 35.068 57.519 15.741 1.00 66.95 35 SER B CA 1
ATOM 2500 C C . SER B 1 35 ? 35.521 58.441 14.610 1.00 63.18 35 SER B C 1
ATOM 2501 O O . SER B 1 35 ? 35.653 57.974 13.474 1.00 60.35 35 SER B O 1
ATOM 2504 N N . LYS B 1 36 ? 35.771 59.728 14.892 1.00 52.87 36 LYS B N 1
ATOM 2505 C CA . LYS B 1 36 ? 36.245 60.686 13.893 1.00 47.31 36 LYS B CA 1
ATOM 2506 C C . LYS B 1 36 ? 37.730 60.529 13.550 1.00 59.67 36 LYS B C 1
ATOM 2507 O O . LYS B 1 36 ? 38.199 61.167 12.600 1.00 47.51 36 LYS B O 1
ATOM 2513 N N . GLY B 1 37 ? 38.493 59.746 14.318 1.00 55.72 37 GLY B N 1
ATOM 2514 C CA . GLY B 1 37 ? 39.829 59.326 13.924 1.00 52.40 37 GLY B CA 1
ATOM 2515 C C . GLY B 1 37 ? 40.964 60.174 14.483 1.00 48.52 37 GLY B C 1
ATOM 2516 O O . GLY B 1 37 ? 40.785 61.125 15.258 1.00 40.39 37 GLY B O 1
ATOM 2517 N N . LEU B 1 38 ? 42.169 59.809 14.026 1.00 52.95 38 LEU B N 1
ATOM 2518 C CA . LEU B 1 38 ? 43.389 60.388 14.587 1.00 50.04 38 LEU B CA 1
ATOM 2519 C C . LEU B 1 38 ? 43.458 61.888 14.338 1.00 47.49 38 LEU B C 1
ATOM 2520 O O . LEU B 1 38 ? 43.856 62.648 15.225 1.00 45.43 38 LEU B O 1
ATOM 2525 N N . ASN B 1 39 ? 43.110 62.344 13.134 1.00 58.14 39 ASN B N 1
ATOM 2526 C CA . ASN B 1 39 ? 43.304 63.756 12.870 1.00 55.00 39 ASN B CA 1
ATOM 2527 C C . ASN B 1 39 ? 42.341 64.616 13.666 1.00 50.08 39 ASN B C 1
ATOM 2528 O O . ASN B 1 39 ? 42.677 65.752 14.022 1.00 52.72 39 ASN B O 1
ATOM 2533 N N . ASN B 1 40 ? 41.160 64.077 13.979 1.00 44.43 40 ASN B N 1
ATOM 2534 C CA . ASN B 1 40 ? 40.308 64.722 14.975 1.00 50.59 40 ASN B CA 1
ATOM 2535 C C . ASN B 1 40 ? 41.048 64.914 16.297 1.00 50.18 40 ASN B C 1
ATOM 2536 O O . ASN B 1 40 ? 41.159 66.042 16.791 1.00 44.10 40 ASN B O 1
ATOM 2541 N N . ILE B 1 41 ? 41.642 63.837 16.827 1.00 45.54 41 ILE B N 1
ATOM 2542 C CA . ILE B 1 41 ? 42.352 63.921 18.107 1.00 44.05 41 ILE B CA 1
ATOM 2543 C C . ILE B 1 41 ? 43.523 64.898 18.027 1.00 45.00 41 ILE B C 1
ATOM 2544 O O . ILE B 1 41 ? 43.767 65.660 18.969 1.00 49.55 41 ILE B O 1
ATOM 2549 N N . LEU B 1 42 ? 44.267 64.896 16.912 1.00 46.55 42 LEU B N 1
ATOM 2550 C CA . LEU B 1 42 ? 45.375 65.842 16.762 1.00 43.92 42 LEU B CA 1
ATOM 2551 C C . LEU B 1 42 ? 44.885 67.287 16.696 1.00 46.50 42 LEU B C 1
ATOM 2552 O O . LEU B 1 42 ? 45.580 68.194 17.169 1.00 46.63 42 LEU B O 1
ATOM 2557 N N . ASN B 1 43 ? 43.710 67.521 16.100 1.00 49.07 43 ASN B N 1
ATOM 2558 C CA . ASN B 1 43 ? 43.109 68.854 16.114 1.00 49.90 43 ASN B CA 1
ATOM 2559 C C . ASN B 1 43 ? 42.784 69.293 17.536 1.00 50.95 43 ASN B C 1
ATOM 2560 O O . ASN B 1 43 ? 43.106 70.417 17.947 1.00 42.25 43 ASN B O 1
ATOM 2565 N N . LYS B 1 44 ? 42.118 68.421 18.294 1.00 42.78 44 LYS B N 1
ATOM 2566 C CA . LYS B 1 44 ? 41.811 68.736 19.682 1.00 44.71 44 LYS B CA 1
ATOM 2567 C C . LYS B 1 44 ? 43.083 69.013 20.473 1.00 47.58 44 LYS B C 1
ATOM 2568 O O . LYS B 1 44 ? 43.150 69.998 21.222 1.00 48.44 44 LYS B O 1
ATOM 2574 N N . ILE B 1 45 ? 44.114 68.177 20.292 1.00 46.71 45 ILE B N 1
ATOM 2575 C CA . ILE B 1 45 ? 45.397 68.405 20.957 1.00 43.54 45 ILE B CA 1
ATOM 2576 C C . ILE B 1 45 ? 45.949 69.784 20.599 1.00 45.48 45 ILE B C 1
ATOM 2577 O O . ILE B 1 45 ? 46.481 70.505 21.457 1.00 36.58 45 ILE B O 1
ATOM 2582 N N . ASP B 1 46 ? 45.818 70.178 19.331 1.00 46.84 46 ASP B N 1
ATOM 2583 C CA . ASP B 1 46 ? 46.296 71.491 18.906 1.00 49.48 46 ASP B CA 1
ATOM 2584 C C . ASP B 1 46 ? 45.545 72.617 19.616 1.00 55.61 46 ASP B C 1
ATOM 2585 O O . ASP B 1 46 ? 46.157 73.605 20.052 1.00 44.82 46 ASP B O 1
ATOM 2590 N N . ASN B 1 47 ? 44.220 72.491 19.743 1.00 47.09 47 ASN B N 1
ATOM 2591 C CA . ASN B 1 47 ? 43.469 73.511 20.468 1.00 57.74 47 ASN B CA 1
ATOM 2592 C C . ASN B 1 47 ? 43.878 73.546 21.938 1.00 54.98 47 ASN B C 1
ATOM 2593 O O . ASN B 1 47 ? 44.018 74.627 22.528 1.00 51.78 47 ASN B O 1
ATOM 2598 N N . ILE B 1 48 ? 44.117 72.371 22.532 1.00 43.74 48 ILE B N 1
ATOM 2599 C CA . ILE B 1 48 ? 44.629 72.313 23.897 1.00 39.90 48 ILE B CA 1
ATOM 2600 C C . ILE B 1 48 ? 45.964 73.040 23.996 1.00 44.55 48 ILE B C 1
ATOM 2601 O O . ILE B 1 48 ? 46.213 73.777 24.958 1.00 47.49 48 ILE B O 1
ATOM 2606 N N . PHE B 1 49 ? 46.845 72.851 23.009 1.00 43.21 49 PHE B N 1
ATOM 2607 C CA . PHE B 1 49 ? 48.159 73.485 23.092 1.00 50.56 49 PHE B CA 1
ATOM 2608 C C . PHE B 1 49 ? 48.063 75.010 22.996 1.00 46.47 49 PHE B C 1
ATOM 2609 O O . PHE B 1 49 ? 48.742 75.725 23.743 1.00 48.64 49 PHE B O 1
ATOM 2617 N N . LYS B 1 50 ? 47.225 75.531 22.091 1.00 48.04 50 LYS B N 1
ATOM 2618 C CA . LYS B 1 50 ? 47.099 76.984 21.969 1.00 70.60 50 LYS B CA 1
ATOM 2619 C C . LYS B 1 50 ? 46.553 77.585 23.262 1.00 58.92 50 LYS B C 1
ATOM 2620 O O . LYS B 1 50 ? 47.023 78.635 23.724 1.00 46.53 50 LYS B O 1
ATOM 2626 N N . ARG B 1 51 ? 45.575 76.906 23.873 1.00 55.58 51 ARG B N 1
ATOM 2627 C CA . ARG B 1 51 ? 44.976 77.384 25.114 1.00 53.60 51 ARG B CA 1
ATOM 2628 C C . ARG B 1 51 ? 46.017 77.501 26.217 1.00 64.44 51 ARG B C 1
ATOM 2629 O O . ARG B 1 51 ? 45.908 78.380 27.079 1.00 67.03 51 ARG B O 1
ATOM 2637 N N . TYR B 1 52 ? 47.049 76.659 26.195 1.00 50.46 52 TYR B N 1
ATOM 2638 C CA . TYR B 1 52 ? 48.063 76.695 27.237 1.00 51.49 52 TYR B CA 1
ATOM 2639 C C . TYR B 1 52 ? 49.431 77.156 26.748 1.00 68.19 52 TYR B C 1
ATOM 2640 O O . TYR B 1 52 ? 50.360 77.248 27.564 1.00 48.94 52 TYR B O 1
ATOM 2649 N N . LYS B 1 53 ? 49.564 77.499 25.457 1.00 54.14 53 LYS B N 1
ATOM 2650 C CA . LYS B 1 53 ? 50.867 77.846 24.884 1.00 62.11 53 LYS B CA 1
ATOM 2651 C C . LYS B 1 53 ? 51.601 78.916 25.682 1.00 69.92 53 LYS B C 1
ATOM 2652 O O . LYS B 1 53 ? 52.808 78.797 25.925 1.00 72.64 53 LYS B O 1
ATOM 2658 N N . GLU B 1 54 ? 50.901 79.951 26.125 1.00 72.57 54 GLU B N 1
ATOM 2659 C CA . GLU B 1 54 ? 51.622 81.001 26.834 1.00 77.22 54 GLU B CA 1
ATOM 2660 C C . GLU B 1 54 ? 51.868 80.670 28.297 1.00 57.38 54 GLU B C 1
ATOM 2661 O O . GLU B 1 54 ? 52.373 81.530 29.018 1.00 70.91 54 GLU B O 1
ATOM 2667 N N . ASN B 1 55 ? 51.514 79.469 28.756 1.00 66.64 55 ASN B N 1
ATOM 2668 C CA . ASN B 1 55 ? 51.994 78.993 30.060 1.00 69.95 55 ASN B CA 1
ATOM 2669 C C . ASN B 1 55 ? 53.398 78.380 30.013 1.00 61.89 55 ASN B C 1
ATOM 2670 O O . ASN B 1 55 ? 53.890 77.963 31.061 1.00 52.05 55 ASN B O 1
ATOM 2675 N N . ASN B 1 56 ? 54.039 78.325 28.841 1.00 62.47 56 ASN B N 1
ATOM 2676 C CA . ASN B 1 56 ? 55.392 77.833 28.688 1.00 60.20 56 ASN B CA 1
ATOM 2677 C C . ASN B 1 56 ? 55.572 76.409 29.246 1.00 53.29 56 ASN B C 1
ATOM 2678 O O . ASN B 1 56 ? 56.426 76.184 30.106 1.00 52.95 56 ASN B O 1
ATOM 2683 N N . PRO B 1 57 ? 54.778 75.440 28.802 1.00 47.42 57 PRO B N 1
ATOM 2684 C CA . PRO B 1 57 ? 54.947 74.079 29.322 1.00 59.22 57 PRO B CA 1
ATOM 2685 C C . PRO B 1 57 ? 56.277 73.484 28.874 1.00 53.63 57 PRO B C 1
ATOM 2686 O O . PRO B 1 57 ? 56.718 73.693 27.741 1.00 46.16 57 PRO B O 1
ATOM 2690 N N . VAL B 1 58 ? 56.922 72.733 29.770 1.00 41.58 58 VAL B N 1
ATOM 2691 C CA . VAL B 1 58 ? 58.202 72.114 29.396 1.00 46.80 58 VAL B CA 1
ATOM 2692 C C . VAL B 1 58 ? 58.023 71.000 28.375 1.00 51.80 58 VAL B C 1
ATOM 2693 O O . VAL B 1 58 ? 58.997 70.598 27.734 1.00 53.29 58 VAL B O 1
ATOM 2697 N N . GLY B 1 59 ? 56.806 70.488 28.214 1.00 46.84 59 GLY B N 1
ATOM 2698 C CA . GLY B 1 59 ? 56.536 69.420 27.271 1.00 34.78 59 GLY B CA 1
ATOM 2699 C C . GLY B 1 59 ? 55.105 68.954 27.409 1.00 41.60 59 GLY B C 1
ATOM 2700 O O . GLY B 1 59 ? 54.367 69.396 28.296 1.00 37.24 59 GLY B O 1
ATOM 2701 N N . ILE B 1 60 ? 54.730 68.038 26.523 1.00 30.16 60 ILE B N 1
ATOM 2702 C CA . ILE B 1 60 ? 53.381 67.485 26.468 1.00 39.78 60 ILE B CA 1
ATOM 2703 C C . ILE B 1 60 ? 53.428 66.019 26.886 1.00 47.70 60 ILE B C 1
ATOM 2704 O O . ILE B 1 60 ? 54.152 65.218 26.283 1.00 43.67 60 ILE B O 1
ATOM 2709 N N . ALA B 1 61 ? 52.655 65.667 27.912 1.00 34.79 61 ALA B N 1
ATOM 2710 C CA . ALA B 1 61 ? 52.605 64.311 28.454 1.00 33.42 61 ALA B CA 1
ATOM 2711 C C . ALA B 1 61 ? 51.222 63.733 28.187 1.00 36.13 61 ALA B C 1
ATOM 2712 O O . ALA B 1 61 ? 50.215 64.301 28.621 1.00 40.86 61 ALA B O 1
ATOM 2714 N N . VAL B 1 62 ? 51.164 62.621 27.467 1.00 30.98 62 VAL B N 1
ATOM 2715 C CA . VAL B 1 62 ? 49.901 62.083 26.965 1.00 29.53 62 VAL B CA 1
ATOM 2716 C C . VAL B 1 62 ? 49.681 60.680 27.518 1.00 32.43 62 VAL B C 1
ATOM 2717 O O . VAL B 1 62 ? 50.546 59.804 27.381 1.00 32.56 62 VAL B O 1
ATOM 2721 N N . SER B 1 63 ? 48.537 60.484 28.163 1.00 37.29 63 SER B N 1
ATOM 2722 C CA . SER B 1 63 ? 47.996 59.171 28.497 1.00 28.35 63 SER B CA 1
ATOM 2723 C C . SER B 1 63 ? 46.994 58.798 27.414 1.00 38.81 63 SER B C 1
ATOM 2724 O O . SER B 1 63 ? 46.079 59.575 27.125 1.00 36.39 63 SER B O 1
ATOM 2727 N N . GLY B 1 64 ? 47.197 57.646 26.772 1.00 28.41 64 GLY B N 1
ATOM 2728 C CA . GLY B 1 64 ? 46.390 57.249 25.644 1.00 32.05 64 GLY B CA 1
ATOM 2729 C C . GLY B 1 64 ? 45.653 55.948 25.886 1.00 26.36 64 GLY B C 1
ATOM 2730 O O . GLY B 1 64 ? 45.941 55.197 26.821 1.00 32.93 64 GLY B O 1
ATOM 2731 N N . THR B 1 65 ? 44.756 55.651 24.962 1.00 34.23 65 THR B N 1
ATOM 2732 C CA . THR B 1 65 ? 44.008 54.408 24.942 1.00 34.93 65 THR B CA 1
ATOM 2733 C C . THR B 1 65 ? 44.665 53.426 23.960 1.00 32.09 65 THR B C 1
ATOM 2734 O O . THR B 1 65 ? 45.397 53.820 23.048 1.00 38.03 65 THR B O 1
ATOM 2738 N N . GLY B 1 66 ? 44.431 52.132 24.181 1.00 31.24 66 GLY B N 1
ATOM 2739 C CA . GLY B 1 66 ? 45.008 51.090 23.344 1.00 29.26 66 GLY B CA 1
ATOM 2740 C C . GLY B 1 66 ? 46.341 50.559 23.864 1.00 35.63 66 GLY B C 1
ATOM 2741 O O . GLY B 1 66 ? 46.850 50.959 24.915 1.00 25.89 66 GLY B O 1
ATOM 2742 N N . GLN B 1 67 ? 46.936 49.644 23.086 1.00 28.86 67 GLN B N 1
ATOM 2743 C CA . GLN B 1 67 ? 48.243 49.092 23.433 1.00 23.32 67 GLN B CA 1
ATOM 2744 C C . GLN B 1 67 ? 49.332 50.021 22.921 1.00 28.03 67 GLN B C 1
ATOM 2745 O O . GLN B 1 67 ? 49.322 50.420 21.752 1.00 27.63 67 GLN B O 1
ATOM 2751 N N . ILE B 1 68 ? 50.262 50.383 23.800 1.00 25.97 68 ILE B N 1
ATOM 2752 C CA . ILE B 1 68 ? 51.214 51.451 23.523 1.00 21.47 68 ILE B CA 1
ATOM 2753 C C . ILE B 1 68 ? 52.591 51.012 23.994 1.00 26.95 68 ILE B C 1
ATOM 2754 O O . ILE B 1 68 ? 52.749 50.528 25.121 1.00 25.52 68 ILE B O 1
ATOM 2759 N N . ASN B 1 69 ? 53.581 51.189 23.129 1.00 22.09 69 ASN B N 1
ATOM 2760 C CA . ASN B 1 69 ? 54.994 51.108 23.478 1.00 24.00 69 ASN B CA 1
ATOM 2761 C C . ASN B 1 69 ? 55.355 52.472 24.046 1.00 26.19 69 ASN B C 1
ATOM 2762 O O . ASN B 1 69 ? 55.566 53.428 23.297 1.00 27.32 69 ASN B O 1
ATOM 2767 N N . GLY B 1 70 ? 55.445 52.561 25.378 1.00 29.74 70 GLY B N 1
ATOM 2768 C CA . GLY B 1 70 ? 55.688 53.826 26.061 1.00 25.27 70 GLY B CA 1
ATOM 2769 C C . GLY B 1 70 ? 57.121 54.333 26.002 1.00 36.94 70 GLY B C 1
ATOM 2770 O O . GLY B 1 70 ? 57.373 55.497 26.344 1.00 28.56 70 GLY B O 1
ATOM 2771 N N . MET B 1 71 ? 58.073 53.479 25.616 1.00 26.46 71 MET B N 1
ATOM 2772 C CA . MET B 1 71 ? 59.442 53.951 25.436 1.00 32.23 71 MET B CA 1
ATOM 2773 C C . MET B 1 71 ? 59.551 54.887 24.237 1.00 31.43 71 MET B C 1
ATOM 2774 O O . MET B 1 71 ? 60.321 55.851 24.255 1.00 24.05 71 MET B O 1
ATOM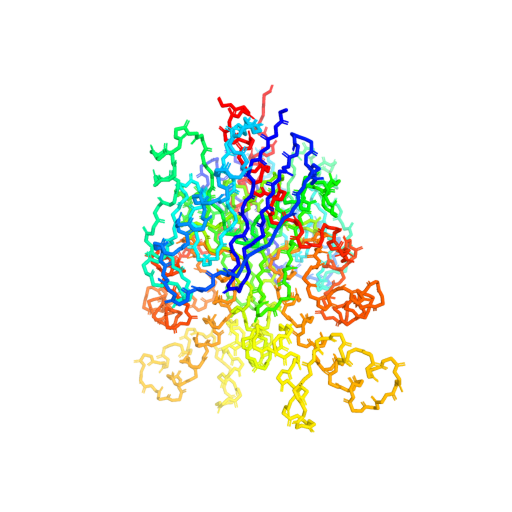 2779 N N . ILE B 1 72 ? 58.819 54.601 23.169 1.00 25.20 72 ILE B N 1
ATOM 2780 C CA . ILE B 1 72 ? 58.897 55.413 21.961 1.00 34.66 72 ILE B CA 1
ATOM 2781 C C . ILE B 1 72 ? 57.622 56.191 21.687 1.00 32.68 72 ILE B C 1
ATOM 2782 O O . ILE B 1 72 ? 57.627 57.054 20.794 1.00 29.18 72 ILE B O 1
ATOM 2787 N N . GLY B 1 73 ? 56.523 55.888 22.384 1.00 34.98 73 GLY B N 1
ATOM 2788 C CA . GLY B 1 73 ? 55.287 56.625 22.230 1.00 25.20 73 GLY B CA 1
ATOM 2789 C C . GLY B 1 73 ? 54.522 56.224 20.990 1.00 24.71 73 GLY B C 1
ATOM 2790 O O . GLY B 1 73 ? 54.051 57.089 20.251 1.00 32.23 73 GLY B O 1
ATOM 2791 N N . LYS B 1 74 ? 54.356 54.928 20.764 1.00 23.04 74 LYS B N 1
ATOM 2792 C CA . LYS B 1 74 ? 53.660 54.437 19.586 1.00 22.65 74 LYS B CA 1
ATOM 2793 C C . LYS B 1 74 ? 52.505 53.533 19.994 1.00 24.10 74 LYS B C 1
ATOM 2794 O O . LYS B 1 74 ? 52.666 52.675 20.855 1.00 21.06 74 LYS B O 1
ATOM 2800 N N . VAL B 1 75 ? 51.350 53.716 19.358 1.00 25.02 75 VAL B N 1
ATOM 2801 C CA . VAL B 1 75 ? 50.208 52.815 19.522 1.00 33.09 75 VAL B CA 1
ATOM 2802 C C . VAL B 1 75 ? 50.458 51.571 18.674 1.00 29.41 75 VAL B C 1
ATOM 2803 O O . VAL B 1 75 ? 50.602 51.676 17.452 1.00 30.34 75 VAL B O 1
ATOM 2807 N N . ILE B 1 76 ? 50.498 50.394 19.313 1.00 27.39 76 ILE B N 1
ATOM 2808 C CA . ILE B 1 76 ? 50.842 49.139 18.635 1.00 26.03 76 ILE B CA 1
ATOM 2809 C C . ILE B 1 76 ? 49.677 48.172 18.536 1.00 27.42 76 ILE B C 1
ATOM 2810 O O . ILE B 1 76 ? 49.830 47.106 17.920 1.00 32.22 76 ILE B O 1
ATOM 2815 N N . GLY B 1 77 ? 48.542 48.469 19.146 1.00 26.61 77 GLY B N 1
ATOM 2816 C CA . GLY B 1 77 ? 47.425 47.557 19.031 1.00 29.52 77 GLY B CA 1
ATOM 2817 C C . GLY B 1 77 ? 46.301 47.992 19.941 1.00 32.29 77 GLY B C 1
ATOM 2818 O O . GLY B 1 77 ? 46.204 49.163 20.314 1.00 26.48 77 GLY B O 1
ATOM 2819 N N . GLY B 1 78 ? 45.461 47.033 20.296 1.00 29.17 78 GLY B N 1
ATOM 2820 C CA . GLY B 1 78 ? 44.297 47.321 21.106 1.00 33.99 78 GLY B CA 1
ATOM 2821 C C . GLY B 1 78 ? 43.039 47.323 20.266 1.00 34.22 78 GLY B C 1
ATOM 2822 O O . GLY B 1 78 ? 43.047 47.018 19.071 1.00 45.32 78 GLY B O 1
ATOM 2823 N N . ASN B 1 79 ? 41.935 47.660 20.918 1.00 48.62 79 ASN B N 1
ATOM 2824 C CA . ASN B 1 79 ? 40.646 47.709 20.233 1.00 50.56 79 ASN B CA 1
ATOM 2825 C C . ASN B 1 79 ? 40.625 48.866 19.239 1.00 57.82 79 ASN B C 1
ATOM 2826 O O . ASN B 1 79 ? 41.053 49.976 19.580 1.00 48.97 79 ASN B O 1
ATOM 2831 N N . PRO B 1 80 ? 40.212 48.642 18.001 1.00 55.54 80 PRO B N 1
ATOM 2832 C CA . PRO B 1 80 ? 40.229 49.718 16.981 1.00 51.27 80 PRO B CA 1
ATOM 2833 C C . PRO B 1 80 ? 39.082 50.711 17.161 1.00 54.09 80 PRO B C 1
ATOM 2834 O O . PRO B 1 80 ? 38.146 50.801 16.366 1.00 70.79 80 PRO B O 1
ATOM 2838 N N . ILE B 1 81 ? 39.146 51.500 18.233 1.00 54.67 81 ILE B N 1
ATOM 2839 C CA . ILE B 1 81 ? 38.087 52.470 18.494 1.00 48.59 81 ILE B CA 1
ATOM 2840 C C . ILE B 1 81 ? 38.324 53.793 17.774 1.00 55.13 81 ILE B C 1
ATOM 2841 O O . ILE B 1 81 ? 37.368 54.555 17.564 1.00 60.92 81 ILE B O 1
ATOM 2846 N N . ILE B 1 82 ? 39.570 54.113 17.442 1.00 42.25 82 ILE B N 1
ATOM 2847 C CA . ILE B 1 82 ? 39.901 55.373 16.786 1.00 48.71 82 ILE B CA 1
ATOM 2848 C C . ILE B 1 82 ? 40.598 55.100 15.458 1.00 52.04 82 ILE B C 1
ATOM 2849 O O . ILE B 1 82 ? 41.729 54.591 15.453 1.00 43.52 82 ILE B O 1
ATOM 2854 N N . PRO B 1 83 ? 39.982 55.435 14.323 1.00 61.22 83 PRO B N 1
ATOM 2855 C CA . PRO B 1 83 ? 40.597 55.126 13.024 1.00 46.97 83 PRO B CA 1
ATOM 2856 C C . PRO B 1 83 ? 41.964 55.778 12.889 1.00 36.78 83 PRO B C 1
ATOM 2857 O O . PRO B 1 83 ? 42.143 56.957 13.210 1.00 40.45 83 PRO B O 1
ATOM 2861 N N . ASN B 1 84 ? 42.937 54.981 12.433 1.00 38.80 84 ASN B N 1
ATOM 2862 C CA . ASN B 1 84 ? 44.335 55.363 12.223 1.00 41.91 84 ASN B CA 1
ATOM 2863 C C . ASN B 1 84 ? 45.088 55.652 13.511 1.00 43.85 84 ASN B C 1
ATOM 2864 O O . ASN B 1 84 ? 46.228 56.139 13.444 1.00 33.27 84 ASN B O 1
ATOM 2869 N N . TRP B 1 85 ? 44.469 55.439 14.676 1.00 46.19 85 TRP B N 1
ATOM 2870 C CA . TRP B 1 85 ? 45.174 55.595 15.944 1.00 40.78 85 TRP B CA 1
ATOM 2871 C C . TRP B 1 85 ? 46.273 54.549 16.075 1.00 28.80 85 TRP B C 1
ATOM 2872 O O . TRP B 1 85 ? 47.437 54.882 16.326 1.00 35.45 85 TRP B O 1
ATOM 2883 N N . ILE B 1 86 ? 45.936 53.281 15.839 1.00 33.69 86 ILE B N 1
ATOM 2884 C CA . ILE B 1 86 ? 46.937 52.228 15.933 1.00 37.72 86 ILE B CA 1
ATOM 2885 C C . ILE B 1 86 ? 47.992 52.452 14.861 1.00 44.71 86 ILE B C 1
ATOM 2886 O O . ILE B 1 86 ? 47.677 52.796 13.717 1.00 43.81 86 ILE B O 1
ATOM 2891 N N . GLY B 1 87 ? 49.254 52.317 15.243 1.00 38.01 87 GLY B N 1
ATOM 2892 C CA . GLY B 1 87 ? 50.367 52.607 14.374 1.00 29.83 87 GLY B CA 1
ATOM 2893 C C . GLY B 1 87 ? 50.952 53.991 14.562 1.00 43.09 87 GLY B C 1
ATOM 2894 O O . GLY B 1 87 ? 52.102 54.216 14.177 1.00 41.20 87 GLY B O 1
ATOM 2895 N N . THR B 1 88 ? 50.220 54.900 15.199 1.00 32.58 88 THR B N 1
ATOM 2896 C CA . THR B 1 88 ? 50.658 56.283 15.325 1.00 31.86 88 THR B CA 1
ATOM 2897 C C . THR B 1 88 ? 51.790 56.410 16.339 1.00 42.90 88 THR B C 1
ATOM 2898 O O . THR B 1 88 ? 51.699 55.882 17.454 1.00 33.99 88 THR B O 1
ATOM 2902 N N . ASN B 1 89 ? 52.875 57.087 15.945 1.00 30.23 89 ASN B N 1
ATOM 2903 C CA . ASN B 1 89 ? 53.907 57.508 16.891 1.00 28.46 89 ASN B CA 1
ATOM 2904 C C . ASN B 1 89 ? 53.581 58.953 17.266 1.00 49.03 89 ASN B C 1
ATOM 2905 O O . ASN B 1 89 ? 53.985 59.909 16.590 1.00 30.69 89 ASN B O 1
ATOM 2910 N N . LEU B 1 90 ? 52.787 59.102 18.330 1.00 35.55 90 LEU B N 1
ATOM 2911 C CA . LEU B 1 90 ? 52.366 60.432 18.749 1.00 38.38 90 LEU B CA 1
ATOM 2912 C C . LEU B 1 90 ? 53.564 61.259 19.216 1.00 32.12 90 LEU B C 1
ATOM 2913 O O . LEU B 1 90 ? 53.567 62.479 19.045 1.00 40.50 90 LEU B O 1
ATOM 2918 N N . VAL B 1 91 ? 54.586 60.627 19.803 1.00 35.55 91 VAL B N 1
ATOM 2919 C CA . VAL B 1 91 ? 55.789 61.372 20.172 1.00 32.88 91 VAL B CA 1
ATOM 2920 C C . VAL B 1 91 ? 56.435 61.980 18.929 1.00 43.24 91 VAL B C 1
ATOM 2921 O O . VAL B 1 91 ? 56.847 63.145 18.934 1.00 43.66 91 VAL B O 1
ATOM 2925 N N . LYS B 1 92 ? 56.487 61.214 17.835 1.00 40.59 92 LYS B N 1
ATOM 2926 C CA . LYS B 1 92 ? 56.948 61.733 16.549 1.00 39.68 92 LYS B CA 1
ATOM 2927 C C . LYS B 1 92 ? 56.176 62.947 16.109 1.00 43.86 92 LYS B C 1
ATOM 2928 O O . LYS B 1 92 ? 56.757 64.000 15.830 1.00 35.63 92 LYS B O 1
ATOM 2934 N N . ILE B 1 93 ? 54.864 62.818 16.054 1.00 38.04 93 ILE B N 1
ATOM 2935 C CA . ILE B 1 93 ? 54.036 63.844 15.446 1.00 25.12 93 ILE B CA 1
ATOM 2936 C C . ILE B 1 93 ? 54.083 65.133 16.266 1.00 47.68 93 ILE B C 1
ATOM 2937 O O . ILE B 1 93 ? 54.258 66.238 15.728 1.00 45.75 93 ILE B O 1
ATOM 2942 N N . LEU B 1 94 ? 53.967 65.017 17.584 1.00 32.65 94 LEU B N 1
ATOM 2943 C CA . LEU B 1 94 ? 53.900 66.214 18.414 1.00 40.65 94 LEU B CA 1
ATOM 2944 C C . LEU B 1 94 ? 55.262 66.859 18.641 1.00 45.94 94 LEU B C 1
ATOM 2945 O O . LEU B 1 94 ? 55.341 68.089 18.738 1.00 40.81 94 LEU B O 1
ATOM 2950 N N . GLU B 1 95 ? 56.333 66.065 18.741 1.00 33.82 95 GLU B N 1
ATOM 2951 C CA . GLU B 1 95 ? 57.657 66.658 18.886 1.00 41.39 95 GLU B CA 1
ATOM 2952 C C . GLU B 1 95 ? 58.030 67.483 17.659 1.00 47.44 95 GLU B C 1
ATOM 2953 O O . GLU B 1 95 ? 58.690 68.521 17.787 1.00 39.47 95 GLU B O 1
ATOM 2959 N N . GLU B 1 96 ? 57.598 67.061 16.466 1.00 39.85 96 GLU B N 1
ATOM 2960 C CA . GLU B 1 96 ? 57.888 67.859 15.279 1.00 45.06 96 GLU B CA 1
ATOM 2961 C C . GLU B 1 96 ? 57.029 69.118 15.235 1.00 54.24 96 GLU B C 1
ATOM 2962 O O . GLU B 1 96 ? 57.520 70.195 14.876 1.00 62.75 96 GLU B O 1
ATOM 2968 N N . LYS B 1 97 ? 55.751 69.005 15.609 1.00 43.94 97 LYS B N 1
ATOM 2969 C CA . LYS B 1 97 ? 54.830 70.131 15.477 1.00 41.64 97 LYS B CA 1
ATOM 2970 C C . LYS B 1 97 ? 55.109 71.222 16.510 1.00 42.08 97 LYS B C 1
ATOM 2971 O O . LYS B 1 97 ? 55.104 72.413 16.176 1.00 45.32 97 LYS B O 1
ATOM 2977 N N . TYR B 1 98 ? 55.373 70.847 17.759 1.00 32.19 98 TYR B N 1
ATOM 2978 C CA . TYR B 1 98 ? 55.485 71.826 18.829 1.00 44.19 98 TYR B CA 1
ATOM 2979 C C . TYR B 1 98 ? 56.904 72.014 19.346 1.00 44.86 98 TYR B C 1
ATOM 2980 O O . TYR B 1 98 ? 57.119 72.902 20.179 1.00 53.63 98 TYR B O 1
ATOM 2989 N N . ASN B 1 99 ? 57.868 71.215 18.882 1.00 47.74 99 ASN B N 1
ATOM 2990 C CA . ASN B 1 99 ? 59.282 71.367 19.254 1.00 52.78 99 ASN B CA 1
ATOM 2991 C C . ASN B 1 99 ? 59.453 71.342 20.778 1.00 43.90 99 ASN B C 1
ATOM 2992 O O . ASN B 1 99 ? 60.138 72.177 21.378 1.00 38.30 99 ASN B O 1
ATOM 2997 N N . LEU B 1 100 ? 58.805 70.357 21.403 1.00 46.09 100 LEU B N 1
ATOM 2998 C CA . LEU B 1 100 ? 58.892 70.081 22.830 1.00 40.05 100 LEU B CA 1
ATOM 2999 C C . LEU B 1 100 ? 59.025 68.585 23.054 1.00 33.54 100 LEU B C 1
ATOM 3000 O O . LEU B 1 100 ? 58.558 67.791 22.230 1.00 42.32 100 LEU B O 1
ATOM 3005 N N . PRO B 1 101 ? 59.644 68.170 24.159 1.00 30.68 101 PRO B N 1
ATOM 3006 C CA . PRO B 1 101 ? 59.641 66.741 24.502 1.00 33.87 101 PRO B CA 1
ATOM 3007 C C . PRO B 1 101 ? 58.230 66.235 24.787 1.00 44.30 101 PRO B C 1
ATOM 3008 O O . PRO B 1 101 ? 57.424 66.912 25.428 1.00 38.93 101 PRO B O 1
ATOM 3012 N N . ILE B 1 102 ? 57.943 65.025 24.296 1.00 39.12 102 ILE B N 1
ATOM 3013 C CA . ILE B 1 102 ? 56.638 64.378 24.377 1.00 29.60 102 ILE B CA 1
ATOM 3014 C C . ILE B 1 102 ? 56.798 62.993 25.005 1.00 37.01 102 ILE B C 1
ATOM 3015 O O . ILE B 1 102 ? 57.816 62.324 24.801 1.00 34.15 102 ILE B O 1
ATOM 3020 N N . VAL B 1 103 ? 55.775 62.537 25.750 1.00 31.70 103 VAL B N 1
ATOM 3021 C CA . VAL B 1 103 ? 55.618 61.105 26.012 1.00 27.38 103 VAL B CA 1
ATOM 3022 C C . VAL B 1 103 ? 54.186 60.678 25.708 1.00 36.11 103 VAL B C 1
ATOM 3023 O O . VAL B 1 103 ? 53.239 61.473 25.775 1.00 32.95 103 VAL B O 1
ATOM 3027 N N . LEU B 1 104 ? 54.058 59.414 25.293 1.00 28.48 104 LEU B N 1
ATOM 3028 C CA . LEU B 1 104 ? 52.788 58.711 25.168 1.00 24.13 104 LEU B CA 1
ATOM 3029 C C . LEU B 1 104 ? 52.938 57.371 25.872 1.00 33.29 104 LEU B C 1
ATOM 3030 O O . LEU B 1 104 ? 53.894 56.634 25.607 1.00 27.98 104 LEU B O 1
ATOM 3035 N N . GLU B 1 105 ? 52.010 57.080 26.789 1.00 30.57 105 GLU B N 1
ATOM 3036 C CA . GLU B 1 105 ? 52.000 55.851 27.575 1.00 25.29 105 GLU B CA 1
ATOM 3037 C C . GLU B 1 105 ? 50.553 55.384 27.693 1.00 25.17 105 GLU B C 1
ATOM 3038 O O . GLU B 1 105 ? 49.620 56.179 27.547 1.00 28.03 105 GLU B O 1
ATOM 3044 N N . ASN B 1 106 ? 50.355 54.083 27.918 1.00 19.59 106 ASN B N 1
ATOM 3045 C CA . ASN B 1 106 ? 48.977 53.612 27.923 1.00 31.61 106 ASN B CA 1
ATOM 3046 C C . ASN B 1 106 ? 48.292 54.046 29.213 1.00 29.69 106 ASN B C 1
ATOM 3047 O O . ASN B 1 106 ? 48.918 54.499 30.179 1.00 28.31 106 ASN B O 1
ATOM 3052 N N . ASP B 1 107 ? 46.978 53.858 29.210 1.00 28.54 107 ASP B N 1
ATOM 3053 C CA . ASP B 1 107 ? 46.115 54.456 30.213 1.00 27.33 107 ASP B CA 1
ATOM 3054 C C . ASP B 1 107 ? 46.461 53.952 31.610 1.00 25.85 107 ASP B C 1
ATOM 3055 O O . ASP B 1 107 ? 46.737 54.747 32.516 1.00 26.20 107 ASP B O 1
ATOM 3060 N N . VAL B 1 108 ? 46.475 52.629 31.801 1.00 28.64 108 VAL B N 1
ATOM 3061 C CA . VAL B 1 108 ? 46.581 52.123 33.161 1.00 26.59 108 VAL B CA 1
ATOM 3062 C C . VAL B 1 108 ? 47.997 52.248 33.689 1.00 26.84 108 VAL B C 1
ATOM 3063 O O . VAL B 1 108 ? 48.194 52.267 34.909 1.00 27.59 108 VAL B O 1
ATOM 3067 N N . ASN B 1 109 ? 48.992 52.338 32.810 1.00 26.55 109 ASN B N 1
ATOM 3068 C CA . ASN B 1 109 ? 50.351 52.572 33.282 1.00 28.30 109 ASN B CA 1
ATOM 3069 C C . ASN B 1 109 ? 50.491 53.994 33.815 1.00 23.40 109 ASN B C 1
ATOM 3070 O O . ASN B 1 109 ? 51.106 54.220 34.867 1.00 25.75 109 ASN B O 1
ATOM 3075 N N . CYS B 1 110 ? 49.877 54.960 33.131 1.00 26.47 110 CYS B N 1
ATOM 3076 C CA . CYS B 1 110 ? 49.915 56.329 33.626 1.00 30.80 110 CYS B CA 1
ATOM 3077 C C . CYS B 1 110 ? 49.235 56.438 34.992 1.00 24.86 110 CYS B C 1
ATOM 3078 O O . CYS B 1 110 ? 49.785 57.058 35.909 1.00 24.35 110 CYS B O 1
ATOM 3081 N N . VAL B 1 111 ? 48.066 55.802 35.163 1.00 21.80 111 VAL B N 1
ATOM 3082 C CA . VAL B 1 111 ? 47.399 55.811 36.468 1.00 32.10 111 VAL B CA 1
ATOM 3083 C C . VAL B 1 111 ? 48.328 55.248 37.529 1.00 31.55 111 VAL B C 1
ATOM 3084 O O . VAL B 1 111 ? 48.532 55.854 38.588 1.00 28.15 111 VAL B O 1
ATOM 3088 N N . ALA B 1 112 ? 48.933 54.095 37.240 1.00 34.02 112 ALA B N 1
ATOM 3089 C CA . ALA B 1 112 ? 49.848 53.475 38.190 1.00 27.45 112 ALA B CA 1
ATOM 3090 C C . ALA B 1 112 ? 50.995 54.419 38.540 1.00 23.76 112 ALA B C 1
ATOM 3091 O O . ALA B 1 112 ? 51.341 54.594 39.718 1.00 26.72 112 ALA B O 1
ATOM 3093 N N . LEU B 1 113 ? 51.586 55.055 37.532 1.00 23.25 113 LEU B N 1
ATOM 3094 C CA . LEU B 1 113 ? 52.671 55.994 37.796 1.00 34.39 113 LEU B CA 1
ATOM 3095 C C . LEU B 1 113 ? 52.191 57.221 38.568 1.00 34.18 113 LEU B C 1
ATOM 3096 O O . LEU B 1 113 ? 52.928 57.761 39.404 1.00 26.51 113 LEU B O 1
ATOM 3101 N N . GLY B 1 114 ? 50.962 57.675 38.297 1.00 28.27 114 GLY B N 1
ATOM 3102 C CA . GLY B 1 114 ? 50.404 58.778 39.064 1.00 30.69 114 GLY B CA 1
ATOM 3103 C C . GLY B 1 114 ? 50.277 58.437 40.535 1.00 29.57 114 GLY B C 1
ATOM 3104 O O . GLY B 1 114 ? 50.737 59.183 41.402 1.00 27.92 114 GLY B O 1
ATOM 3105 N N . GLU B 1 115 ? 49.660 57.291 40.833 1.00 27.83 115 GLU B N 1
ATOM 3106 C CA . GLU B 1 115 ? 49.530 56.848 42.216 1.00 24.97 115 GLU B CA 1
ATOM 3107 C C . GLU B 1 115 ? 50.894 56.584 42.843 1.00 34.43 115 GLU B C 1
ATOM 3108 O O . GLU B 1 115 ? 51.065 56.786 44.052 1.00 27.16 115 GLU B O 1
ATOM 3114 N N . LYS B 1 116 ? 51.872 56.127 42.040 1.00 29.22 116 LYS B N 1
ATOM 3115 C CA . LYS B 1 116 ? 53.231 55.907 42.542 1.00 29.17 116 LYS B CA 1
ATOM 3116 C C . LYS B 1 116 ? 53.857 57.220 42.998 1.00 32.14 116 LYS B C 1
ATOM 3117 O O . LYS B 1 116 ? 54.517 57.279 44.041 1.00 33.72 116 LYS B O 1
ATOM 3123 N N . TRP B 1 117 ? 53.645 58.283 42.225 1.00 25.21 117 TRP B N 1
ATOM 3124 C CA . TRP B 1 117 ? 54.299 59.561 42.476 1.00 31.06 117 TRP B CA 1
ATOM 3125 C C . TRP B 1 117 ? 53.703 60.279 43.688 1.00 37.33 117 TRP B C 1
ATOM 3126 O O . TRP B 1 117 ? 54.418 60.631 44.636 1.00 35.28 117 TRP B O 1
ATOM 3137 N N . VAL B 1 118 ? 52.390 60.521 43.675 1.00 28.69 118 VAL B N 1
ATOM 3138 C CA . VAL B 1 118 ? 51.778 61.390 44.679 1.00 30.67 118 VAL B CA 1
ATOM 3139 C C . VAL B 1 118 ? 50.473 60.816 45.203 1.00 33.38 118 VAL B C 1
ATOM 3140 O O . VAL B 1 118 ? 49.754 61.492 45.947 1.00 34.79 118 VAL B O 1
ATOM 3144 N N . GLY B 1 119 ? 50.167 59.567 44.853 1.00 28.80 119 GLY B N 1
ATOM 3145 C CA . GLY B 1 119 ? 48.906 58.986 45.273 1.00 16.89 119 GLY B CA 1
ATOM 3146 C C . GLY B 1 119 ? 49.027 57.855 46.271 1.00 25.89 119 GLY B C 1
ATOM 3147 O O . GLY B 1 119 ? 49.878 57.900 47.164 1.00 31.54 119 GLY B O 1
ATOM 3148 N N . ALA B 1 120 ? 48.198 56.824 46.114 1.00 28.16 120 ALA B N 1
ATOM 3149 C CA . ALA B 1 120 ? 48.140 55.742 47.089 1.00 25.22 120 ALA B CA 1
ATOM 3150 C C . ALA B 1 120 ? 49.396 54.885 47.113 1.00 30.16 120 ALA B C 1
ATOM 3151 O O . ALA B 1 120 ? 49.551 54.073 48.033 1.00 28.94 120 ALA B O 1
ATOM 3153 N N . GLY B 1 121 ? 50.272 55.021 46.124 1.00 31.29 121 GLY B N 1
ATOM 3154 C CA . GLY B 1 121 ? 51.536 54.321 46.113 1.00 28.91 121 GLY B CA 1
ATOM 3155 C C . GLY B 1 121 ? 52.746 55.157 46.460 1.00 30.51 121 GLY B C 1
ATOM 3156 O O . GLY B 1 121 ? 53.870 54.694 46.228 1.00 29.02 121 GLY B O 1
ATOM 3157 N N . LYS B 1 122 ? 52.562 56.373 46.997 1.00 32.11 122 LYS B N 1
ATOM 3158 C CA . LYS B 1 122 ? 53.681 57.299 47.159 1.00 28.66 122 LYS B CA 1
ATOM 3159 C C . LYS B 1 122 ? 54.724 56.776 48.131 1.00 28.80 122 LYS B C 1
ATOM 3160 O O . LYS B 1 122 ? 55.898 57.143 48.021 1.00 36.95 122 LYS B O 1
ATOM 3166 N N . ASP B 1 123 ? 54.342 55.895 49.049 1.00 27.96 123 ASP B N 1
ATOM 3167 C CA . ASP B 1 123 ? 55.283 55.324 49.997 1.00 35.95 123 ASP B CA 1
ATOM 3168 C C . ASP B 1 123 ? 55.664 53.893 49.639 1.00 35.76 123 ASP B C 1
ATOM 3169 O O . ASP B 1 123 ? 56.235 53.192 50.478 1.00 24.37 123 ASP B O 1
ATOM 3174 N N . LEU B 1 124 ? 55.370 53.446 48.415 1.00 32.48 124 LEU B N 1
ATOM 3175 C CA . LEU B 1 124 ? 55.578 52.062 48.001 1.00 34.02 124 LEU B CA 1
ATOM 3176 C C . LEU B 1 124 ? 56.602 51.972 46.875 1.00 27.22 124 LEU B C 1
ATOM 3177 O O . LEU B 1 124 ? 56.742 52.891 46.063 1.00 30.20 124 LEU B O 1
ATOM 3182 N N . SER B 1 125 ? 57.369 50.879 46.882 1.00 29.27 125 SER B N 1
ATOM 3183 C CA . SER B 1 125 ? 58.233 50.516 45.766 1.00 39.39 125 SER B CA 1
ATOM 3184 C C . SER B 1 125 ? 57.660 49.405 44.896 1.00 24.47 125 SER B C 1
ATOM 3185 O O . SER B 1 125 ? 58.133 49.206 43.772 1.00 29.57 125 SER B O 1
ATOM 3188 N N . ASN B 1 126 ? 56.671 48.675 45.394 1.00 29.95 126 ASN B N 1
ATOM 3189 C CA . ASN B 1 126 ? 56.047 47.566 44.687 1.00 31.97 126 ASN B CA 1
ATOM 3190 C C . ASN B 1 126 ? 54.547 47.659 44.906 1.00 36.16 126 ASN B C 1
ATOM 3191 O O . ASN B 1 126 ? 54.102 47.861 46.042 1.00 33.45 126 ASN B O 1
ATOM 3196 N N . PHE B 1 127 ? 53.777 47.523 43.829 1.00 25.70 127 PHE B N 1
ATOM 3197 C CA . PHE B 1 127 ? 52.340 47.292 43.947 1.00 26.10 127 PHE B CA 1
ATOM 3198 C C . PHE B 1 127 ? 51.798 46.885 42.583 1.00 22.69 127 PHE B C 1
ATOM 3199 O O . PHE B 1 127 ? 52.470 47.012 41.557 1.00 26.89 127 PHE B O 1
ATOM 3207 N N . ILE B 1 128 ? 50.564 46.397 42.596 1.00 24.03 128 ILE B N 1
ATOM 3208 C CA . ILE B 1 128 ? 49.769 46.214 41.393 1.00 28.87 128 ILE B CA 1
ATOM 3209 C C . ILE B 1 128 ? 48.567 47.146 41.502 1.00 32.31 128 ILE B C 1
ATOM 3210 O O . ILE B 1 128 ? 47.835 47.102 42.500 1.00 28.72 128 ILE B O 1
ATOM 3215 N N . CYS B 1 129 ? 48.370 47.990 40.484 1.00 20.58 129 CYS B N 1
ATOM 3216 C CA . CYS B 1 129 ? 47.297 48.983 40.465 1.00 23.05 129 CYS B CA 1
ATOM 3217 C C . CYS B 1 129 ? 46.334 48.649 39.337 1.00 29.50 129 CYS B C 1
ATOM 3218 O O . CYS B 1 129 ? 46.699 48.751 38.165 1.00 31.68 129 CYS B O 1
ATOM 3221 N N . LEU B 1 130 ? 45.094 48.295 39.679 1.00 29.71 130 LEU B N 1
ATOM 3222 C CA . LEU B 1 130 ? 44.070 47.962 38.693 1.00 28.64 130 LEU B CA 1
ATOM 3223 C C . LEU B 1 130 ? 43.035 49.073 38.600 1.00 41.36 130 LEU B C 1
ATOM 3224 O O . LEU B 1 130 ? 42.589 49.612 39.623 1.00 28.87 130 LEU B O 1
ATOM 3229 N N . THR B 1 131 ? 42.662 49.424 37.372 1.00 31.94 131 THR B N 1
ATOM 3230 C CA . THR B 1 131 ? 41.492 50.256 37.145 1.00 34.91 131 THR B CA 1
ATOM 3231 C C . THR B 1 131 ? 40.332 49.376 36.691 1.00 36.27 131 THR B C 1
ATOM 3232 O O . THR B 1 131 ? 40.505 48.457 35.882 1.00 37.05 131 THR B O 1
ATOM 3236 N N . ILE B 1 132 ? 39.164 49.638 37.254 1.00 30.40 132 ILE B N 1
ATOM 3237 C CA . ILE B 1 132 ? 37.950 48.861 37.006 1.00 30.77 132 ILE B CA 1
ATOM 3238 C C . ILE B 1 132 ? 36.928 49.818 36.396 1.00 30.87 132 ILE B C 1
ATOM 3239 O O . ILE B 1 132 ? 36.230 50.550 37.102 1.00 60.68 132 ILE B O 1
ATOM 3244 N N . GLY B 1 133 ? 36.951 49.953 35.076 1.00 38.89 133 GLY B N 1
ATOM 3245 C CA . GLY B 1 133 ? 35.941 50.749 34.402 1.00 24.03 133 GLY B CA 1
ATOM 3246 C C . GLY B 1 133 ? 35.172 49.966 33.358 1.00 33.85 133 GLY B C 1
ATOM 3247 O O . GLY B 1 133 ? 34.468 48.993 33.666 1.00 31.67 133 GLY B O 1
ATOM 3248 N N . THR B 1 134 ? 35.324 50.395 32.101 1.00 31.79 134 THR B N 1
ATOM 3249 C CA . THR B 1 134 ? 34.733 49.667 30.987 1.00 38.37 134 THR B CA 1
ATOM 3250 C C . THR B 1 134 ? 35.424 48.328 30.799 1.00 35.75 134 THR B C 1
ATOM 3251 O O . THR B 1 134 ? 34.812 47.367 30.318 1.00 35.26 134 THR B O 1
ATOM 3255 N N . GLY B 1 135 ? 36.689 48.246 31.184 1.00 28.60 135 GLY B N 1
ATOM 3256 C CA . GLY B 1 135 ? 37.343 46.964 31.284 1.00 36.05 135 GLY B CA 1
ATOM 3257 C C . GLY B 1 135 ? 38.133 46.894 32.568 1.00 35.09 135 GLY B C 1
ATOM 3258 O O . GLY B 1 135 ? 37.928 47.701 33.479 1.00 34.66 135 GLY B O 1
ATOM 3259 N N . ILE B 1 136 ? 39.062 45.949 32.636 1.00 27.16 136 ILE B N 1
ATOM 3260 C CA . ILE B 1 136 ? 39.982 45.798 33.751 1.00 35.16 136 ILE B CA 1
ATOM 3261 C C . ILE B 1 136 ? 41.378 45.793 33.160 1.00 37.23 136 ILE B C 1
ATOM 3262 O O . ILE B 1 136 ? 41.647 45.052 32.205 1.00 35.59 136 ILE B O 1
ATOM 3267 N N . GLY B 1 137 ? 42.237 46.670 33.680 1.00 31.12 137 GLY B N 1
ATOM 3268 C CA . GLY B 1 137 ? 43.635 46.680 33.321 1.00 31.16 137 GLY B CA 1
ATOM 3269 C C . GLY B 1 137 ? 44.436 46.978 34.566 1.00 30.85 137 GLY B C 1
ATOM 3270 O O . GLY B 1 137 ? 43.892 47.410 35.585 1.00 31.86 137 GLY B O 1
ATOM 3271 N N . GLY B 1 138 ? 45.738 46.743 34.475 1.00 25.61 138 GLY B N 1
ATOM 3272 C CA . GLY B 1 138 ? 46.613 46.882 35.622 1.00 28.39 138 GLY B CA 1
ATOM 3273 C C . GLY B 1 138 ? 47.952 47.461 35.228 1.00 25.79 138 GLY B C 1
ATOM 3274 O O . GLY B 1 138 ? 48.443 47.248 34.119 1.00 39.58 138 GLY B O 1
ATOM 3275 N N . GLY B 1 139 ? 48.531 48.221 36.148 1.00 26.15 139 GLY B N 1
ATOM 3276 C CA . GLY B 1 139 ? 49.882 48.716 36.019 1.00 22.89 139 GLY B CA 1
ATOM 3277 C C . GLY B 1 139 ? 50.689 48.101 37.142 1.00 31.01 139 GLY B C 1
ATOM 3278 O O . GLY B 1 139 ? 50.238 48.073 38.290 1.00 31.12 139 GLY B O 1
ATOM 3279 N N . ILE B 1 140 ? 51.873 47.602 36.821 1.00 26.78 140 ILE B N 1
ATOM 3280 C CA . ILE B 1 140 ? 52.670 46.815 37.749 1.00 34.76 140 ILE B CA 1
ATOM 3281 C C . ILE B 1 140 ? 53.923 47.607 38.093 1.00 28.77 140 ILE B C 1
ATOM 3282 O O . ILE B 1 140 ? 54.693 47.970 37.195 1.00 30.17 140 ILE B O 1
ATOM 3287 N N . LEU B 1 141 ? 54.129 47.886 39.378 1.00 26.93 141 LEU B N 1
ATOM 3288 C CA . LEU B 1 141 ? 55.351 48.534 39.838 1.00 26.37 141 LEU B CA 1
ATOM 3289 C C . LEU B 1 141 ? 56.190 47.484 40.541 1.00 32.57 141 LEU B C 1
ATOM 3290 O O . LEU B 1 141 ? 55.733 46.887 41.523 1.00 24.29 141 LEU B O 1
ATOM 3295 N N . LEU B 1 142 ? 57.410 47.259 40.038 1.00 32.59 142 LEU B N 1
ATOM 3296 C CA . LEU B 1 142 ? 58.357 46.332 40.651 1.00 33.53 142 LEU B CA 1
ATOM 3297 C C . LEU B 1 142 ? 59.701 47.027 40.785 1.00 27.35 142 LEU B C 1
ATOM 3298 O O . LEU B 1 142 ? 60.182 47.636 39.825 1.00 27.08 142 LEU B O 1
ATOM 3303 N N . ASN B 1 143 ? 60.292 46.938 41.976 1.00 31.50 143 ASN B N 1
ATOM 3304 C CA . ASN B 1 143 ? 61.490 47.688 42.365 1.00 32.28 143 ASN B CA 1
ATOM 3305 C C . ASN B 1 143 ? 61.512 49.101 41.779 1.00 29.09 143 ASN B C 1
ATOM 3306 O O . ASN B 1 143 ? 62.422 49.505 41.060 1.00 35.07 143 ASN B O 1
ATOM 3311 N N . ASN B 1 144 ? 60.466 49.847 42.119 1.00 32.61 144 ASN B N 1
ATOM 3312 C CA . ASN B 1 144 ? 60.304 51.261 41.814 1.00 32.79 144 ASN B CA 1
ATOM 3313 C C . ASN B 1 144 ? 60.186 51.551 40.336 1.00 33.28 144 ASN B C 1
ATOM 3314 O O . ASN B 1 144 ? 60.280 52.719 39.941 1.00 35.16 144 ASN B O 1
ATOM 3319 N N . GLN B 1 145 ? 60.003 50.532 39.501 1.00 29.11 145 GLN B N 1
ATOM 3320 C CA . GLN B 1 145 ? 59.913 50.718 38.062 1.00 29.89 145 GLN B CA 1
ATOM 3321 C C . GLN B 1 145 ? 58.645 50.073 37.514 1.00 20.03 145 GLN B C 1
ATOM 3322 O O . GLN B 1 145 ? 58.236 48.988 37.943 1.00 31.33 145 GLN B O 1
ATOM 3328 N N . LEU B 1 146 ? 58.006 50.774 36.590 1.00 29.68 146 LEU B N 1
ATOM 3329 C CA . LEU B 1 146 ? 56.910 50.199 35.831 1.00 29.90 146 LEU B CA 1
ATOM 3330 C C . LEU B 1 146 ? 57.372 48.969 35.048 1.00 24.52 146 LEU B C 1
ATOM 3331 O O . LEU B 1 146 ? 58.419 48.983 34.401 1.00 27.75 146 LEU B O 1
ATOM 3336 N N . PHE B 1 147 ? 56.597 47.898 35.126 1.00 21.74 147 PHE B N 1
ATOM 3337 C CA . PHE B 1 147 ? 56.901 46.633 34.467 1.00 26.37 147 PHE B CA 1
ATOM 3338 C C . PHE B 1 147 ? 55.955 46.526 33.281 1.00 30.65 147 PHE B C 1
ATOM 3339 O O . PHE B 1 147 ? 54.767 46.259 33.461 1.00 26.19 147 PHE B O 1
ATOM 3347 N N . ARG B 1 148 ? 56.480 46.761 32.071 1.00 27.00 148 ARG B N 1
ATOM 3348 C CA . ARG B 1 148 ? 55.642 46.894 30.886 1.00 26.23 148 ARG B CA 1
ATOM 3349 C C . ARG B 1 148 ? 55.446 45.592 30.142 1.00 20.78 148 ARG B C 1
ATOM 3350 O O . ARG B 1 148 ? 54.538 45.510 29.315 1.00 27.59 148 ARG B O 1
ATOM 3358 N N . GLY B 1 149 ? 56.263 44.586 30.408 1.00 22.82 149 GLY B N 1
ATOM 3359 C CA . GLY B 1 149 ? 56.235 43.373 29.623 1.00 25.04 149 GLY B CA 1
ATOM 3360 C C . GLY B 1 149 ? 57.184 43.440 28.433 1.00 29.78 149 GLY B C 1
ATOM 3361 O O . GLY B 1 149 ? 57.593 44.510 27.973 1.00 26.10 149 GLY B O 1
ATOM 3362 N N . GLU B 1 150 ? 57.557 42.254 27.941 1.00 21.93 150 GLU B N 1
ATOM 3363 C CA . GLU B 1 150 ? 58.491 42.168 26.824 1.00 23.80 150 GLU B CA 1
ATOM 3364 C C . GLU B 1 150 ? 57.926 42.763 25.537 1.00 20.62 150 GLU B C 1
ATOM 3365 O O . GLU B 1 150 ? 58.704 43.155 24.662 1.00 25.87 150 GLU B O 1
ATOM 3371 N N . ASN B 1 151 ? 56.603 42.879 25.413 1.00 24.35 151 ASN B N 1
ATOM 3372 C CA . ASN B 1 151 ? 55.991 43.538 24.263 1.00 22.96 151 ASN B CA 1
ATOM 3373 C C . ASN B 1 151 ? 54.975 44.587 24.718 1.00 26.70 151 ASN B C 1
ATOM 3374 O O . ASN B 1 151 ? 53.978 44.846 24.027 1.00 19.73 151 ASN B O 1
ATOM 3379 N N . PHE B 1 152 ? 55.213 45.190 25.888 1.00 22.58 152 PHE B N 1
ATOM 3380 C CA . PHE B 1 152 ? 54.542 46.405 26.344 1.00 22.62 152 PHE B CA 1
ATOM 3381 C C . PHE B 1 152 ? 53.084 46.202 26.713 1.00 22.74 152 PHE B C 1
ATOM 3382 O O . PHE B 1 152 ? 52.364 47.198 26.897 1.00 25.06 152 PHE B O 1
ATOM 3390 N N . VAL B 1 153 ? 52.620 44.956 26.836 1.00 18.39 153 VAL B N 1
ATOM 3391 C CA . VAL B 1 153 ? 51.221 44.695 27.156 1.00 18.61 153 VAL B CA 1
ATOM 3392 C C . VAL B 1 153 ? 51.065 43.817 28.401 1.00 17.95 153 VAL B C 1
ATOM 3393 O O . VAL B 1 153 ? 50.027 43.166 28.574 1.00 24.52 153 VAL B O 1
ATOM 3397 N N . ALA B 1 154 ? 52.065 43.795 29.286 1.00 18.13 154 ALA B N 1
ATOM 3398 C CA . ALA B 1 154 ? 51.855 43.190 30.598 1.00 22.95 154 ALA B CA 1
ATOM 3399 C C . ALA B 1 154 ? 50.750 43.939 31.332 1.00 23.41 154 ALA B C 1
ATOM 3400 O O . ALA B 1 154 ? 50.548 45.140 31.130 1.00 21.61 154 ALA B O 1
ATOM 3402 N N . GLY B 1 155 ? 50.050 43.221 32.207 1.00 29.88 155 GLY B N 1
ATOM 3403 C CA . GLY B 1 155 ? 48.995 43.798 33.014 1.00 21.88 155 GLY B CA 1
ATOM 3404 C C . GLY B 1 155 ? 47.634 43.855 32.350 1.00 31.63 155 GLY B C 1
ATOM 3405 O O . GLY B 1 155 ? 46.749 44.562 32.849 1.00 26.02 155 GLY B O 1
ATOM 3406 N N . GLU B 1 156 ? 47.441 43.180 31.215 1.00 26.79 156 GLU B N 1
ATOM 3407 C CA . GLU B 1 156 ? 46.119 43.138 30.599 1.00 22.66 156 GLU B CA 1
ATOM 3408 C C . GLU B 1 156 ? 45.274 42.083 31.310 1.00 25.57 156 GLU B C 1
ATOM 3409 O O . GLU B 1 156 ? 44.869 41.067 30.748 1.00 20.83 156 GLU B O 1
ATOM 3415 N N . PHE B 1 157 ? 45.033 42.356 32.597 1.00 20.68 157 PHE B N 1
ATOM 3416 C CA . PHE B 1 157 ? 44.385 41.395 33.478 1.00 21.74 157 PHE B CA 1
ATOM 3417 C C . PHE B 1 157 ? 42.973 41.058 33.033 1.00 20.00 157 PHE B C 1
ATOM 3418 O O . PHE B 1 157 ? 42.488 39.968 33.353 1.00 23.61 157 PHE B O 1
ATOM 3426 N N . GLY B 1 158 ? 42.310 41.959 32.289 1.00 28.44 158 GLY B N 1
ATOM 3427 C CA . GLY B 1 158 ? 40.936 41.731 31.849 1.00 21.71 158 GLY B CA 1
ATOM 3428 C C . GLY B 1 158 ? 40.721 40.452 31.055 1.00 26.93 158 GLY B C 1
ATOM 3429 O O . GLY B 1 158 ? 39.602 39.924 31.051 1.00 21.46 158 GLY B O 1
ATOM 3430 N N . HIS B 1 159 ? 41.766 39.925 30.399 1.00 27.37 159 HIS B N 1
ATOM 3431 C CA . HIS B 1 159 ? 41.642 38.713 29.585 1.00 22.71 159 HIS B CA 1
ATOM 3432 C C . HIS B 1 159 ? 41.969 37.435 30.360 1.00 23.70 159 HIS B C 1
ATOM 3433 O O . HIS B 1 159 ? 41.781 36.340 29.826 1.00 23.68 159 HIS B O 1
ATOM 3440 N N . ILE B 1 160 ? 42.453 37.520 31.603 1.00 20.12 160 ILE B N 1
ATOM 3441 C CA . ILE B 1 160 ? 42.688 36.263 32.313 1.00 22.74 160 ILE B CA 1
ATOM 3442 C C . ILE B 1 160 ? 41.359 35.559 32.563 1.00 23.07 160 ILE B C 1
ATOM 3443 O O . ILE B 1 160 ? 40.274 36.152 32.508 1.00 19.36 160 ILE B O 1
ATOM 3448 N N . LEU B 1 161 ? 41.449 34.265 32.828 1.00 23.41 161 LEU B N 1
ATOM 3449 C CA . LEU B 1 161 ? 40.268 33.440 33.013 1.00 28.99 161 LEU B CA 1
ATOM 3450 C C . LEU B 1 161 ? 39.816 33.445 34.469 1.00 29.57 161 LEU B C 1
ATOM 3451 O O . LEU B 1 161 ? 40.632 33.476 35.396 1.00 28.82 161 LEU B O 1
ATOM 3456 N N . ILE B 1 162 ? 38.504 33.465 34.663 1.00 28.95 162 ILE B N 1
ATOM 3457 C CA . ILE B 1 162 ? 37.899 33.062 35.927 1.00 29.01 162 ILE B CA 1
ATOM 3458 C C . ILE B 1 162 ? 36.890 31.969 35.601 1.00 30.96 162 ILE B C 1
ATOM 3459 O O . ILE B 1 162 ? 36.695 31.624 34.430 1.00 33.36 162 ILE B O 1
ATOM 3464 N N . LYS B 1 163 ? 36.223 31.451 36.635 1.00 44.58 163 LYS B N 1
ATOM 3465 C CA . LYS B 1 163 ? 35.286 30.341 36.477 1.00 44.16 163 LYS B CA 1
ATOM 3466 C C . LYS B 1 163 ? 34.268 30.623 35.367 1.00 43.95 163 LYS B C 1
ATOM 3467 O O . LYS B 1 163 ? 33.986 29.758 34.528 1.00 46.76 163 LYS B O 1
ATOM 3473 N N . LYS B 1 164 ? 33.733 31.849 35.325 1.00 42.08 164 LYS B N 1
ATOM 3474 C CA . LYS B 1 164 ? 32.663 32.211 34.396 1.00 43.58 164 LYS B CA 1
ATOM 3475 C C . LYS B 1 164 ? 33.143 32.620 32.997 1.00 31.89 164 LYS B C 1
ATOM 3476 O O . LYS B 1 164 ? 32.327 32.677 32.076 1.00 36.36 164 LYS B O 1
ATOM 3482 N N . GLY B 1 165 ? 34.416 32.930 32.804 1.00 34.76 165 GLY B N 1
ATOM 3483 C CA . GLY B 1 165 ? 34.887 33.364 31.497 1.00 24.27 165 GLY B CA 1
ATOM 3484 C C . GLY B 1 165 ? 36.008 34.389 31.634 1.00 29.20 165 GLY B C 1
ATOM 3485 O O . GLY B 1 165 ? 36.867 34.266 32.510 1.00 32.69 165 GLY B O 1
ATOM 3486 N N . GLU B 1 166 ? 36.003 35.374 30.742 1.00 28.62 166 GLU B N 1
ATOM 3487 C CA . GLU B 1 166 ? 37.031 36.402 30.796 1.00 32.89 166 GLU B CA 1
ATOM 3488 C C . GLU B 1 166 ? 36.767 37.323 31.978 1.00 28.94 166 GLU B C 1
ATOM 3489 O O . GLU B 1 166 ? 35.636 37.788 32.164 1.00 26.24 166 GLU B O 1
ATOM 3495 N N . PHE B 1 167 ? 37.826 37.609 32.744 1.00 27.16 167 PHE B N 1
ATOM 3496 C CA . PHE B 1 167 ? 37.766 38.454 33.934 1.00 24.72 167 PHE B CA 1
ATOM 3497 C C . PHE B 1 167 ? 36.934 39.716 33.706 1.00 33.31 167 PHE B C 1
ATOM 3498 O O . PHE B 1 167 ? 35.944 39.970 34.402 1.00 23.44 167 PHE B O 1
ATOM 3506 N N . GLU B 1 168 ? 37.358 40.513 32.724 1.00 23.24 168 GLU B N 1
ATOM 3507 C CA . GLU B 1 168 ? 36.672 41.736 32.312 1.00 32.38 168 GLU B CA 1
ATOM 3508 C C . GLU B 1 168 ? 35.176 41.540 32.073 1.00 32.46 168 GLU B C 1
ATOM 3509 O O . GLU B 1 168 ? 34.375 42.440 32.346 1.00 24.34 168 GLU B O 1
ATOM 3515 N N . GLN B 1 169 ? 34.794 40.430 31.442 1.00 21.72 169 GLN B N 1
ATOM 3516 C CA . GLN B 1 169 ? 33.397 40.257 31.077 1.00 25.23 169 GLN B CA 1
ATOM 3517 C C . GLN B 1 169 ? 32.509 40.040 32.282 1.00 32.82 169 GLN B C 1
ATOM 3518 O O . GLN B 1 169 ? 31.281 40.040 32.129 1.00 26.04 169 GLN B O 1
ATOM 3524 N N . PHE B 1 170 ? 33.086 39.819 33.464 1.00 22.46 170 PHE B N 1
ATOM 3525 C CA . PHE B 1 170 ? 32.271 39.542 34.625 1.00 26.39 170 PHE B CA 1
ATOM 3526 C C . PHE B 1 170 ? 32.591 40.378 35.846 1.00 18.34 170 PHE B C 1
ATOM 3527 O O . PHE B 1 170 ? 31.863 40.264 36.834 1.00 29.36 170 PHE B O 1
ATOM 3535 N N . ALA B 1 171 ? 33.606 41.252 35.793 1.00 18.62 171 ALA B N 1
ATOM 3536 C CA . ALA B 1 171 ? 34.032 42.012 36.970 1.00 20.49 171 ALA B CA 1
ATOM 3537 C C . ALA B 1 171 ? 34.349 43.465 36.666 1.00 23.73 171 ALA B C 1
ATOM 3538 O O . ALA B 1 171 ? 34.725 44.195 37.588 1.00 26.54 171 ALA B O 1
ATOM 3540 N N . SER B 1 172 ? 34.267 43.901 35.412 1.00 18.23 172 SER B N 1
ATOM 3541 C CA . SER B 1 172 ? 34.374 45.329 35.170 1.00 23.97 172 SER B CA 1
ATOM 3542 C C . SER B 1 172 ? 33.083 46.025 35.608 1.00 24.81 172 SER B C 1
ATOM 3543 O O . SER B 1 172 ? 32.070 45.386 35.919 1.00 16.91 172 SER B O 1
ATOM 3546 N N . THR B 1 173 ? 33.122 47.357 35.655 1.00 22.27 173 THR B N 1
ATOM 3547 C CA . THR B 1 173 ? 31.890 48.086 35.937 1.00 29.16 173 THR B CA 1
ATOM 3548 C C . THR B 1 173 ? 30.855 47.845 34.838 1.00 27.34 173 THR B C 1
ATOM 3549 O O . THR B 1 173 ? 29.669 47.630 35.128 1.00 24.10 173 THR B O 1
ATOM 3553 N N . THR B 1 174 ? 31.306 47.816 33.571 1.00 27.20 174 THR B N 1
ATOM 3554 C CA . THR B 1 174 ? 30.445 47.448 32.441 1.00 19.63 174 THR B CA 1
ATOM 3555 C C . THR B 1 174 ? 29.761 46.113 32.694 1.00 24.66 174 THR B C 1
ATOM 3556 O O . THR B 1 174 ? 28.550 45.966 32.473 1.00 26.93 174 THR B O 1
ATOM 3560 N N . ALA B 1 175 ? 30.511 45.139 33.199 1.00 17.28 175 ALA B N 1
ATOM 3561 C CA . ALA B 1 175 ? 29.903 43.851 33.499 1.00 18.74 175 ALA B CA 1
ATOM 3562 C C . ALA B 1 175 ? 28.867 43.982 34.611 1.00 22.61 175 ALA B C 1
ATOM 3563 O O . ALA B 1 175 ? 27.816 43.329 34.571 1.00 24.25 175 ALA B O 1
ATOM 3565 N N . LEU B 1 176 ? 29.154 44.798 35.627 1.00 17.50 176 LEU B N 1
ATOM 3566 C CA . LEU B 1 176 ? 28.178 44.976 36.697 1.00 28.72 176 LEU B CA 1
ATOM 3567 C C . LEU B 1 176 ? 26.889 45.570 36.138 1.00 17.46 176 LEU B C 1
ATOM 3568 O O . LEU B 1 176 ? 25.789 45.046 36.364 1.00 18.69 176 LEU B O 1
ATOM 3573 N N . ILE B 1 177 ? 27.023 46.629 35.349 1.00 18.13 177 ILE B N 1
ATOM 3574 C CA . ILE B 1 177 ? 25.872 47.210 34.672 1.00 22.80 177 ILE B CA 1
ATOM 3575 C C . ILE B 1 177 ? 25.145 46.156 33.841 1.00 27.66 177 ILE B C 1
ATOM 3576 O O . ILE B 1 177 ? 23.907 46.077 33.858 1.00 24.60 177 ILE B O 1
ATOM 3581 N N . ARG B 1 178 ? 25.896 45.299 33.137 1.00 22.62 178 ARG B N 1
ATOM 3582 C CA . ARG B 1 178 ? 25.245 44.285 32.310 1.00 24.20 178 ARG B CA 1
ATOM 3583 C C . ARG B 1 178 ? 24.504 43.262 33.157 1.00 27.29 178 ARG B C 1
ATOM 3584 O O . ARG B 1 178 ? 23.419 42.805 32.777 1.00 30.94 178 ARG B O 1
ATOM 3592 N N . LEU B 1 179 ? 25.099 42.849 34.278 1.00 24.83 179 LEU B N 1
ATOM 3593 C CA . LEU B 1 179 ? 24.428 41.897 35.152 1.00 30.73 179 LEU B CA 1
ATOM 3594 C C . LEU B 1 179 ? 23.117 42.465 35.682 1.00 26.92 179 LEU B C 1
ATOM 3595 O O . LEU B 1 179 ? 22.118 41.740 35.788 1.00 25.60 179 LEU B O 1
ATOM 3600 N N . VAL B 1 180 ? 23.112 43.749 36.065 1.00 24.22 180 VAL B N 1
ATOM 3601 C CA . VAL B 1 180 ? 21.871 44.367 36.532 1.00 32.94 180 VAL B CA 1
ATOM 3602 C C . VAL B 1 180 ? 20.840 44.413 35.410 1.00 35.28 180 VAL B C 1
ATOM 3603 O O . VAL B 1 180 ? 19.651 44.129 35.623 1.00 26.93 180 VAL B O 1
ATOM 3607 N N . LYS B 1 181 ? 21.285 44.750 34.195 1.00 24.81 181 LYS B N 1
ATOM 3608 C CA . LYS B 1 181 ? 20.375 44.802 33.055 1.00 27.74 181 LYS B CA 1
ATOM 3609 C C . LYS B 1 181 ? 19.800 43.424 32.758 1.00 35.25 181 LYS B C 1
ATOM 3610 O O . LYS B 1 181 ? 18.593 43.284 32.530 1.00 35.19 181 LYS B O 1
ATOM 3616 N N . GLU B 1 182 ? 20.640 42.387 32.796 1.00 32.67 182 GLU B N 1
ATOM 3617 C CA . GLU B 1 182 ? 20.153 41.047 32.492 1.00 31.38 182 GLU B CA 1
ATOM 3618 C C . GLU B 1 182 ? 19.126 40.575 33.508 1.00 36.83 182 GLU B C 1
ATOM 3619 O O . GLU B 1 182 ? 18.196 39.840 33.160 1.00 36.46 182 GLU B O 1
ATOM 3625 N N . ARG B 1 183 ? 19.276 40.964 34.764 1.00 31.36 183 ARG B N 1
ATOM 3626 C CA . ARG B 1 183 ? 18.386 40.415 35.771 1.00 41.40 183 ARG B CA 1
ATOM 3627 C C . ARG B 1 183 ? 17.174 41.293 36.054 1.00 40.53 183 ARG B C 1
ATOM 3628 O O . ARG B 1 183 ? 16.113 40.758 36.394 1.00 29.80 183 ARG B O 1
ATOM 3636 N N . THR B 1 184 ? 17.295 42.624 35.945 1.00 29.38 184 THR B N 1
ATOM 3637 C CA . THR B 1 184 ? 16.201 43.531 36.282 1.00 33.89 184 THR B CA 1
ATOM 3638 C C . THR B 1 184 ? 15.551 44.208 35.079 1.00 38.37 184 THR B C 1
ATOM 3639 O O . THR B 1 184 ? 14.486 44.811 35.237 1.00 35.90 184 THR B O 1
ATOM 3643 N N . GLY B 1 185 ? 16.159 44.152 33.898 1.00 32.06 185 GLY B N 1
ATOM 3644 C CA . GLY B 1 185 ? 15.661 44.893 32.761 1.00 31.73 185 GLY B CA 1
ATOM 3645 C C . GLY B 1 185 ? 16.052 46.352 32.746 1.00 36.74 185 GLY B C 1
ATOM 3646 O O . GLY B 1 185 ? 15.825 47.027 31.729 1.00 27.54 185 GLY B O 1
ATOM 3647 N N . LYS B 1 186 ? 16.663 46.857 33.818 1.00 26.71 186 LYS B N 1
ATOM 3648 C CA . LYS B 1 186 ? 17.034 48.262 33.913 1.00 31.30 186 LYS B CA 1
ATOM 3649 C C . LYS B 1 186 ? 18.497 48.484 33.545 1.00 35.75 186 LYS B C 1
ATOM 3650 O O . LYS B 1 186 ? 19.375 47.685 33.892 1.00 34.50 186 LYS B O 1
ATOM 3656 N N . THR B 1 187 ? 18.748 49.593 32.856 1.00 27.97 187 THR B N 1
ATOM 3657 C CA . THR B 1 187 ? 20.093 50.028 32.503 1.00 32.08 187 THR B CA 1
ATOM 3658 C C . THR B 1 187 ? 20.448 51.173 33.440 1.00 35.32 187 THR B C 1
ATOM 3659 O O . THR B 1 187 ? 19.937 52.291 33.297 1.00 31.35 187 THR B O 1
ATOM 3663 N N . LEU B 1 188 ? 21.311 50.884 34.408 1.00 36.10 188 LEU B N 1
ATOM 3664 C CA . LEU B 1 188 ? 21.656 51.819 35.469 1.00 31.02 188 LEU B CA 1
ATOM 3665 C C . LEU B 1 188 ? 23.141 52.161 35.459 1.00 30.18 188 LEU B C 1
ATOM 3666 O O . LEU B 1 188 ? 23.959 51.521 34.794 1.00 26.95 188 LEU B O 1
ATOM 3671 N N . ASN B 1 189 ? 23.448 53.187 36.242 1.00 34.59 189 ASN B N 1
ATOM 3672 C CA . ASN B 1 189 ? 24.757 53.738 36.545 1.00 47.71 189 ASN B CA 1
ATOM 3673 C C . ASN B 1 189 ? 25.398 52.893 37.631 1.00 31.12 189 ASN B C 1
ATOM 3674 O O . ASN B 1 189 ? 24.702 52.219 38.392 1.00 31.01 189 ASN B O 1
ATOM 3679 N N . GLY B 1 190 ? 26.727 52.961 37.740 1.00 30.28 190 GLY B N 1
ATOM 3680 C CA . GLY B 1 190 ? 27.371 52.338 38.889 1.00 24.97 190 GLY B CA 1
ATOM 3681 C C . GLY B 1 190 ? 26.905 52.952 40.202 1.00 30.69 190 GLY B C 1
ATOM 3682 O O . GLY B 1 190 ? 26.557 52.248 41.154 1.00 28.76 190 GLY B O 1
ATOM 3683 N N . LYS B 1 191 ? 26.869 54.284 40.261 1.00 36.88 191 LYS B N 1
ATOM 3684 C CA . LYS B 1 191 ? 26.327 54.959 41.439 1.00 38.39 191 LYS B CA 1
ATOM 3685 C C . LYS B 1 191 ? 24.885 54.546 41.711 1.00 41.50 191 LYS B C 1
ATOM 3686 O O . LYS B 1 191 ? 24.532 54.184 42.839 1.00 32.75 191 LYS B O 1
ATOM 3692 N N . GLU B 1 192 ? 24.033 54.589 40.684 1.00 37.45 192 GLU B N 1
ATOM 3693 C CA . GLU B 1 192 ? 22.634 54.221 40.877 1.00 28.16 192 GLU B CA 1
ATOM 3694 C C . GLU B 1 192 ? 22.498 52.792 41.375 1.00 28.69 192 GLU B C 1
ATOM 3695 O O . GLU B 1 192 ? 21.628 52.498 42.204 1.00 32.15 192 GLU B O 1
ATOM 3701 N N . ILE B 1 193 ? 23.348 51.884 40.884 1.00 25.09 193 ILE B N 1
ATOM 3702 C CA . ILE B 1 193 ? 23.260 50.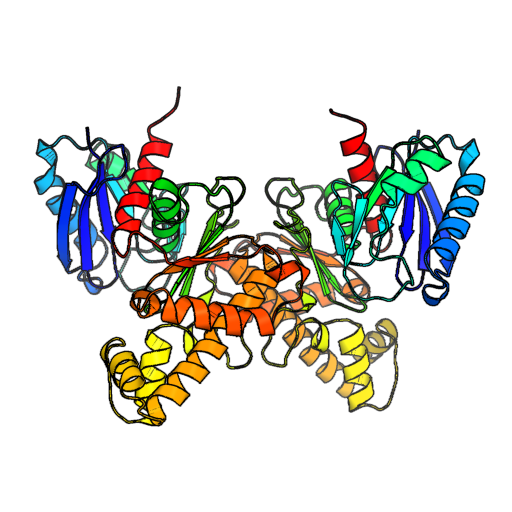497 41.330 1.00 23.00 193 ILE B CA 1
ATOM 3703 C C . ILE B 1 193 ? 23.606 50.382 42.816 1.00 31.84 193 ILE B C 1
ATOM 3704 O O . ILE B 1 193 ? 22.921 49.680 43.578 1.00 27.87 193 ILE B O 1
ATOM 3709 N N . PHE B 1 194 ? 24.660 51.074 43.257 1.00 24.24 194 PHE B N 1
ATOM 3710 C CA . PHE B 1 194 ? 25.052 50.977 44.661 1.00 36.41 194 PHE B CA 1
ATOM 3711 C C . PHE B 1 194 ? 24.084 51.736 45.573 1.00 37.24 194 PHE B C 1
ATOM 3712 O O . PHE B 1 194 ? 23.842 51.301 46.707 1.00 34.92 194 PHE B O 1
ATOM 3720 N N . ASP B 1 195 ? 23.496 52.841 45.101 1.00 32.69 195 ASP B N 1
ATOM 3721 C CA . ASP B 1 195 ? 22.443 53.481 45.892 1.00 36.06 195 ASP B CA 1
ATOM 3722 C C . ASP B 1 195 ? 21.313 52.509 46.187 1.00 35.15 195 ASP B C 1
ATOM 3723 O O . ASP B 1 195 ? 20.805 52.457 47.314 1.00 34.35 195 ASP B O 1
ATOM 3728 N N . LEU B 1 196 ? 20.910 51.724 45.189 1.00 32.30 196 LEU B N 1
ATOM 3729 C CA . LEU B 1 196 ? 19.850 50.752 45.413 1.00 32.56 196 LEU B CA 1
ATOM 3730 C C . LEU B 1 196 ? 20.278 49.694 46.425 1.00 39.28 196 LEU B C 1
ATOM 3731 O O . LEU B 1 196 ? 19.468 49.253 47.254 1.00 34.78 196 LEU B O 1
ATOM 3736 N N . GLU B 1 197 ? 21.561 49.308 46.410 1.00 34.37 197 GLU B N 1
ATOM 3737 C CA . GLU B 1 197 ? 22.036 48.401 47.445 1.00 42.52 197 GLU B CA 1
ATOM 3738 C C . GLU B 1 197 ? 22.010 49.089 48.806 1.00 35.93 197 GLU B C 1
ATOM 3739 O O . GLU B 1 197 ? 21.716 48.453 49.822 1.00 22.27 197 GLU B O 1
ATOM 3745 N N . LYS B 1 198 ? 22.312 50.391 48.840 1.00 29.10 198 LYS B N 1
ATOM 3746 C CA . LYS B 1 198 ? 22.265 51.140 50.095 1.00 36.60 198 LYS B CA 1
ATOM 3747 C C . LYS B 1 198 ? 20.868 51.168 50.716 1.00 38.48 198 LYS B C 1
ATOM 3748 O O . LYS B 1 198 ? 20.735 51.393 51.923 1.00 43.21 198 LYS B O 1
ATOM 3754 N N . LYS B 1 199 ? 19.822 51.016 49.907 1.00 42.59 199 LYS B N 1
ATOM 3755 C CA . LYS B 1 199 ? 18.457 50.838 50.379 1.00 32.20 199 LYS B CA 1
ATOM 3756 C C . LYS B 1 199 ? 18.119 49.381 50.672 1.00 35.04 199 LYS B C 1
ATOM 3757 O O . LYS B 1 199 ? 16.954 49.049 50.906 1.00 37.56 199 LYS B O 1
ATOM 3763 N N . GLU B 1 200 ? 19.136 48.524 50.740 1.00 30.94 200 GLU B N 1
ATOM 3764 C CA . GLU B 1 200 ? 18.975 47.100 51.057 1.00 35.27 200 GLU B CA 1
ATOM 3765 C C . GLU B 1 200 ? 17.873 46.416 50.237 1.00 33.29 200 GLU B C 1
ATOM 3766 O O . GLU B 1 200 ? 17.136 45.563 50.737 1.00 33.81 200 GLU B O 1
ATOM 3772 N N . ILE B 1 201 ? 17.769 46.763 48.957 1.00 34.80 201 ILE B N 1
ATOM 3773 C CA . ILE B 1 201 ? 16.903 46.027 48.040 1.00 31.82 201 ILE B CA 1
ATOM 3774 C C . ILE B 1 201 ? 17.592 44.716 47.678 1.00 37.60 201 ILE B C 1
ATOM 3775 O O . ILE B 1 201 ? 18.707 44.719 47.149 1.00 40.26 201 ILE B O 1
ATOM 3780 N N . LEU B 1 202 ? 16.937 43.593 47.978 1.00 29.97 202 LEU B N 1
ATOM 3781 C CA . LEU B 1 202 ? 17.620 42.302 47.941 1.00 32.97 202 LEU B CA 1
ATOM 3782 C C . LEU B 1 202 ? 18.219 42.004 46.567 1.00 42.40 202 LEU B C 1
ATOM 3783 O O . LEU B 1 202 ? 19.339 41.484 46.468 1.00 43.48 202 LEU B O 1
ATOM 3788 N N . GLU B 1 203 ? 17.484 42.315 45.498 1.00 40.86 203 GLU B N 1
ATOM 3789 C CA . GLU B 1 203 ? 17.939 42.008 44.143 1.00 41.15 203 GLU B CA 1
ATOM 3790 C C . GLU B 1 203 ? 19.322 42.588 43.871 1.00 36.66 203 GLU B C 1
ATOM 3791 O O . GLU B 1 203 ? 20.177 41.924 43.271 1.00 31.65 203 GLU B O 1
ATOM 3797 N N . TYR B 1 204 ? 19.555 43.831 44.293 1.00 27.54 204 TYR B N 1
ATOM 3798 C CA . TYR B 1 204 ? 20.829 44.482 44.010 1.00 33.92 204 TYR B CA 1
ATOM 3799 C C . TYR B 1 204 ? 21.927 44.022 44.956 1.00 37.66 204 TYR B C 1
ATOM 3800 O O . TYR B 1 204 ? 23.108 44.039 44.588 1.00 39.47 204 TYR B O 1
ATOM 3809 N N . GLN B 1 205 ? 21.564 43.592 46.163 1.00 39.81 205 GLN B N 1
ATOM 3810 C CA . GLN B 1 205 ? 22.548 42.991 47.050 1.00 37.12 205 GLN B CA 1
ATOM 3811 C C . GLN B 1 205 ? 23.087 41.700 46.450 1.00 32.42 205 GLN B C 1
ATOM 3812 O O . GLN B 1 205 ? 24.298 41.469 46.434 1.00 30.26 205 GLN B O 1
ATOM 3818 N N . GLU B 1 206 ? 22.210 40.869 45.901 1.00 24.65 206 GLU B N 1
ATOM 3819 C CA . GLU B 1 206 ? 22.676 39.597 45.364 1.00 38.36 206 GLU B CA 1
ATOM 3820 C C . GLU B 1 206 ? 23.555 39.789 44.130 1.00 36.54 206 GLU B C 1
ATOM 3821 O O . GLU B 1 206 ? 24.556 39.085 43.972 1.00 24.26 206 GLU B O 1
ATOM 3827 N N . ILE B 1 207 ? 23.233 40.769 43.278 1.00 25.62 207 ILE B N 1
ATOM 3828 C CA . ILE B 1 207 ? 24.002 40.986 42.052 1.00 30.24 207 ILE B CA 1
ATOM 3829 C C . ILE B 1 207 ? 25.378 41.545 42.380 1.00 31.89 207 ILE B C 1
ATOM 3830 O O . ILE B 1 207 ? 26.396 41.100 41.835 1.00 24.93 207 ILE B O 1
ATOM 3835 N N . ILE B 1 208 ? 25.429 42.539 43.266 1.00 24.48 208 ILE B N 1
ATOM 3836 C CA . ILE B 1 208 ? 26.713 43.125 43.619 1.00 22.57 208 ILE B CA 1
ATOM 3837 C C . ILE B 1 208 ? 27.586 42.099 44.331 1.00 28.86 208 ILE B C 1
ATOM 3838 O O . ILE B 1 208 ? 28.795 42.011 44.082 1.00 22.61 208 ILE B O 1
ATOM 3843 N N . SER B 1 209 ? 26.989 41.277 45.194 1.00 27.42 209 SER B N 1
ATOM 3844 C CA . SER B 1 209 ? 27.781 40.261 45.881 1.00 30.17 209 SER B CA 1
ATOM 3845 C C . SER B 1 209 ? 28.340 39.253 44.884 1.00 31.69 209 SER B C 1
ATOM 3846 O O . SER B 1 209 ? 29.500 38.832 44.992 1.00 24.56 209 SER B O 1
ATOM 3849 N N . GLU B 1 210 ? 27.537 38.890 43.884 1.00 25.49 210 GLU B N 1
ATOM 3850 C CA . GLU B 1 210 ? 28.003 37.982 42.843 1.00 27.37 210 GLU B CA 1
ATOM 3851 C C . GLU B 1 210 ? 29.130 38.611 42.028 1.00 30.36 210 GLU B C 1
ATOM 3852 O O . GLU B 1 210 ? 30.137 37.951 41.721 1.00 23.83 210 GLU B O 1
ATOM 3858 N N . TRP B 1 211 ? 29.001 39.909 41.731 1.00 24.55 211 TRP B N 1
ATOM 3859 C CA . TRP B 1 211 ? 30.023 40.646 40.994 1.00 25.61 211 TRP B CA 1
ATOM 3860 C C . TRP B 1 211 ? 31.333 40.733 41.781 1.00 24.03 211 TRP B C 1
ATOM 3861 O O . TRP B 1 211 ? 32.425 40.644 41.198 1.00 21.90 211 TRP B O 1
ATOM 3872 N N . ILE B 1 212 ? 31.241 40.898 43.107 1.00 26.34 212 ILE B N 1
ATOM 3873 C CA . ILE B 1 212 ? 32.431 40.936 43.959 1.00 21.04 212 ILE B CA 1
ATOM 3874 C C . ILE B 1 212 ? 33.175 39.602 43.910 1.00 20.97 212 ILE B C 1
ATOM 3875 O O . ILE B 1 212 ? 34.410 39.565 43.823 1.00 18.60 212 ILE B O 1
ATOM 3880 N N . GLU B 1 213 ? 32.433 38.490 43.907 1.00 20.52 213 GLU B N 1
ATOM 3881 C CA . GLU B 1 213 ? 33.053 37.173 43.760 1.00 27.56 213 GLU B CA 1
ATOM 3882 C C . GLU B 1 213 ? 33.794 37.048 42.430 1.00 26.25 213 GLU B C 1
ATOM 3883 O O . GLU B 1 213 ? 34.934 36.571 42.398 1.00 23.63 213 GLU B O 1
ATOM 3889 N N . ASN B 1 214 ? 33.172 37.484 41.325 1.00 21.79 214 ASN B N 1
ATOM 3890 C CA . ASN B 1 214 ? 33.867 37.510 40.032 1.00 22.80 214 ASN B CA 1
ATOM 3891 C C . ASN B 1 214 ? 35.149 38.319 40.134 1.00 25.76 214 ASN B C 1
ATOM 3892 O O . ASN B 1 214 ? 36.202 37.915 39.609 1.00 21.54 214 ASN B O 1
ATOM 3897 N N . LEU B 1 215 ? 35.073 39.462 40.826 1.00 19.18 215 LEU B N 1
ATOM 3898 C CA . LEU B 1 215 ? 36.226 40.343 40.938 1.00 22.07 215 LEU B CA 1
ATOM 3899 C C . LEU B 1 215 ? 37.357 39.692 41.733 1.00 25.15 215 LEU B C 1
ATOM 3900 O O . LEU B 1 215 ? 38.524 39.782 41.336 1.00 22.80 215 LEU B O 1
ATOM 3905 N N . THR B 1 216 ? 37.043 39.040 42.859 1.00 18.85 216 THR B N 1
ATOM 3906 C CA . THR B 1 216 ? 38.108 38.463 43.675 1.00 23.19 216 THR B CA 1
ATOM 3907 C C . THR B 1 216 ? 38.618 37.130 43.109 1.00 26.04 216 THR B C 1
ATOM 3908 O O . THR B 1 216 ? 39.741 36.723 43.431 1.00 23.19 216 THR B O 1
ATOM 3912 N N . ASP B 1 217 ? 37.837 36.450 42.263 1.00 23.14 217 ASP B N 1
ATOM 3913 C CA . ASP B 1 217 ? 38.374 35.346 41.463 1.00 23.47 217 ASP B CA 1
ATOM 3914 C C . ASP B 1 217 ? 39.595 35.784 40.664 1.00 23.29 217 ASP B C 1
ATOM 3915 O O . ASP B 1 217 ? 40.663 35.165 40.734 1.00 25.92 217 ASP B O 1
ATOM 3920 N N . GLY B 1 218 ? 39.434 36.838 39.863 1.00 18.05 218 GLY B N 1
ATOM 3921 C CA . GLY B 1 218 ? 40.538 37.304 39.045 1.00 23.93 218 GLY B CA 1
ATOM 3922 C C . GLY B 1 218 ? 41.677 37.843 39.884 1.00 27.61 218 GLY B C 1
ATOM 3923 O O . GLY B 1 218 ? 42.851 37.608 39.576 1.00 28.87 218 GLY B O 1
ATOM 3924 N N . LEU B 1 219 ? 41.355 38.583 40.951 1.00 23.38 219 LEU B N 1
ATOM 3925 C CA . LEU B 1 219 ? 42.420 39.105 41.797 1.00 24.71 219 LEU B CA 1
ATOM 3926 C C . LEU B 1 219 ? 43.262 37.977 42.378 1.00 19.27 219 LEU B C 1
ATOM 3927 O O . LEU B 1 219 ? 44.486 38.101 42.491 1.00 21.72 219 LEU B O 1
ATOM 3932 N N . SER B 1 220 ? 42.626 36.868 42.749 1.00 17.67 220 SER B N 1
ATOM 3933 C CA . SER B 1 220 ? 43.380 35.788 43.369 1.00 21.52 220 SER B CA 1
ATOM 3934 C C . SER B 1 220 ? 44.353 35.153 42.386 1.00 25.36 220 SER B C 1
ATOM 3935 O O . SER B 1 220 ? 45.469 34.781 42.771 1.00 25.56 220 SER B O 1
ATOM 3938 N N . SER B 1 221 ? 43.956 35.021 41.114 1.00 20.27 221 SER B N 1
ATOM 3939 C CA . SER B 1 221 ? 44.889 34.530 40.098 1.00 25.75 221 SER B CA 1
ATOM 3940 C C . SER B 1 221 ? 46.087 35.455 39.979 1.00 22.38 221 SER B C 1
ATOM 3941 O O . SER B 1 221 ? 47.225 34.997 39.852 1.00 25.55 221 SER B O 1
ATOM 3944 N N . ILE B 1 222 ? 45.849 36.763 40.038 1.00 18.57 222 ILE B N 1
ATOM 3945 C CA . ILE B 1 222 ? 46.943 37.723 39.969 1.00 18.39 222 ILE B CA 1
ATOM 3946 C C . ILE B 1 222 ? 47.887 37.565 41.157 1.00 24.34 222 ILE B C 1
ATOM 3947 O O . ILE B 1 222 ? 49.115 37.681 41.020 1.00 23.56 222 ILE B O 1
ATOM 3952 N N . ILE B 1 223 ? 47.320 37.337 42.347 1.00 23.08 223 ILE B N 1
ATOM 3953 C CA . ILE B 1 223 ? 48.105 37.253 43.572 1.00 23.31 223 ILE B CA 1
ATOM 3954 C C . ILE B 1 223 ? 48.948 35.989 43.566 1.00 27.85 223 ILE B C 1
ATOM 3955 O O . ILE B 1 223 ? 50.121 36.008 43.954 1.00 21.20 223 ILE B O 1
ATOM 3960 N N . TYR B 1 224 ? 48.385 34.886 43.070 1.00 23.30 224 TYR B N 1
ATOM 3961 C CA . TYR B 1 224 ? 49.166 33.665 42.954 1.00 32.95 224 TYR B CA 1
ATOM 3962 C C . TYR B 1 224 ? 50.328 33.836 41.989 1.00 31.62 224 TYR B C 1
ATOM 3963 O O . TYR B 1 224 ? 51.406 33.277 42.227 1.00 32.13 224 TYR B O 1
ATOM 3972 N N . CYS B 1 225 ? 50.168 34.670 40.953 1.00 20.80 225 CYS B N 1
ATOM 3973 C CA . CYS B 1 225 ? 51.270 34.945 40.028 1.00 20.15 225 CYS B CA 1
ATOM 3974 C C . CYS B 1 225 ? 52.316 35.860 40.657 1.00 26.61 225 CYS B C 1
ATOM 3975 O O . CYS B 1 225 ? 53.523 35.622 40.528 1.00 23.58 225 CYS B O 1
ATOM 3978 N N . PHE B 1 226 ? 51.874 36.944 41.288 1.00 24.96 226 PHE B N 1
ATOM 3979 C CA . PHE B 1 226 ? 52.800 37.998 41.674 1.00 22.69 226 PHE B CA 1
ATOM 3980 C C . PHE B 1 226 ? 53.162 38.003 43.149 1.00 24.23 226 PHE B C 1
ATOM 3981 O O . PHE B 1 226 ? 54.209 38.566 43.501 1.00 18.15 226 PHE B O 1
ATOM 3989 N N . ASN B 1 227 ? 52.327 37.441 44.033 1.00 22.41 227 ASN B N 1
ATOM 3990 C CA . ASN B 1 227 ? 52.499 37.557 45.464 1.00 22.88 227 ASN B CA 1
ATOM 3991 C C . ASN B 1 227 ? 52.844 39.003 45.851 1.00 22.07 227 ASN B C 1
ATOM 3992 O O . ASN B 1 227 ? 53.897 39.269 46.442 1.00 21.58 227 ASN B O 1
ATOM 3997 N N . PRO B 1 228 ? 52.005 39.967 45.458 1.00 26.82 228 PRO B N 1
ATOM 3998 C CA . PRO B 1 228 ? 52.264 41.352 45.863 1.00 22.89 228 PRO B CA 1
ATOM 3999 C C . PRO B 1 228 ? 52.001 41.528 47.350 1.00 26.33 228 PRO B C 1
ATOM 4000 O O . PRO B 1 228 ? 51.360 40.701 48.011 1.00 17.95 228 PRO B O 1
ATOM 4004 N N . ALA B 1 229 ? 52.494 42.645 47.874 1.00 23.36 229 ALA B N 1
ATOM 4005 C CA . ALA B 1 229 ? 52.074 43.090 49.196 1.00 26.38 229 ALA B CA 1
ATOM 4006 C C . ALA B 1 229 ? 51.017 44.181 49.133 1.00 35.57 229 ALA B C 1
ATOM 4007 O O . ALA B 1 229 ? 50.289 44.375 50.115 1.00 25.60 229 ALA B O 1
ATOM 4009 N N . ASN B 1 230 ? 50.900 44.869 47.991 1.00 30.16 230 ASN B N 1
ATOM 4010 C CA . ASN B 1 230 ? 49.979 45.992 47.830 1.00 27.97 230 ASN B CA 1
ATOM 4011 C C . ASN B 1 230 ? 49.261 45.920 46.492 1.00 27.42 230 ASN B C 1
ATOM 4012 O O . ASN B 1 230 ? 49.902 45.887 45.433 1.00 26.82 230 ASN B O 1
ATOM 4017 N N . ILE B 1 231 ? 47.930 45.900 46.559 1.00 24.19 231 ILE B N 1
ATOM 4018 C CA . ILE B 1 231 ? 47.049 46.071 45.410 1.00 25.01 231 ILE B CA 1
ATOM 4019 C C . ILE B 1 231 ? 46.289 47.380 45.592 1.00 28.14 231 ILE B C 1
ATOM 4020 O O . ILE B 1 231 ? 45.702 47.627 46.653 1.00 29.23 231 ILE B O 1
ATOM 4025 N N . ILE B 1 232 ? 46.321 48.228 44.574 1.00 19.17 232 ILE B N 1
ATOM 4026 C CA . ILE B 1 232 ? 45.621 49.504 44.578 1.00 17.38 232 ILE B CA 1
ATOM 4027 C C . ILE B 1 232 ? 44.503 49.393 43.547 1.00 31.22 232 ILE B C 1
ATOM 4028 O O . ILE B 1 232 ? 44.765 49.059 42.381 1.00 27.02 232 ILE B O 1
ATOM 4033 N N . LEU B 1 233 ? 43.257 49.625 43.984 1.00 28.65 233 LEU B N 1
ATOM 4034 C CA . LEU B 1 233 ? 42.075 49.582 43.126 1.00 26.56 233 LEU B CA 1
ATOM 4035 C C . LEU B 1 233 ? 41.578 50.990 42.823 1.00 29.33 233 LEU B C 1
ATOM 4036 O O . LEU B 1 233 ? 41.477 51.835 43.719 1.00 30.25 233 LEU B O 1
ATOM 4041 N N . GLY B 1 234 ? 41.257 51.239 41.556 1.00 28.60 234 GLY B N 1
ATOM 4042 C CA . GLY B 1 234 ? 40.780 52.536 41.133 1.00 29.18 234 GLY B CA 1
ATOM 4043 C C . GLY B 1 234 ? 39.699 52.445 40.073 1.00 31.04 234 GLY B C 1
ATOM 4044 O O . GLY B 1 234 ? 39.306 51.361 39.630 1.00 24.47 234 GLY B O 1
ATOM 4045 N N . GLY B 1 235 ? 39.242 53.622 39.675 1.00 31.06 235 GLY B N 1
ATOM 4046 C CA . GLY B 1 235 ? 38.193 53.772 38.695 1.00 32.80 235 GLY B CA 1
ATOM 4047 C C . GLY B 1 235 ? 36.821 53.857 39.336 1.00 51.01 235 GLY B C 1
ATOM 4048 O O . GLY B 1 235 ? 36.628 53.542 40.509 1.00 52.18 235 GLY B O 1
ATOM 4049 N N . GLY B 1 236 ? 35.900 54.454 38.588 1.00 55.27 236 GLY B N 1
ATOM 4050 C CA . GLY B 1 236 ? 34.489 54.145 38.705 1.00 50.33 236 GLY B CA 1
ATOM 4051 C C . GLY B 1 236 ? 33.908 53.775 40.049 1.00 31.40 236 GLY B C 1
ATOM 4052 O O . GLY B 1 236 ? 33.842 54.593 40.966 1.00 39.72 236 GLY B O 1
ATOM 4053 N N . VAL B 1 237 ? 33.400 52.542 40.130 1.00 37.10 237 VAL B N 1
ATOM 4054 C CA . VAL B 1 237 ? 32.715 52.045 41.310 1.00 33.86 237 VAL B CA 1
ATOM 4055 C C . VAL B 1 237 ? 33.607 51.924 42.527 1.00 41.37 237 VAL B C 1
ATOM 4056 O O . VAL B 1 237 ? 33.092 51.672 43.611 1.00 48.68 237 VAL B O 1
ATOM 4060 N N . ILE B 1 238 ? 34.928 52.073 42.394 1.00 35.86 238 ILE B N 1
ATOM 4061 C CA . ILE B 1 238 ? 35.757 52.135 43.594 1.00 43.38 238 ILE B CA 1
ATOM 4062 C C . ILE B 1 238 ? 35.550 53.452 44.329 1.00 37.74 238 ILE B C 1
ATOM 4063 O O . ILE B 1 238 ? 35.906 53.561 45.511 1.00 47.86 238 ILE B O 1
ATOM 4068 N N . GLU B 1 239 ? 34.952 54.437 43.667 1.00 42.07 239 GLU B N 1
ATOM 4069 C CA . GLU B 1 239 ? 34.339 55.578 44.325 1.00 46.17 239 GLU B CA 1
ATOM 4070 C C . GLU B 1 239 ? 33.543 55.166 45.561 1.00 42.44 239 GLU B C 1
ATOM 4071 O O . GLU B 1 239 ? 33.260 56.000 46.422 1.00 50.33 239 GLU B O 1
ATOM 4077 N N . GLN B 1 240 ? 33.042 53.934 45.580 1.00 48.92 240 GLN B N 1
ATOM 4078 C CA . GLN B 1 240 ? 32.193 53.424 46.655 1.00 44.26 240 GLN B CA 1
ATOM 4079 C C . GLN B 1 240 ? 32.928 53.206 47.985 1.00 51.83 240 GLN B C 1
ATOM 4080 O O . GLN B 1 240 ? 32.386 53.513 49.055 1.00 59.49 240 GLN B O 1
ATOM 4086 N N . GLY B 1 241 ? 34.134 52.616 47.947 1.00 80.28 241 GLY B N 1
ATOM 4087 C CA . GLY B 1 241 ? 34.822 52.131 49.154 1.00 53.48 241 GLY B CA 1
ATOM 4088 C C . GLY B 1 241 ? 35.331 53.325 49.894 1.00 76.37 241 GLY B C 1
ATOM 4089 O O . GLY B 1 241 ? 35.354 54.386 49.260 1.00 76.59 241 GLY B O 1
ATOM 4090 N N . GLU B 1 242 ? 35.781 53.228 51.144 1.00 82.30 242 GLU B N 1
ATOM 4091 C CA . GLU B 1 242 ? 36.218 52.055 51.923 1.00 51.20 242 GLU B CA 1
ATOM 4092 C C . GLU B 1 242 ? 35.296 50.829 52.214 1.00 58.26 242 GLU B C 1
ATOM 4093 O O . GLU B 1 242 ? 35.797 49.723 52.432 1.00 39.74 242 GLU B O 1
ATOM 4099 N N . PRO B 1 243 ? 33.972 51.013 52.328 1.00 59.22 243 PRO B N 1
ATOM 4100 C CA . PRO B 1 243 ? 33.115 49.823 52.520 1.00 45.12 243 PRO B CA 1
ATOM 4101 C C . PRO B 1 243 ? 33.249 48.810 51.387 1.00 43.48 243 PRO B C 1
ATOM 4102 O O . PRO B 1 243 ? 33.170 47.597 51.640 1.00 29.75 243 PRO B O 1
ATOM 4106 N N . LEU B 1 244 ? 33.482 49.267 50.148 1.00 31.76 244 LEU B N 1
ATOM 4107 C CA . LEU B 1 244 ? 33.694 48.322 49.055 1.00 33.76 244 LEU B CA 1
ATOM 4108 C C . LEU B 1 244 ? 35.044 47.635 49.192 1.00 25.09 244 LEU B C 1
ATOM 4109 O O . LEU B 1 244 ? 35.142 46.416 49.019 1.00 23.01 244 LEU B O 1
ATOM 4114 N N . ILE B 1 245 ? 36.090 48.397 49.522 1.00 23.24 245 ILE B N 1
ATOM 4115 C CA . ILE B 1 245 ? 37.407 47.799 49.716 1.00 23.35 245 ILE B CA 1
ATOM 4116 C C . ILE B 1 245 ? 37.329 46.661 50.725 1.00 27.67 245 ILE B C 1
ATOM 4117 O O . ILE B 1 245 ? 37.941 45.606 50.530 1.00 36.02 245 ILE B O 1
ATOM 4122 N N . ASN B 1 246 ? 36.572 46.847 51.819 1.00 29.87 246 ASN B N 1
ATOM 4123 C CA . ASN B 1 246 ? 36.520 45.817 52.864 1.00 25.84 246 ASN B CA 1
ATOM 4124 C C . ASN B 1 246 ? 35.827 44.553 52.386 1.00 29.18 246 ASN B C 1
ATOM 4125 O O . ASN B 1 246 ? 36.281 43.445 52.702 1.00 29.94 246 ASN B O 1
ATOM 4130 N N . ARG B 1 247 ? 34.695 44.692 51.682 1.00 20.82 247 ARG B N 1
ATOM 4131 C CA . ARG B 1 247 ? 34.034 43.509 51.143 1.00 36.94 247 ARG B CA 1
ATOM 4132 C C . ARG B 1 247 ? 34.950 42.766 50.187 1.00 23.67 247 ARG B C 1
ATOM 4133 O O . ARG B 1 247 ? 34.951 41.529 50.162 1.00 22.31 247 ARG B O 1
ATOM 4141 N N . ILE B 1 248 ? 35.733 43.510 49.400 1.00 18.94 248 ILE B N 1
ATOM 4142 C CA . ILE B 1 248 ? 36.656 42.890 48.453 1.00 29.84 248 ILE B CA 1
ATOM 4143 C C . ILE B 1 248 ? 37.721 42.098 49.205 1.00 27.47 248 ILE B C 1
ATOM 4144 O O . ILE B 1 248 ? 37.987 40.933 48.882 1.00 25.54 248 ILE B O 1
ATOM 4149 N N . LYS B 1 249 ? 38.300 42.700 50.256 1.00 22.34 249 LYS B N 1
ATOM 4150 C CA . LYS B 1 249 ? 39.228 41.993 51.146 1.00 27.12 249 LYS B CA 1
ATOM 4151 C C . LYS B 1 249 ? 38.614 40.715 51.692 1.00 28.10 249 LYS B C 1
ATOM 4152 O O . LYS B 1 249 ? 39.177 39.625 51.545 1.00 28.62 249 LYS B O 1
ATOM 4158 N N . ASN B 1 250 ? 37.464 40.836 52.357 1.00 26.08 250 ASN B N 1
ATOM 4159 C CA . ASN B 1 250 ? 36.851 39.664 52.968 1.00 29.67 250 ASN B CA 1
ATOM 4160 C C . ASN B 1 250 ? 36.636 38.554 51.945 1.00 31.54 250 ASN B C 1
ATOM 4161 O O . ASN B 1 250 ? 36.887 37.372 52.224 1.00 31.52 250 ASN B O 1
ATOM 4166 N N . SER B 1 251 ? 36.119 38.916 50.768 1.00 24.92 251 SER B N 1
ATOM 4167 C CA . SER B 1 251 ? 35.886 37.927 49.723 1.00 29.79 251 SER B CA 1
ATOM 4168 C C . SER B 1 251 ? 37.199 37.306 49.251 1.00 21.46 251 SER B C 1
ATOM 4169 O O . SER B 1 251 ? 37.316 36.082 49.117 1.00 24.40 251 SER B O 1
ATOM 4172 N N . LEU B 1 252 ? 38.207 38.144 49.025 1.00 17.72 252 LEU B N 1
ATOM 4173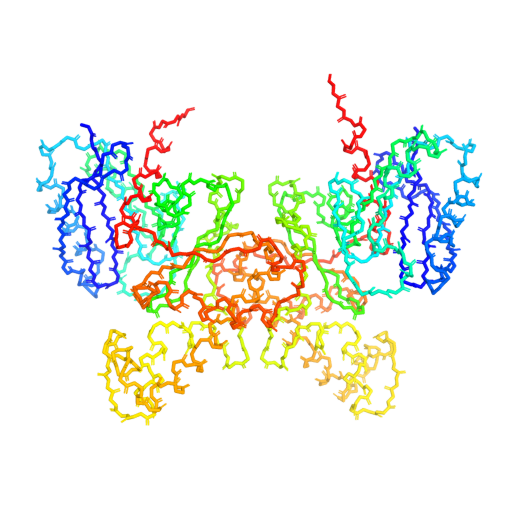 C CA . LEU B 1 252 ? 39.482 37.670 48.496 1.00 29.33 252 LEU B CA 1
ATOM 4174 C C . LEU B 1 252 ? 40.199 36.748 49.473 1.00 26.97 252 LEU B C 1
ATOM 4175 O O . LEU B 1 252 ? 40.745 35.714 49.061 1.00 24.90 252 LEU B O 1
ATOM 4180 N N . PHE B 1 253 ? 40.219 37.106 50.766 1.00 24.26 253 PHE B N 1
ATOM 4181 C CA . PHE B 1 253 ? 41.046 36.370 51.725 1.00 25.18 253 PHE B CA 1
ATOM 4182 C C . PHE B 1 253 ? 40.523 34.962 51.971 1.00 25.35 253 PHE B C 1
ATOM 4183 O O . PHE B 1 253 ? 41.265 34.129 52.492 1.00 33.35 253 PHE B O 1
ATOM 4191 N N . LYS B 1 254 ? 39.275 34.676 51.594 1.00 30.44 254 LYS B N 1
ATOM 4192 C CA . LYS B 1 254 ? 38.762 33.315 51.584 1.00 25.46 254 LYS B CA 1
ATOM 4193 C C . LYS B 1 254 ? 39.321 32.484 50.433 1.00 34.17 254 LYS B C 1
ATOM 4194 O O . LYS B 1 254 ? 39.120 31.263 50.417 1.00 31.80 254 LYS B O 1
ATOM 4200 N N . LYS B 1 255 ? 40.002 33.108 49.465 1.00 29.07 255 LYS B N 1
ATOM 4201 C CA . LYS B 1 255 ? 40.381 32.435 48.227 1.00 35.85 255 LYS B CA 1
ATOM 4202 C C . LYS B 1 255 ? 41.882 32.302 48.042 1.00 26.47 255 LYS B C 1
ATOM 4203 O O . LYS B 1 255 ? 42.315 31.694 47.055 1.00 32.81 255 LYS B O 1
ATOM 4209 N N . ILE B 1 256 ? 42.683 32.867 48.938 1.00 25.04 256 ILE B N 1
ATOM 4210 C CA . ILE B 1 256 ? 44.132 32.817 48.817 1.00 29.54 256 ILE B CA 1
ATOM 4211 C C . ILE B 1 256 ? 44.705 32.305 50.129 1.00 33.16 256 ILE B C 1
ATOM 4212 O O . ILE B 1 256 ? 44.134 32.520 51.202 1.00 28.16 256 ILE B O 1
ATOM 4217 N N . GLY B 1 257 ? 45.842 31.612 50.031 1.00 31.04 257 GLY B N 1
ATOM 4218 C CA . GLY B 1 257 ? 46.455 30.975 51.173 1.00 25.20 257 GLY B CA 1
ATOM 4219 C C . GLY B 1 257 ? 47.158 31.955 52.090 1.00 25.51 257 GLY B C 1
ATOM 4220 O O . GLY B 1 257 ? 47.416 33.124 51.745 1.00 23.05 257 GLY B O 1
ATOM 4221 N N . PRO B 1 258 ? 47.506 31.462 53.291 1.00 31.45 258 PRO B N 1
ATOM 4222 C CA . PRO B 1 258 ? 48.100 32.327 54.334 1.00 21.40 258 PRO B CA 1
ATOM 4223 C C . PRO B 1 258 ? 49.306 33.142 53.898 1.00 27.31 258 PRO B C 1
ATOM 4224 O O . PRO B 1 258 ? 49.399 34.326 54.246 1.00 21.85 258 PRO B O 1
ATOM 4228 N N . GLN B 1 259 ? 50.245 32.554 53.152 1.00 25.05 259 GLN B N 1
ATOM 4229 C CA . GLN B 1 259 ? 51.419 33.319 52.739 1.00 21.58 259 GLN B CA 1
ATOM 4230 C C . GLN B 1 259 ? 51.094 34.390 51.700 1.00 22.80 259 GLN B C 1
ATOM 4231 O O . GLN B 1 259 ? 51.873 35.337 51.545 1.00 22.75 259 GLN B O 1
ATOM 4237 N N . PHE B 1 260 ? 49.952 34.297 51.017 1.00 22.48 260 PHE B N 1
ATOM 4238 C CA . PHE B 1 260 ? 49.593 35.306 50.026 1.00 26.78 260 PHE B CA 1
ATOM 4239 C C . PHE B 1 260 ? 48.825 36.475 50.622 1.00 27.00 260 PHE B C 1
ATOM 4240 O O . PHE B 1 260 ? 48.796 37.551 50.015 1.00 29.17 260 PHE B O 1
ATOM 4248 N N . LYS B 1 261 ? 48.179 36.287 51.778 1.00 32.97 261 LYS B N 1
ATOM 4249 C CA . LYS B 1 261 ? 47.409 37.359 52.401 1.00 40.75 261 LYS B CA 1
ATOM 4250 C C . LYS B 1 261 ? 48.015 37.899 53.689 1.00 36.04 261 LYS B C 1
ATOM 4251 O O . LYS B 1 261 ? 47.691 39.029 54.069 1.00 35.11 261 LYS B O 1
ATOM 4257 N N . GLU B 1 262 ? 48.916 37.159 54.338 1.00 36.59 262 GLU B N 1
ATOM 4258 C CA . GLU B 1 262 ? 49.389 37.579 55.655 1.00 40.21 262 GLU B CA 1
ATOM 4259 C C . GLU B 1 262 ? 50.011 38.975 55.631 1.00 43.37 262 GLU B C 1
ATOM 4260 O O . GLU B 1 262 ? 49.937 39.702 56.630 1.00 40.86 262 GLU B O 1
ATOM 4266 N N . LYS B 1 263 ? 50.642 39.370 54.524 1.00 43.74 263 LYS B N 1
ATOM 4267 C CA . LYS B 1 263 ? 51.232 40.700 54.424 1.00 24.07 263 LYS B CA 1
ATOM 4268 C C . LYS B 1 263 ? 50.607 41.524 53.296 1.00 42.98 263 LYS B C 1
ATOM 4269 O O . LYS B 1 263 ? 51.231 42.451 52.765 1.00 44.44 263 LYS B O 1
ATOM 4275 N N . LEU B 1 264 ? 49.366 41.214 52.924 1.00 35.07 264 LEU B N 1
ATOM 4276 C CA . LEU B 1 264 ? 48.718 41.814 51.760 1.00 33.63 264 LEU B CA 1
ATOM 4277 C C . LEU B 1 264 ? 47.749 42.913 52.182 1.00 30.41 264 LEU B C 1
ATOM 4278 O O . LEU B 1 264 ? 46.912 42.710 53.068 1.00 32.37 264 LEU B O 1
ATOM 4283 N N . ASN B 1 265 ? 47.837 44.059 51.522 1.00 29.40 265 ASN B N 1
ATOM 4284 C CA . ASN B 1 265 ? 46.873 45.125 51.735 1.00 27.50 265 ASN B CA 1
ATOM 4285 C C . ASN B 1 265 ? 46.266 45.552 50.402 1.00 40.39 265 ASN B C 1
ATOM 4286 O O . ASN B 1 265 ? 46.924 45.543 49.349 1.00 27.36 265 ASN B O 1
ATOM 4291 N N . ILE B 1 266 ? 44.987 45.906 50.467 1.00 29.32 266 ILE B N 1
ATOM 4292 C CA . ILE B 1 266 ? 44.224 46.407 49.333 1.00 27.75 266 ILE B CA 1
ATOM 4293 C C . ILE B 1 266 ? 43.693 47.781 49.698 1.00 31.44 266 ILE B C 1
ATOM 4294 O O . ILE B 1 266 ? 42.995 47.937 50.706 1.00 29.23 266 ILE B O 1
ATOM 4299 N N . THR B 1 267 ? 44.048 48.777 48.899 1.00 23.66 267 THR B N 1
ATOM 4300 C CA . THR B 1 267 ? 43.753 50.168 49.198 1.00 20.42 267 THR B CA 1
ATOM 4301 C C . THR B 1 267 ? 43.219 50.873 47.957 1.00 31.04 267 THR B C 1
ATOM 4302 O O . THR B 1 267 ? 43.334 50.384 46.826 1.00 36.40 267 THR B O 1
ATOM 4306 N N . GLN B 1 268 ? 42.615 52.034 48.185 1.00 22.58 268 GLN B N 1
ATOM 4307 C CA . GLN B 1 268 ? 41.983 52.789 47.119 1.00 26.41 268 GLN B CA 1
ATOM 4308 C C . GLN B 1 268 ? 42.937 53.792 46.484 1.00 26.79 268 GLN B C 1
ATOM 4309 O O . GLN B 1 268 ? 43.677 54.481 47.184 1.00 25.55 268 GLN B O 1
ATOM 4315 N N . ALA B 1 269 ? 42.915 53.874 45.151 1.00 25.79 269 ALA B N 1
ATOM 4316 C CA . ALA B 1 269 ? 43.595 54.972 44.470 1.00 31.20 269 ALA B CA 1
ATOM 4317 C C . ALA B 1 269 ? 43.163 56.298 45.086 1.00 29.15 269 ALA B C 1
ATOM 4318 O O . ALA B 1 269 ? 41.992 56.484 45.418 1.00 31.58 269 ALA B O 1
ATOM 4320 N N . LYS B 1 270 ? 44.102 57.235 45.212 1.00 30.43 270 LYS B N 1
ATOM 4321 C CA . LYS B 1 270 ? 43.788 58.540 45.793 1.00 29.36 270 LYS B CA 1
ATOM 4322 C C . LYS B 1 270 ? 43.530 59.638 44.770 1.00 33.29 270 LYS B C 1
ATOM 4323 O O . LYS B 1 270 ? 42.844 60.612 45.098 1.00 34.76 270 LYS B O 1
ATOM 4329 N N . LEU B 1 271 ? 44.046 59.521 43.554 1.00 26.78 271 LEU B N 1
ATOM 4330 C CA . LEU B 1 271 ? 44.029 60.642 42.624 1.00 27.06 271 LEU B CA 1
ATOM 4331 C C . LEU B 1 271 ? 42.796 60.665 41.722 1.00 23.88 271 LEU B C 1
ATOM 4332 O O . LEU B 1 271 ? 42.671 61.582 40.902 1.00 31.24 271 LEU B O 1
ATOM 4337 N N . GLY B 1 272 ? 41.909 59.675 41.825 1.00 18.78 272 GLY B N 1
ATOM 4338 C CA . GLY B 1 272 ? 40.740 59.658 40.959 1.00 22.63 272 GLY B CA 1
ATOM 4339 C C . GLY B 1 272 ? 41.111 59.771 39.498 1.00 31.28 272 GLY B C 1
ATOM 4340 O O . GLY B 1 272 ? 42.093 59.188 39.034 1.00 31.50 272 GLY B O 1
ATOM 4341 N N . ASN B 1 273 ? 40.341 60.583 38.764 1.00 30.77 273 ASN B N 1
ATOM 4342 C CA . ASN B 1 273 ? 40.499 60.726 37.320 1.00 33.15 273 ASN B CA 1
ATOM 4343 C C . ASN B 1 273 ? 41.670 61.604 36.949 1.00 27.45 273 ASN B C 1
ATOM 4344 O O . ASN B 1 273 ? 41.889 61.846 35.763 1.00 33.07 273 ASN B O 1
ATOM 4349 N N . ASN B 1 274 ? 42.427 62.088 37.914 1.00 32.25 274 ASN B N 1
ATOM 4350 C CA . ASN B 1 274 ? 43.604 62.869 37.591 1.00 31.94 274 ASN B CA 1
ATOM 4351 C C . ASN B 1 274 ? 44.861 62.021 37.542 1.00 29.67 274 ASN B C 1
ATOM 4352 O O . ASN B 1 274 ? 45.913 62.536 37.148 1.00 30.98 274 ASN B O 1
ATOM 4357 N N . ALA B 1 275 ? 44.775 60.756 37.969 1.00 26.17 275 ALA B N 1
ATOM 4358 C CA . ALA B 1 275 ? 45.951 59.893 38.032 1.00 36.36 275 ALA B CA 1
ATOM 4359 C C . ALA B 1 275 ? 46.663 59.844 36.681 1.00 30.70 275 ALA B C 1
ATOM 4360 O O . ALA B 1 275 ? 47.885 60.016 36.605 1.00 26.23 275 ALA B O 1
ATOM 4362 N N . GLY B 1 276 ? 45.887 59.699 35.600 1.00 26.86 276 GLY B N 1
ATOM 4363 C CA . GLY B 1 276 ? 46.469 59.577 34.269 1.00 30.37 276 GLY B CA 1
ATOM 4364 C C . GLY B 1 276 ? 47.326 60.766 33.884 1.00 29.17 276 GLY B C 1
ATOM 4365 O O . GLY B 1 276 ? 48.480 60.609 33.476 1.00 28.82 276 GLY B O 1
ATOM 4366 N N . MET B 1 277 ? 46.781 61.976 34.030 1.00 31.64 277 MET B N 1
ATOM 4367 C CA . MET B 1 277 ? 47.563 63.172 33.732 1.00 32.16 277 MET B CA 1
ATOM 4368 C C . MET B 1 277 ? 48.812 63.236 34.593 1.00 34.71 277 MET B C 1
ATOM 4369 O O . MET B 1 277 ? 49.886 63.620 34.112 1.00 29.89 277 MET B O 1
ATOM 4374 N N . ILE B 1 278 ? 48.681 62.889 35.876 1.00 26.46 278 ILE B N 1
ATOM 4375 C CA . ILE B 1 278 ? 49.813 63.002 36.786 1.00 32.88 278 ILE B CA 1
ATOM 4376 C C . ILE B 1 278 ? 50.879 61.978 36.426 1.00 26.23 278 ILE B C 1
ATOM 4377 O O . ILE B 1 278 ? 52.076 62.288 36.411 1.00 32.63 278 ILE B O 1
ATOM 4382 N N . GLY B 1 279 ? 50.458 60.758 36.088 1.00 32.59 279 GLY B N 1
ATOM 4383 C CA . GLY B 1 279 ? 51.418 59.716 35.761 1.00 30.47 279 GLY B CA 1
ATOM 4384 C C . GLY B 1 279 ? 52.139 59.976 34.455 1.00 31.27 279 GLY B C 1
ATOM 4385 O O . GLY B 1 279 ? 53.356 59.796 34.366 1.00 27.55 279 GLY B O 1
ATOM 4386 N N . ALA B 1 280 ? 51.399 60.415 33.431 1.00 26.32 280 ALA B N 1
ATOM 4387 C CA . ALA B 1 280 ? 52.027 60.852 32.188 1.00 28.19 280 ALA B CA 1
ATOM 4388 C C . ALA B 1 280 ? 53.050 61.958 32.443 1.00 35.12 280 ALA B C 1
ATOM 4389 O O . ALA B 1 280 ? 54.139 61.953 31.852 1.00 31.33 280 ALA B O 1
ATOM 4391 N N . SER B 1 281 ? 52.746 62.879 33.370 1.00 31.60 281 SER B N 1
ATOM 4392 C CA . SER B 1 281 ? 53.692 63.953 33.671 1.00 30.45 281 SER B CA 1
ATOM 4393 C C . SER B 1 281 ? 54.922 63.416 34.384 1.00 29.69 281 SER B C 1
ATOM 4394 O O . SER B 1 281 ? 56.041 63.885 34.144 1.00 29.46 281 SER B O 1
ATOM 4397 N N . TYR B 1 282 ? 54.735 62.449 35.283 1.00 27.90 282 TYR B N 1
ATOM 4398 C CA . TYR B 1 282 ? 55.880 61.779 35.889 1.00 30.14 282 TYR B CA 1
ATOM 4399 C C . TYR B 1 282 ? 56.810 61.190 34.825 1.00 37.00 282 TYR B C 1
ATOM 4400 O O . TYR B 1 282 ? 58.035 61.348 34.902 1.00 32.71 282 TYR B O 1
ATOM 4409 N N . LEU B 1 283 ? 56.237 60.481 33.837 1.00 23.67 283 LEU B N 1
ATOM 4410 C CA . LEU B 1 283 ? 57.033 59.880 32.764 1.00 38.80 283 LEU B CA 1
ATOM 4411 C C . LEU B 1 283 ? 57.790 60.933 31.966 1.00 39.62 283 LEU B C 1
ATOM 4412 O O . LEU B 1 283 ? 58.963 60.736 31.617 1.00 35.82 283 LEU B O 1
ATOM 4417 N N . LEU B 1 284 ? 57.116 62.038 31.623 1.00 32.91 284 LEU B N 1
ATOM 4418 C CA . LEU B 1 284 ? 57.774 63.110 30.883 1.00 35.41 284 LEU B CA 1
ATOM 4419 C C . LEU B 1 284 ? 58.961 63.670 31.652 1.00 36.66 284 LEU B C 1
ATOM 4420 O O . LEU B 1 284 ? 60.013 63.952 31.067 1.00 42.18 284 LEU B O 1
ATOM 4425 N N . LEU B 1 285 ? 58.807 63.854 32.961 1.00 34.53 285 LEU B N 1
ATOM 4426 C CA . LEU B 1 285 ? 59.913 64.368 33.758 1.00 37.67 285 LEU B CA 1
ATOM 4427 C C . LEU B 1 285 ? 61.080 63.387 33.801 1.00 45.75 285 LEU B C 1
ATOM 4428 O O . LEU B 1 285 ? 62.241 63.806 33.735 1.00 59.45 285 LEU B O 1
ATOM 4433 N N . GLU B 1 286 ? 60.802 62.082 33.939 1.00 35.58 286 GLU B N 1
ATOM 4434 C CA . GLU B 1 286 ? 61.877 61.094 33.840 1.00 41.68 286 GLU B CA 1
ATOM 4435 C C . GLU B 1 286 ? 62.615 61.226 32.511 1.00 47.55 286 GLU B C 1
ATOM 4436 O O . GLU B 1 286 ? 63.848 61.201 32.472 1.00 38.92 286 GLU B O 1
ATOM 4442 N N . LYS B 1 287 ? 61.878 61.424 31.418 1.00 30.94 287 LYS B N 1
ATOM 4443 C CA . LYS B 1 287 ? 62.513 61.529 30.105 1.00 45.84 287 LYS B CA 1
ATOM 4444 C C . LYS B 1 287 ? 63.414 62.757 30.012 1.00 48.43 287 LYS B C 1
ATOM 4445 O O . LYS B 1 287 ? 64.478 62.708 29.386 1.00 48.01 287 LYS B O 1
ATOM 4451 N N . ILE B 1 288 ? 62.993 63.876 30.608 1.00 42.94 288 ILE B N 1
ATOM 4452 C CA . ILE B 1 288 ? 63.719 65.137 30.464 1.00 54.48 288 ILE B CA 1
ATOM 4453 C C . ILE B 1 288 ? 64.993 65.160 31.319 1.00 59.60 288 ILE B C 1
ATOM 4454 O O . ILE B 1 288 ? 66.002 65.759 30.921 1.00 50.12 288 ILE B O 1
ATOM 4459 N N . ASN B 1 289 ? 64.978 64.505 32.481 1.00 57.51 289 ASN B N 1
ATOM 4460 C CA . ASN B 1 289 ? 66.036 64.612 33.495 1.00 74.26 289 ASN B CA 1
ATOM 4461 C C . ASN B 1 289 ? 65.731 63.708 34.702 1.00 99.83 289 ASN B C 1
ATOM 4462 O O . ASN B 1 289 ? 64.660 63.850 35.305 1.00 85.68 289 ASN B O 1
ATOM 4467 N N . LYS B 1 290 ? 66.650 62.827 35.114 1.00 123.21 290 LYS B N 1
ATOM 4468 C CA . LYS B 1 290 ? 68.030 62.735 34.631 1.00 118.32 290 LYS B CA 1
ATOM 4469 C C . LYS B 1 290 ? 68.124 62.088 33.252 1.00 111.12 290 LYS B C 1
ATOM 4470 O O . LYS B 1 290 ? 67.102 61.742 32.653 1.00 88.43 290 LYS B O 1
ATOM 4476 N N . ARG B 1 291 ? 69.360 61.937 32.780 1.00 104.91 291 ARG B N 1
ATOM 4477 C CA . ARG B 1 291 ? 69.680 61.393 31.466 1.00 91.72 291 ARG B CA 1
ATOM 4478 C C . ARG B 1 291 ? 71.198 61.417 31.259 1.00 93.14 291 ARG B C 1
ATOM 4479 O O . ARG B 1 291 ? 71.929 60.560 31.765 1.00 74.99 291 ARG B O 1
#

Nearest PDB structures (foldseek):
  5nck-assembly1_B  TM=9.969E-01  e=3.023E-60  Fusobacterium nucleatum
  2yhy-assembly1_A  TM=8.684E-01  e=3.379E-27  Homo sapiens
  2yhw-assembly1_A-2  TM=8.759E-01  e=2.604E-26  Homo sapiens
  1z05-assembly1_A-2  TM=8.894E-01  e=3.053E-22  Vibrio cholerae O1 biovar El Tor str. N16961
  4ija-assembly1_B  TM=8.454E-01  e=4.204E-20  Staphylococcus aureus subsp. aureus N315

Solvent-accessible surface area: 24530 Å² total; per-residue (Å²): 126,30,0,0,0,0,22,1,24,40,97,66,0,30,24,0,11,0,17,84,96,3,136,53,94,36,61,60,148,68,131,0,69,16,97,138,4,27,114,18,0,22,89,24,0,21,90,5,24,125,140,3,91,137,57,97,7,36,0,0,0,0,1,0,22,36,27,1,15,9,146,87,0,72,0,42,6,30,121,110,72,4,68,116,6,73,43,9,37,0,18,138,62,0,58,141,101,27,120,45,42,0,12,0,0,16,60,26,5,0,23,0,5,0,0,27,45,55,1,13,0,117,123,45,44,32,2,1,2,0,26,0,21,126,21,6,13,1,0,1,0,20,112,71,111,24,29,42,11,80,12,39,3,8,2,39,0,0,56,0,33,0,117,97,12,62,0,38,92,46,0,1,14,63,1,0,45,75,5,0,94,105,109,25,46,117,104,28,87,1,143,74,0,5,55,49,21,137,142,129,64,118,81,11,52,102,5,0,53,52,0,7,75,2,0,0,29,0,0,6,1,0,0,20,1,2,2,11,22,23,0,1,0,7,39,38,6,1,154,42,12,123,87,2,14,65,81,0,73,72,11,0,34,182,60,8,22,88,26,5,62,116,98,10,78,18,49,64,16,147,34,54,122,46,0,4,0,6,0,0,0,49,13,0,23,92,85,66,99,169,296,160,16,0,0,0,0,21,0,18,38,85,79,0,31,24,0,9,0,16,83,98,3,135,54,98,38,57,56,127,66,88,0,59,13,96,141,4,26,105,20,0,30,89,25,0,26,86,5,25,105,144,3,94,140,62,103,9,36,0,0,0,0,0,0,25,29,20,1,18,8,117,83,0,62,0,47,6,33,119,116,73,4,67,119,4,69,37,10,26,0,15,147,55,1,86,157,124,26,133,36,48,0,6,0,0,18,50,28,4,0,19,0,6,0,0,28,54,48,1,14,0,124,122,45,47,27,2,2,0,0,24,0,27,126,19,7,12,1,0,1,0,25,116,75,130,21,29,41,14,72,10,39,3,8,1,39,0,1,60,0,28,0,110,96,12,68,0,38,93,45,0,2,16,67,1,0,50,75,21,0,98,115,113,28,46,117,105,36,87,9,140,77,0,5,46,44,24,135,145,136,61,117,66,12,52,75,5,0,50,69,0,6,75,4,0,0,22,0,0,6,1,0,0,19,1,3,1,10,23,27,0,0,0,4,38,48,5,1,146,39,12,99,97,3,0,72,76,0,47,92,9,0,54,179,61,7,22,89,25,4,65,111,118,15,61,2,39,58,16,148,34,55,118,38,1,2,0,5,0,0,0,46,24,0,26,99,73,63,88,190,231

Organism: Fusobacterium nucleatum subsp. nucleatum (strain ATCC 25586 / DSM 15643 / BCRC 10681 / CIP 101130 / JCM 8532 / KCTC 2640 / LMG 13131 / VPI 4355) (NCBI:txid190304)

Secondary structure (DSSP, 8-state):
-EEEEEEE-SSEEEEEEEETTS-B---EEEE--GGG-HHHHHHHHHHHHHHHGGG--S-EEEEESSEEETTTTEEEES---STTTTT-BHHHHHHHHH-S-EEEEEHHHHHHHHHHHHSTTTT-SSEEEEEESSSEEEEEEETTEEE--TTS-TT-GGGSEETTEEHHHHHSHHHHHHHHHHHHS----SHHHHHHHHTT-HHHHHHHHHHHHHHHHHHHHHHHHH--SEEEEESGGGGG-HHHHHHHHHHHHTTS-HHHHTT-EEEE-SSGGGHHHHHHHHHHHHHH---/-EEEEEEE-SSEEEEEEEETTS-EEEEEEEE--GGG-HHHHHHHHHHHHHHHHTT--S-EEEEESSEEETTTTEEEES---STTTTT-BHHHHHHHHH-S-EEEEEHHHHHHHHHHHHSTTTT-S-EEEEEESSSEEEEEEETTEE---TTS-TT-GGGSEETTEEHHHHHSHHHHHHHHHHHHS----HHHHHHHHHTT-HHHHHHHHHHHHHHHHHHHHHHHHH--SEEEEESGGGGG-SHHHHHHHHHHHTTS-HHHHTT-EEEE-SSGGGHHHHHHHHHHHHHHS--

Sequence (582 aa):
MNILAIDIGGTMIKYGLVSFDGKILSTDKIKTEASKGLNNILNKIDNIFKRYKENNPVGIAVSGTGQINGMIGKVIGGNPIIPNWIGTNLVKILEEKYNLPIVLENDVNCVALGEKWVGAGKDLSNFICLTIGTGIGGGILLNNQLFRGENFVAGEFGHILIKKGEFEQFASTTALIRLVKERTGKTLNGKEIFDLEKKEILEYQEIISEWIENLTDGLSSIIYCFNPANIILGGGVIEQGEPLINRIKNSLFKKIGPQFKEKLNITQAKLGNNAGMIGASYLLLEKINKRMNILAIDIGGTMIKYGLVSFDGKILSTDKIKTEASKGLNNILNKIDNIFKRYKENNPVGIAVSGTGQINGMIGKVIGGNPIIPNWIGTNLVKILEEKYNLPIVLENDVNCVALGEKWVGAGKDLSNFICLTIGTGIGGGILLNNQLFRGENFVAGEFGHILIKKGEFEQFASTTALIRLVKERTGKTLNGKEIFDLEKKEILEYQEIISEWIENLTDGLSSIIYCFNPANIILGGGVIEQGEPLINRIKNSLFKKIGPQFKEKLNITQAKLGNNAGMIGASYLLLEKINKR

CATH classification: 3.30.420.40 (+1 more: 3.30.420.40)

InterPro domains:
  IPR000600 ROK family [PF00480] (4-286)
  IPR000600 ROK family [PTHR18964] (3-287)
  IPR043129 ATPase, nucleotide binding domain [SSF53067] (1-289)
  IPR049874 ROK, conserved site [PS01125] (132-159)

Foldseek 3Di:
DWEWEWEDDLFKIKIATAHPLLHGPDIDIDTNPQAVADVSNVVVVVVSCVVCVVVVHQEYFYAYEAQADFVQAAADGGDNSHPPRHGDRVQVVVCVVPVHGYTYAYQQQLLVLLCCRPKVVVPPQWEWEWEAALFIFIWTGHRNDTDQDPRRPPGRLQQDDFPVGGLRCQAGQNNLQVLCCVVPVDRDQLVVLVVVVVVVPVVSVVSVLSNLLSNLRSVQVVLVVPLDLEYEYHYGNCVVDDVSQVVSLVSNVVPHDCSSNVRHDYHYIGPHPSSNRSSSVVVSVVVVDDD/DWAWEWEQDLFKIKTATAHPLLDGPDIDMDTNPQAVADVSNVVVVVVSCVVCVVVPHQAYFYAYAAQADFVQQAHQGGDPSHPPRHGDRVQVVCCVVPVHGYTYAYQQQLLVLLCCRPKVNVVDQWEWEWEAALFIFIWTGHRNDTDQDPRRPPGRLQQDDFPVHGLRCQQHQNNLQVLCCVPPVDRDFLVVLVVVVVVVPPVSVVSVLSNLLSNLRSVQVVLVVPLTLEYEYAYGNLVPDPVSLVSSVVSNVVPHDCSSHVRHDYYYIGPHPCSNRSSSVVVSDVVVDDD

Radius of gyration: 26.06 Å; Cα contacts (8 Å, |Δi|>4): 1332; chains: 2; bounding box: 71×79×51 Å

B-factor: mean 36.92, std 15.15, range [13.08, 125.1]